Protein AF-A0A957H7K8-F1 (afdb_monomer)

Sequence (512 aa):
MRRLIMGTAGVIVALFIIFFAWYIYPSAATQLGNAIPTATASPGELLQTIPLPEASASPSNREHGFFPLVGGHADLKCSDCHQDGNYADQPATCQSCHLEDDAHDGLNGPDCATCHAITTWDDAIFDHSVIGDRDCVDCHTAPANHFPGSCVSCHINTSTFLDVTFDHGDLAGQDCVVCHAPPANHYPGDCASCHLDTTSFANVSFTHDSIGTTDCAACHAPPANHYAGTCSSCHISTDDFKIINFDHASVAGTDCAACHAPPPNHYGTPCATCHVDTTSFLNVNFDHSQVAGTDCVSCHAPPPNHYGSPCTTCHVDTTSFLNVNFDHSFTGGQDCVNCHAAPPNHYGSPCTACHTDTTNFRNVSFDHSFAGGQDCSVCHAPPANHFGAPCASCHSDTGNWRNASFDHSLIGTQDCSACHAPPPNHFSGTCRTCHTDTTNWRNATFSHSFPLNHGGANSNCSTCHTNNNYSSYTCFNCHNQGEMIEEHADEGITDISNCVGCHPNGEEPDDD

Structure (mmCIF, N/CA/C/O backbone):
data_AF-A0A957H7K8-F1
#
_entry.id   AF-A0A957H7K8-F1
#
loop_
_atom_site.group_PDB
_atom_site.id
_atom_site.type_symbol
_atom_site.label_atom_id
_atom_site.label_alt_id
_atom_site.label_comp_id
_atom_site.label_asym_id
_atom_site.label_entity_id
_atom_site.label_seq_id
_atom_site.pdbx_PDB_ins_code
_atom_site.Cartn_x
_atom_site.Cartn_y
_atom_site.Cartn_z
_atom_site.occupancy
_atom_site.B_iso_or_equiv
_atom_site.auth_seq_id
_atom_site.auth_comp_id
_atom_site.auth_asym_id
_atom_site.auth_atom_id
_atom_site.pdbx_PDB_model_num
ATOM 1 N N . MET A 1 1 ? 5.038 -43.532 0.776 1.00 39.78 1 MET A N 1
ATOM 2 C CA . MET A 1 1 ? 3.652 -43.684 0.272 1.00 39.78 1 MET A CA 1
ATOM 3 C C . MET A 1 1 ? 3.464 -42.611 -0.806 1.00 39.78 1 MET A C 1
ATOM 5 O O . MET A 1 1 ? 3.388 -41.454 -0.445 1.00 39.78 1 MET A O 1
ATOM 9 N N . ARG A 1 2 ? 3.857 -42.823 -2.070 1.00 32.94 2 ARG A N 1
ATOM 10 C CA . ARG A 1 2 ? 3.163 -43.473 -3.213 1.00 32.94 2 ARG A CA 1
ATOM 11 C C . ARG A 1 2 ? 1.805 -42.853 -3.610 1.00 32.94 2 ARG A C 1
ATOM 13 O O . ARG A 1 2 ? 0.810 -43.158 -2.965 1.00 32.94 2 ARG A O 1
ATOM 20 N N . ARG A 1 3 ? 1.826 -42.084 -4.716 1.00 34.03 3 ARG A N 1
ATOM 21 C CA . ARG A 1 3 ? 0.898 -41.936 -5.883 1.00 34.03 3 ARG A CA 1
ATOM 22 C C . ARG A 1 3 ? 1.489 -40.757 -6.714 1.00 34.03 3 ARG A C 1
ATOM 24 O O . ARG A 1 3 ? 1.589 -39.689 -6.136 1.00 34.03 3 ARG A O 1
ATOM 31 N N . LEU A 1 4 ? 2.109 -40.823 -7.913 1.00 33.53 4 LEU A N 1
ATOM 32 C CA . LEU A 1 4 ? 1.891 -41.545 -9.195 1.00 33.53 4 LEU A CA 1
ATOM 33 C C . LEU A 1 4 ? 0.471 -41.223 -9.733 1.00 33.53 4 LEU A C 1
ATOM 35 O O . LEU A 1 4 ? -0.476 -41.485 -8.999 1.00 33.53 4 LEU A O 1
ATOM 39 N N . ILE A 1 5 ? 0.235 -40.628 -10.926 1.00 36.00 5 ILE A N 1
ATOM 40 C CA . ILE A 1 5 ? 0.578 -41.085 -12.302 1.00 36.00 5 ILE A CA 1
ATOM 41 C C . ILE A 1 5 ? 0.254 -40.005 -13.409 1.00 36.00 5 ILE A C 1
ATOM 43 O O . ILE A 1 5 ? -0.780 -39.362 -13.281 1.00 36.00 5 ILE A O 1
ATOM 47 N N . MET A 1 6 ? 1.092 -39.935 -14.484 1.00 30.64 6 MET A N 1
ATOM 48 C CA . MET A 1 6 ? 0.925 -39.539 -15.939 1.00 30.64 6 MET A CA 1
ATOM 49 C C . MET A 1 6 ? 0.311 -38.169 -16.351 1.00 30.64 6 MET A C 1
ATOM 51 O O . MET A 1 6 ? -0.600 -37.691 -15.703 1.00 30.64 6 MET A O 1
ATOM 55 N N . GLY A 1 7 ? 0.672 -37.458 -17.439 1.00 31.47 7 GLY A N 1
ATOM 56 C CA . GLY A 1 7 ? 1.541 -37.685 -18.611 1.00 31.47 7 GLY A CA 1
ATOM 57 C C . GLY A 1 7 ? 0.795 -38.130 -19.891 1.00 31.47 7 GLY A C 1
ATOM 58 O O . GLY A 1 7 ? 0.434 -39.295 -19.920 1.00 31.47 7 GLY A O 1
ATOM 59 N N . THR A 1 8 ? 0.613 -37.249 -20.908 1.00 33.66 8 THR A N 1
ATOM 60 C CA . THR A 1 8 ? 0.854 -37.433 -22.386 1.00 33.66 8 THR A CA 1
ATOM 61 C C . THR A 1 8 ? 0.043 -36.485 -23.311 1.00 33.66 8 THR A C 1
ATOM 63 O O . THR A 1 8 ? -1.152 -36.344 -23.095 1.00 33.66 8 THR A O 1
ATOM 66 N N . ALA A 1 9 ? 0.726 -35.954 -24.356 1.00 31.56 9 ALA A N 1
ATOM 67 C CA . ALA A 1 9 ? 0.337 -35.616 -25.760 1.00 31.56 9 ALA A CA 1
ATOM 68 C C . ALA A 1 9 ? -1.006 -34.886 -26.050 1.00 31.56 9 ALA A C 1
ATOM 70 O O . ALA A 1 9 ? -2.043 -35.276 -25.546 1.00 31.56 9 ALA A O 1
ATOM 71 N N . GLY A 1 10 ? -1.134 -33.842 -26.881 1.00 30.50 10 GLY A N 1
ATOM 72 C CA . GLY A 1 10 ? -0.451 -33.470 -28.125 1.00 30.50 10 GLY A CA 1
ATOM 73 C C . GLY A 1 10 ? -1.431 -33.616 -29.302 1.00 30.50 10 GLY A C 1
ATOM 74 O O . GLY A 1 10 ? -1.619 -34.741 -29.736 1.00 30.50 10 GLY A O 1
ATOM 75 N N . VAL A 1 11 ? -2.038 -32.531 -29.817 1.00 32.38 11 VAL A N 1
ATOM 76 C CA . VAL A 1 11 ? -2.704 -32.492 -31.144 1.00 32.38 11 VAL A CA 1
ATOM 77 C C . VAL A 1 11 ? -2.653 -31.075 -31.735 1.00 32.38 11 VAL A C 1
ATOM 79 O O . VAL A 1 11 ? -3.098 -30.105 -31.130 1.00 32.38 11 VAL A O 1
ATOM 82 N N . ILE A 1 12 ? -2.102 -31.018 -32.946 1.00 35.00 12 ILE A N 1
ATOM 83 C CA . ILE A 1 12 ? -2.039 -29.919 -33.912 1.00 35.00 12 ILE A CA 1
ATOM 84 C C . ILE A 1 12 ? -3.401 -29.780 -34.608 1.00 35.00 12 ILE A C 1
ATOM 86 O O . ILE A 1 12 ? -3.937 -30.784 -35.071 1.00 35.00 12 ILE A O 1
ATOM 90 N N . VAL A 1 13 ? -3.916 -28.558 -34.778 1.00 34.06 13 VAL A N 1
ATOM 91 C CA . VAL A 1 13 ? -4.931 -28.260 -35.806 1.00 34.06 13 VAL A CA 1
ATOM 92 C C . VAL A 1 13 ? -4.534 -26.977 -36.530 1.00 34.06 13 VAL A C 1
ATOM 94 O O . VAL A 1 13 ? -4.700 -25.874 -36.017 1.00 34.06 13 VAL A O 1
ATOM 97 N N . ALA A 1 14 ? -3.984 -27.155 -37.730 1.00 34.09 14 ALA A N 1
ATOM 98 C CA . ALA A 1 14 ? -3.843 -26.119 -38.740 1.00 34.09 14 ALA A CA 1
ATOM 99 C C . ALA A 1 14 ? -5.180 -25.968 -39.480 1.00 34.09 14 ALA A C 1
ATOM 101 O O . ALA A 1 14 ? -5.737 -26.958 -39.955 1.00 34.09 14 ALA A O 1
ATOM 102 N N . LEU A 1 15 ? -5.685 -24.740 -39.590 1.00 34.19 15 LEU A N 1
ATOM 103 C CA . LEU A 1 15 ? -6.823 -24.397 -40.439 1.00 34.19 15 LEU A CA 1
ATOM 104 C C . LEU A 1 15 ? -6.327 -23.538 -41.602 1.00 34.19 15 LEU A C 1
ATOM 106 O O . LEU A 1 15 ? -5.994 -22.368 -41.443 1.00 34.19 15 LEU A O 1
ATOM 110 N N . PHE A 1 16 ? -6.274 -24.175 -42.770 1.00 31.81 16 PHE A N 1
ATOM 111 C CA . PHE A 1 16 ? -6.172 -23.545 -44.079 1.00 31.81 16 PHE A CA 1
ATOM 112 C C . PHE A 1 16 ? -7.487 -22.826 -44.400 1.00 31.81 16 PHE A C 1
ATOM 114 O O . PHE A 1 16 ? -8.543 -23.459 -44.399 1.00 31.81 16 PHE A O 1
ATOM 121 N N . ILE A 1 17 ? -7.421 -21.540 -44.748 1.00 35.69 17 ILE A N 1
ATOM 122 C CA . ILE A 1 17 ? -8.485 -20.868 -45.500 1.00 35.69 17 ILE A CA 1
ATOM 123 C C . ILE A 1 17 ? -7.866 -20.270 -46.761 1.00 35.69 17 ILE A C 1
ATOM 125 O O . ILE A 1 17 ? -7.047 -19.358 -46.723 1.00 35.69 17 ILE A O 1
ATOM 129 N N . ILE A 1 18 ? -8.284 -20.863 -47.872 1.00 35.88 18 ILE A N 1
ATOM 130 C CA . ILE A 1 18 ? -8.098 -20.444 -49.255 1.00 35.88 18 ILE A CA 1
ATOM 131 C C . ILE A 1 18 ? -9.179 -19.399 -49.537 1.00 35.88 18 ILE A C 1
ATOM 133 O O . ILE A 1 18 ? -10.345 -19.716 -49.327 1.00 35.88 18 ILE A O 1
ATOM 137 N N . PHE A 1 19 ? -8.845 -18.220 -50.066 1.00 31.41 19 PHE A N 1
ATOM 138 C CA . PHE A 1 19 ? -9.796 -17.454 -50.878 1.00 31.41 19 PHE A CA 1
ATOM 139 C C . PHE A 1 19 ? -9.100 -16.684 -52.003 1.00 31.41 19 PHE A C 1
ATOM 141 O O . PHE A 1 19 ? -8.029 -16.108 -51.845 1.00 31.41 19 PHE A O 1
ATOM 148 N N . PHE A 1 20 ? -9.755 -16.777 -53.155 1.00 31.16 20 PHE A N 1
ATOM 149 C CA . PHE A 1 20 ? -9.365 -16.359 -54.491 1.00 31.16 20 PHE A CA 1
ATOM 150 C C . PHE A 1 20 ? -9.207 -14.844 -54.654 1.00 31.16 20 PHE A C 1
ATOM 152 O O . PHE A 1 20 ? -10.002 -14.057 -54.145 1.00 31.16 20 PHE A O 1
ATOM 159 N N . ALA A 1 21 ? -8.233 -14.480 -55.488 1.00 31.75 21 ALA A N 1
ATOM 160 C CA . ALA A 1 21 ? -8.084 -13.171 -56.101 1.00 31.75 21 ALA A CA 1
ATOM 161 C C . ALA A 1 21 ? -9.216 -12.880 -57.101 1.00 31.75 21 ALA A C 1
ATOM 163 O O . ALA A 1 21 ? -9.568 -13.741 -57.909 1.00 31.75 21 ALA A O 1
ATOM 164 N N . TRP A 1 22 ? -9.715 -11.642 -57.096 1.00 28.98 22 TRP A N 1
ATOM 165 C CA . TRP A 1 22 ? -10.420 -11.024 -58.219 1.00 28.98 22 TRP A CA 1
ATOM 166 C C . TRP A 1 22 ? -9.812 -9.644 -58.498 1.00 28.98 22 TRP A C 1
ATOM 168 O O . TRP A 1 22 ? -9.684 -8.808 -57.608 1.00 28.98 22 TRP A O 1
ATOM 178 N N . TYR A 1 23 ? -9.430 -9.470 -59.763 1.00 31.62 23 TYR A N 1
ATOM 179 C CA . TYR A 1 23 ? -9.154 -8.230 -60.492 1.00 31.62 23 TYR A CA 1
ATOM 180 C C . TYR A 1 23 ? -10.101 -7.078 -60.131 1.00 31.62 23 TYR A C 1
ATOM 182 O O . TYR A 1 23 ? -11.291 -7.354 -60.064 1.00 31.62 23 TYR A O 1
ATOM 190 N N . ILE A 1 24 ? -9.598 -5.828 -60.080 1.00 32.03 24 ILE A N 1
ATOM 191 C CA . ILE A 1 24 ? -10.126 -4.612 -60.758 1.00 32.03 24 ILE A CA 1
ATOM 192 C C . ILE A 1 24 ? -9.021 -3.518 -60.757 1.00 32.03 24 ILE A C 1
ATOM 194 O O . ILE A 1 24 ? -8.560 -3.101 -59.699 1.00 32.03 24 ILE A O 1
ATOM 198 N N . TYR A 1 25 ? -8.627 -3.035 -61.947 1.00 34.31 25 TYR A N 1
ATOM 199 C CA . TYR A 1 25 ? -7.899 -1.766 -62.176 1.00 34.31 25 TYR A CA 1
ATOM 200 C C . TYR A 1 25 ? -8.827 -0.556 -61.967 1.00 34.31 25 TYR A C 1
ATOM 202 O O . TYR A 1 25 ? -10.027 -0.675 -62.221 1.00 34.31 25 TYR A O 1
ATOM 210 N N . PRO A 1 26 ? -8.293 0.644 -61.666 1.00 41.22 26 PRO A N 1
ATOM 211 C CA . PRO A 1 26 ? -8.393 1.683 -62.703 1.00 41.22 26 PRO A CA 1
ATOM 212 C C . PRO A 1 26 ? -7.211 2.683 -62.788 1.00 41.22 26 PRO A C 1
ATOM 214 O O . PRO A 1 26 ? -6.793 3.278 -61.804 1.00 41.22 26 PRO A O 1
ATOM 217 N N . SER A 1 27 ? -6.741 2.868 -64.031 1.00 31.69 27 SER A N 1
ATOM 218 C CA . SER A 1 27 ? -6.502 4.125 -64.782 1.00 31.69 27 SER A CA 1
ATOM 219 C C . SER A 1 27 ? -5.883 5.385 -64.143 1.00 31.69 27 SER A C 1
ATOM 221 O O . SER A 1 27 ? -6.493 5.992 -63.269 1.00 31.69 27 SER A O 1
ATOM 223 N N . ALA A 1 28 ? -4.811 5.894 -64.777 1.00 28.52 28 ALA A N 1
ATOM 224 C CA . ALA A 1 28 ? -4.687 7.208 -65.464 1.00 28.52 28 ALA A CA 1
ATOM 225 C C . ALA A 1 28 ? -3.181 7.507 -65.681 1.00 28.52 28 ALA A C 1
ATOM 227 O O . ALA A 1 28 ? -2.421 7.541 -64.727 1.00 28.52 28 ALA A O 1
ATOM 228 N N . ALA A 1 29 ? -2.641 7.493 -66.903 1.00 31.31 29 ALA A N 1
ATOM 229 C CA . ALA A 1 29 ? -2.645 8.575 -67.895 1.00 31.31 29 ALA A CA 1
ATOM 230 C C . ALA A 1 29 ? -2.032 9.901 -67.398 1.00 31.31 29 ALA A C 1
ATOM 232 O O . ALA A 1 29 ? -2.729 10.730 -66.822 1.00 31.31 29 ALA A O 1
ATOM 233 N N . THR A 1 30 ? -0.771 10.151 -67.765 1.00 30.33 30 THR A N 1
ATOM 234 C CA . THR A 1 30 ? -0.238 11.510 -67.954 1.00 30.33 30 THR A CA 1
ATOM 235 C C . THR A 1 30 ? 0.683 11.539 -69.166 1.00 30.33 30 THR A C 1
ATOM 237 O O . THR A 1 30 ? 1.727 10.896 -69.202 1.00 30.33 30 THR A O 1
ATOM 240 N N . GLN A 1 31 ? 0.251 12.303 -70.164 1.00 28.14 31 GLN A N 1
ATOM 241 C CA . GLN A 1 31 ? 1.037 12.802 -71.280 1.00 28.14 31 GLN A CA 1
ATOM 242 C C . GLN A 1 31 ? 1.527 14.210 -70.903 1.00 28.14 31 GLN A C 1
ATOM 244 O O . GLN A 1 31 ? 0.747 14.960 -70.317 1.00 28.14 31 GLN A O 1
ATOM 249 N N . LEU A 1 32 ? 2.768 14.558 -71.267 1.00 27.86 32 LEU A N 1
ATOM 250 C CA . LEU A 1 32 ? 3.207 15.817 -71.910 1.00 27.86 32 LEU A CA 1
ATOM 251 C C . LEU A 1 32 ? 4.649 16.177 -71.517 1.00 27.86 32 LEU A C 1
ATOM 253 O O . LEU A 1 32 ? 4.954 16.324 -70.338 1.00 27.86 32 LEU A O 1
ATOM 257 N N . GLY A 1 33 ? 5.493 16.427 -72.526 1.00 29.27 33 GLY A N 1
ATOM 258 C CA . GLY A 1 33 ? 6.732 17.187 -72.339 1.00 29.27 33 GLY A CA 1
ATOM 259 C C . GLY A 1 33 ? 7.886 16.872 -73.290 1.00 29.27 33 GLY A C 1
ATOM 260 O O . GLY A 1 33 ? 8.993 16.654 -72.820 1.00 29.27 33 GLY A O 1
ATOM 261 N N . ASN A 1 34 ? 7.660 16.861 -74.609 1.00 31.06 34 ASN A N 1
ATOM 262 C CA . ASN A 1 34 ? 8.750 16.814 -75.590 1.00 31.06 34 ASN A CA 1
ATOM 263 C C . ASN A 1 34 ? 9.558 18.123 -75.584 1.00 31.06 34 ASN A C 1
ATOM 265 O O . ASN A 1 34 ? 8.987 19.200 -75.762 1.00 31.06 34 ASN A O 1
ATOM 269 N N . ALA A 1 35 ? 10.885 18.005 -75.516 1.00 31.08 35 ALA A N 1
ATOM 270 C CA . ALA A 1 35 ? 11.836 18.997 -76.007 1.00 31.08 35 ALA A CA 1
ATOM 271 C C . ALA A 1 35 ? 12.852 18.293 -76.924 1.00 31.08 35 ALA A C 1
ATOM 273 O O . ALA A 1 35 ? 13.450 17.287 -76.555 1.00 31.08 35 ALA A O 1
ATOM 274 N N . ILE A 1 36 ? 12.990 18.821 -78.141 1.00 30.75 36 ILE A N 1
ATOM 275 C CA . ILE A 1 36 ? 13.898 18.381 -79.212 1.00 30.75 36 ILE A CA 1
ATOM 276 C C . ILE A 1 36 ? 15.232 19.143 -79.058 1.00 30.75 36 ILE A C 1
ATOM 278 O O . ILE A 1 36 ? 15.206 20.322 -78.700 1.00 30.75 36 ILE A O 1
ATOM 282 N N . PRO A 1 37 ? 16.386 18.511 -79.339 1.00 33.09 37 PRO A N 1
ATOM 283 C CA . PRO A 1 37 ? 17.169 18.894 -80.523 1.00 33.09 37 PRO A CA 1
ATOM 284 C C . PRO A 1 37 ? 17.645 17.649 -81.298 1.00 33.09 37 PRO A C 1
ATOM 286 O O . PRO A 1 37 ? 18.360 16.802 -80.781 1.00 33.09 37 PRO A O 1
ATOM 289 N N . THR A 1 38 ? 17.129 17.438 -82.509 1.00 28.89 38 THR A N 1
ATOM 290 C CA . THR A 1 38 ? 17.863 17.541 -83.785 1.00 28.89 38 THR A CA 1
ATOM 291 C C . THR A 1 38 ? 19.233 16.857 -83.815 1.00 28.89 38 THR A C 1
ATOM 293 O O . THR A 1 38 ? 20.240 17.464 -83.460 1.00 28.89 38 THR A O 1
ATOM 296 N N . ALA A 1 39 ? 19.280 15.670 -84.418 1.00 27.30 39 ALA A N 1
ATOM 297 C CA . ALA A 1 39 ? 20.421 15.238 -85.213 1.00 27.30 39 ALA A CA 1
ATOM 298 C C . ALA A 1 39 ? 19.909 14.513 -86.464 1.00 27.30 39 ALA A C 1
ATOM 300 O O . ALA A 1 39 ? 19.121 13.575 -86.415 1.00 27.30 39 ALA A O 1
ATOM 301 N N . THR A 1 40 ? 20.316 15.067 -87.591 1.00 28.70 40 THR A N 1
ATOM 302 C CA . THR A 1 40 ? 20.033 14.703 -88.972 1.00 28.70 40 THR A CA 1
ATOM 303 C C . THR A 1 40 ? 20.765 13.428 -89.391 1.00 28.70 40 THR A C 1
ATOM 305 O O . THR A 1 40 ? 21.986 13.378 -89.268 1.00 28.70 40 THR A O 1
ATOM 308 N N . ALA A 1 41 ? 20.066 12.480 -90.016 1.00 28.12 41 ALA A N 1
ATOM 309 C CA . ALA A 1 41 ? 20.653 11.590 -91.017 1.00 28.12 41 ALA A CA 1
ATOM 310 C C . ALA A 1 41 ? 19.598 11.267 -92.087 1.00 28.12 41 ALA A C 1
ATOM 312 O O . ALA A 1 41 ? 18.474 10.874 -91.782 1.00 28.12 41 ALA A O 1
ATOM 313 N N . SER A 1 42 ? 19.959 11.547 -93.337 1.00 29.05 42 SER A N 1
ATOM 314 C CA . SER A 1 42 ? 19.113 11.482 -94.528 1.00 29.05 42 SER A CA 1
ATOM 315 C C . SER A 1 42 ? 18.858 10.035 -94.971 1.00 29.05 42 SER A C 1
ATOM 317 O O . SER A 1 42 ? 19.759 9.206 -94.848 1.00 29.05 42 SER A O 1
ATOM 319 N N . PRO A 1 43 ? 17.681 9.732 -95.546 1.00 34.38 43 PRO A N 1
ATOM 320 C CA . PRO A 1 43 ? 17.400 8.457 -96.184 1.00 34.38 43 PRO A CA 1
ATOM 321 C C . PRO A 1 43 ? 17.912 8.449 -97.629 1.00 34.38 43 PRO A C 1
ATOM 323 O O . PRO A 1 43 ? 17.797 9.445 -98.342 1.00 34.38 43 PRO A O 1
ATOM 326 N N . GLY A 1 44 ? 18.388 7.286 -98.069 1.00 34.12 44 GLY A N 1
ATOM 327 C CA . GLY A 1 44 ? 18.486 6.937 -99.482 1.00 34.12 44 GLY A CA 1
ATOM 328 C C . GLY A 1 44 ? 19.733 7.435 -100.207 1.00 34.12 44 GLY A C 1
ATOM 329 O O . GLY A 1 44 ? 19.781 8.565 -100.674 1.00 34.12 44 GLY A O 1
ATOM 330 N N . GLU A 1 45 ? 20.655 6.512 -100.468 1.00 30.83 45 GLU A N 1
ATOM 331 C CA . GLU A 1 45 ? 21.405 6.521 -101.720 1.00 30.83 45 GLU A CA 1
ATOM 332 C C . GLU A 1 45 ? 21.417 5.117 -102.333 1.00 30.83 45 GLU A C 1
ATOM 334 O O . GLU A 1 45 ? 22.032 4.181 -101.835 1.00 30.83 45 GLU A O 1
ATOM 339 N N . LEU A 1 46 ? 20.672 5.020 -103.436 1.00 31.69 46 LEU A N 1
ATOM 340 C CA . LEU A 1 46 ? 21.147 4.484 -104.707 1.00 31.69 46 LEU A CA 1
ATOM 341 C C . LEU A 1 46 ? 21.688 3.046 -104.676 1.00 31.69 46 LEU A C 1
ATOM 343 O O . LEU A 1 46 ? 22.887 2.797 -104.784 1.00 31.69 46 LEU A O 1
ATOM 347 N N . LEU A 1 47 ? 20.745 2.098 -104.736 1.00 31.14 47 LEU A N 1
ATOM 348 C CA . LEU A 1 47 ? 20.910 0.895 -105.554 1.00 31.14 47 LEU A CA 1
ATOM 349 C C . LEU A 1 47 ? 21.290 1.338 -106.974 1.00 31.14 47 LEU A C 1
ATOM 351 O O . LEU A 1 47 ? 20.444 1.723 -107.783 1.00 31.14 47 LEU A O 1
ATOM 355 N N . GLN A 1 48 ? 22.592 1.334 -107.248 1.00 35.34 48 GLN A N 1
ATOM 356 C CA . GLN A 1 48 ? 23.126 1.474 -108.588 1.00 35.34 48 GLN A CA 1
ATOM 357 C C . GLN A 1 48 ? 22.559 0.351 -109.452 1.00 35.34 48 GLN A C 1
ATOM 359 O O . GLN A 1 48 ? 22.693 -0.837 -109.164 1.00 35.34 48 GLN A O 1
ATOM 364 N N . THR A 1 49 ? 21.913 0.772 -110.530 1.00 32.09 49 THR A N 1
ATOM 365 C CA . THR A 1 49 ? 21.490 -0.043 -111.657 1.00 32.09 49 THR A CA 1
ATOM 366 C C . THR A 1 49 ? 22.677 -0.837 -112.199 1.00 32.09 49 THR A C 1
ATOM 368 O O . THR A 1 49 ? 23.515 -0.294 -112.922 1.00 32.09 49 THR A O 1
ATOM 371 N N . ILE A 1 50 ? 22.743 -2.123 -111.862 1.00 34.00 50 ILE A N 1
ATOM 372 C CA . ILE A 1 50 ? 23.593 -3.089 -112.556 1.00 34.00 50 ILE A CA 1
ATOM 373 C C . ILE A 1 50 ? 22.885 -3.410 -113.882 1.00 34.00 50 ILE A C 1
ATOM 375 O O . ILE A 1 50 ? 21.729 -3.841 -113.854 1.00 34.00 50 ILE A O 1
ATOM 379 N N . PRO A 1 51 ? 23.505 -3.176 -115.051 1.00 35.28 51 PRO A N 1
ATOM 380 C CA . PRO A 1 51 ? 22.896 -3.554 -116.314 1.00 35.28 51 PRO A CA 1
ATOM 381 C C . PRO A 1 51 ? 22.864 -5.083 -116.426 1.00 35.28 51 PRO A C 1
ATOM 383 O O . PRO A 1 51 ? 23.868 -5.758 -116.202 1.00 35.28 51 PRO A O 1
ATOM 386 N N . LEU A 1 52 ? 21.693 -5.612 -116.788 1.00 31.44 52 LEU A N 1
ATOM 387 C CA . LEU A 1 52 ? 21.516 -6.994 -117.232 1.00 31.44 52 LEU A CA 1
ATOM 388 C C . LEU A 1 52 ? 22.518 -7.294 -118.363 1.00 31.44 52 LEU A C 1
ATOM 390 O O . LEU A 1 52 ? 22.539 -6.541 -119.341 1.00 31.44 52 LEU A O 1
ATOM 394 N N . PRO A 1 53 ? 23.318 -8.374 -118.295 1.00 36.41 53 PRO A N 1
ATOM 395 C CA . PRO A 1 53 ? 24.023 -8.844 -119.470 1.00 36.41 53 PRO A CA 1
ATOM 396 C C . PRO A 1 53 ? 23.010 -9.484 -120.421 1.00 36.41 53 PRO A C 1
ATOM 398 O O . PRO A 1 53 ? 22.169 -10.296 -120.022 1.00 36.41 53 PRO A O 1
ATOM 401 N N . GLU A 1 54 ? 23.092 -9.093 -121.690 1.00 35.50 54 GLU A N 1
ATOM 402 C CA . GLU A 1 54 ? 22.365 -9.754 -122.760 1.00 35.50 54 GLU A CA 1
ATOM 403 C C . GLU A 1 54 ? 22.699 -11.248 -122.821 1.00 35.50 54 GLU A C 1
ATOM 405 O O . GLU A 1 54 ? 23.810 -11.702 -122.539 1.00 35.50 54 GLU A O 1
ATOM 410 N N . ALA A 1 55 ? 21.676 -12.002 -123.206 1.00 48.25 55 ALA A N 1
ATOM 411 C CA . ALA A 1 55 ? 21.660 -13.441 -123.333 1.00 48.25 55 ALA A CA 1
ATOM 412 C C . ALA A 1 55 ? 22.860 -14.005 -124.114 1.00 48.25 55 ALA A C 1
ATOM 414 O O . ALA A 1 55 ? 23.020 -13.749 -125.305 1.00 48.25 55 ALA A O 1
ATOM 415 N N . SER A 1 56 ? 23.622 -14.896 -123.474 1.00 35.44 56 SER A N 1
ATOM 416 C CA . SER A 1 56 ? 24.245 -16.042 -124.148 1.00 35.44 56 SER A CA 1
ATOM 417 C C . SER A 1 56 ? 24.639 -17.155 -123.157 1.00 35.44 56 SER A C 1
ATOM 419 O O . SER A 1 56 ? 25.609 -17.054 -122.424 1.00 35.44 56 SER A O 1
ATOM 421 N N . ALA A 1 57 ? 23.850 -18.237 -123.194 1.00 33.97 57 ALA A N 1
ATOM 422 C CA . ALA A 1 57 ? 24.202 -19.639 -122.922 1.00 33.97 57 ALA A CA 1
ATOM 423 C C . ALA A 1 57 ? 24.764 -20.076 -121.542 1.00 33.97 57 ALA A C 1
ATOM 425 O O . ALA A 1 57 ? 25.963 -20.033 -121.298 1.00 33.97 57 ALA A O 1
ATOM 426 N N . SER A 1 58 ? 23.893 -20.685 -120.720 1.00 39.44 58 SER A N 1
ATOM 427 C CA . SER A 1 58 ? 23.958 -22.071 -120.179 1.00 39.44 58 SER A CA 1
ATOM 428 C C . SER A 1 58 ? 23.178 -22.138 -118.843 1.00 39.44 58 SER A C 1
ATOM 430 O O . SER A 1 58 ? 23.270 -21.189 -118.069 1.00 39.44 58 SER A O 1
ATOM 432 N N . PRO A 1 59 ? 22.415 -23.202 -118.505 1.00 46.50 59 PRO A N 1
ATOM 433 C CA . PRO A 1 59 ? 21.556 -23.235 -117.303 1.00 46.50 59 PRO A CA 1
ATOM 434 C C . PRO A 1 59 ? 22.316 -23.242 -115.965 1.00 46.50 59 PRO A C 1
ATOM 436 O O . PRO A 1 59 ? 21.703 -23.312 -114.906 1.00 46.50 59 PRO A O 1
ATOM 439 N N . SER A 1 60 ? 23.645 -23.228 -116.005 1.00 47.91 60 SER A N 1
ATOM 440 C CA . SER A 1 60 ? 24.517 -23.646 -114.913 1.00 47.91 60 SER A CA 1
ATOM 441 C C . SER A 1 60 ? 25.115 -22.509 -114.079 1.00 47.91 60 SER A C 1
ATOM 443 O O . SER A 1 60 ? 25.997 -22.789 -113.280 1.00 47.91 60 SER A O 1
ATOM 445 N N . ASN A 1 61 ? 24.688 -21.249 -114.243 1.00 54.50 61 ASN A N 1
ATOM 446 C CA . ASN A 1 61 ? 25.205 -20.160 -113.402 1.00 54.50 61 ASN A CA 1
ATOM 447 C C . ASN A 1 61 ? 24.191 -19.023 -113.162 1.00 54.50 61 ASN A C 1
ATOM 449 O O . ASN A 1 61 ? 24.410 -17.883 -113.571 1.00 54.50 61 ASN A O 1
ATOM 453 N N . ARG A 1 62 ? 23.048 -19.332 -112.528 1.00 66.31 62 ARG A N 1
ATOM 454 C CA . ARG A 1 62 ? 22.225 -18.288 -111.893 1.00 66.31 62 ARG A CA 1
ATOM 455 C C . ARG A 1 62 ? 22.821 -17.947 -110.526 1.00 66.31 62 ARG A C 1
ATOM 457 O O . ARG A 1 62 ? 23.005 -18.838 -109.702 1.00 66.31 62 ARG A O 1
ATOM 464 N N . GLU A 1 63 ? 23.071 -16.665 -110.290 1.00 66.19 63 GLU A N 1
ATOM 465 C CA . GLU A 1 63 ? 23.489 -16.139 -108.987 1.00 66.19 63 GLU A CA 1
ATOM 466 C C . GLU A 1 63 ? 22.352 -16.296 -107.966 1.00 66.19 63 GLU A C 1
ATOM 468 O O . GLU A 1 63 ? 21.275 -15.715 -108.128 1.00 66.19 63 GLU A O 1
ATOM 473 N N . HIS A 1 64 ? 22.582 -17.075 -106.909 1.00 75.75 64 HIS A N 1
ATOM 474 C CA . HIS A 1 64 ? 21.635 -17.244 -105.804 1.00 75.75 64 HIS A CA 1
ATOM 475 C C . HIS A 1 64 ? 21.938 -16.207 -104.717 1.00 75.75 64 HIS A C 1
ATOM 477 O O . HIS A 1 64 ? 22.394 -16.536 -103.629 1.00 75.75 64 HIS A O 1
ATOM 483 N N . GLY A 1 65 ? 21.719 -14.926 -105.032 1.00 69.00 65 GLY A N 1
ATOM 484 C CA . GLY A 1 65 ? 22.128 -13.811 -104.166 1.00 69.00 65 GLY A CA 1
ATOM 485 C C . GLY A 1 65 ? 21.504 -13.819 -102.764 1.00 69.00 65 GLY A C 1
ATOM 486 O O . GLY A 1 65 ? 22.116 -13.309 -101.834 1.00 69.00 65 GLY A O 1
ATOM 487 N N . PHE A 1 66 ? 20.317 -14.416 -102.604 1.00 68.81 66 PHE A N 1
ATOM 488 C CA . PHE A 1 66 ? 19.658 -14.560 -101.300 1.00 68.81 66 PHE A CA 1
ATOM 489 C C . PHE A 1 66 ? 20.033 -15.863 -100.570 1.00 68.81 66 PHE A C 1
ATOM 491 O O . PHE A 1 66 ? 20.193 -15.859 -99.355 1.00 68.81 66 PHE A O 1
ATOM 498 N N . PHE A 1 67 ? 20.243 -16.958 -101.309 1.00 78.19 67 PHE A N 1
ATOM 499 C CA . PHE A 1 67 ? 20.732 -18.233 -100.772 1.00 78.19 67 PHE A CA 1
ATOM 500 C C . PHE A 1 67 ? 22.036 -18.642 -101.452 1.00 78.19 67 PHE A C 1
ATOM 502 O O . PHE A 1 67 ? 22.027 -19.483 -102.355 1.00 78.19 67 PHE A O 1
ATOM 509 N N . PRO A 1 68 ? 23.171 -18.052 -101.048 1.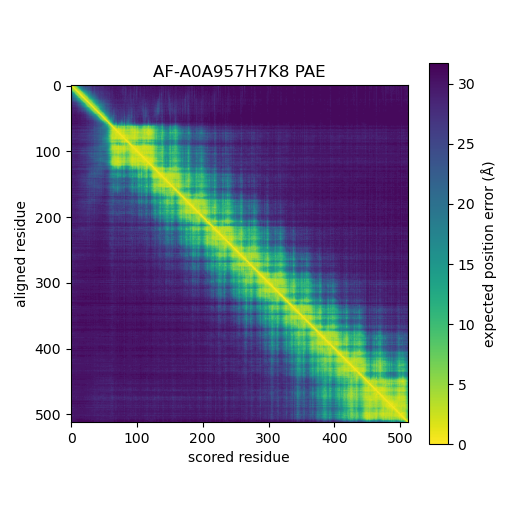00 79.62 68 PRO A N 1
ATOM 510 C CA . PRO A 1 68 ? 24.459 -18.450 -101.582 1.00 79.62 68 PRO A CA 1
ATOM 511 C C . PRO A 1 68 ? 24.678 -19.952 -101.365 1.00 79.62 68 PRO A C 1
ATOM 513 O O . PRO A 1 68 ? 24.634 -20.424 -100.229 1.00 79.62 68 PRO A O 1
ATOM 516 N N . LEU A 1 69 ? 24.930 -20.700 -102.444 1.00 84.62 69 LEU A N 1
ATOM 517 C CA . LEU A 1 69 ? 25.254 -22.135 -102.405 1.00 84.62 69 LEU A CA 1
ATOM 518 C C . LEU A 1 69 ? 26.712 -22.342 -101.960 1.00 84.62 69 LEU A C 1
ATOM 520 O O . LEU A 1 69 ? 27.554 -22.862 -102.690 1.00 84.62 69 LEU A O 1
ATOM 524 N N . VAL A 1 70 ? 27.024 -21.843 -100.769 1.00 84.19 70 VAL A N 1
ATOM 525 C CA . VAL A 1 70 ? 28.329 -21.900 -100.102 1.00 84.19 70 VAL A CA 1
ATOM 526 C C . VAL A 1 70 ? 28.116 -22.227 -98.624 1.00 84.19 70 VAL A C 1
ATOM 528 O O . VAL A 1 70 ? 26.992 -22.170 -98.123 1.00 84.19 70 VAL A O 1
ATOM 531 N N . GLY A 1 71 ? 29.192 -22.559 -97.906 1.00 85.19 71 GLY A N 1
ATOM 532 C CA . GLY A 1 71 ? 29.079 -22.963 -96.502 1.00 85.19 71 GLY A CA 1
ATOM 533 C C . GLY A 1 71 ? 28.177 -24.193 -96.359 1.00 85.19 71 GLY A C 1
ATOM 534 O O 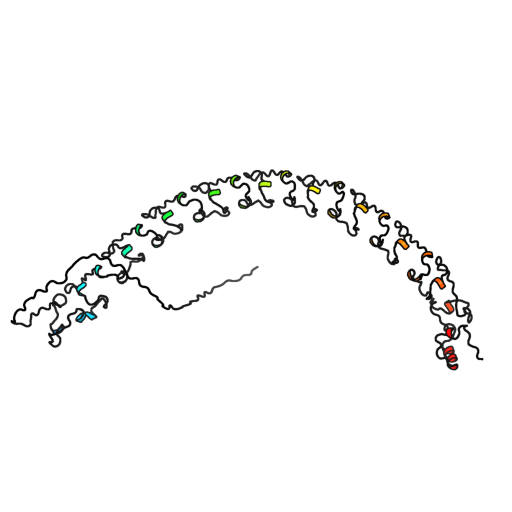. GLY A 1 71 ? 28.310 -25.137 -97.136 1.00 85.19 71 GLY A O 1
ATOM 535 N N . GLY A 1 72 ? 27.233 -24.160 -95.414 1.00 82.19 72 GLY A N 1
ATOM 536 C CA . GLY A 1 72 ? 26.279 -25.256 -95.190 1.00 82.19 72 GLY A CA 1
ATOM 537 C C . GLY A 1 72 ? 25.357 -25.570 -96.379 1.00 82.19 72 GLY A C 1
ATOM 538 O O . GLY A 1 72 ? 24.863 -26.687 -96.489 1.00 82.19 72 GLY A O 1
ATOM 539 N N . HIS A 1 73 ? 25.168 -24.630 -97.311 1.00 87.44 73 HIS A N 1
ATOM 540 C CA . HIS A 1 73 ? 24.323 -24.814 -98.498 1.00 87.44 73 HIS A CA 1
ATOM 541 C C . HIS A 1 73 ? 25.084 -25.324 -99.733 1.00 87.44 73 HIS A C 1
ATOM 543 O O . HIS A 1 73 ? 24.493 -25.449 -100.806 1.00 87.44 73 HIS A O 1
ATOM 549 N N . ALA A 1 74 ? 26.389 -25.594 -99.620 1.00 86.88 74 ALA A N 1
ATOM 550 C CA . ALA A 1 74 ? 27.240 -25.919 -100.768 1.00 86.88 74 ALA A CA 1
ATOM 551 C C . ALA A 1 74 ? 26.840 -27.212 -101.502 1.00 86.88 74 ALA A C 1
ATOM 553 O O . ALA A 1 74 ? 27.031 -27.308 -102.714 1.00 86.88 74 ALA A O 1
ATOM 554 N N . ASP A 1 75 ? 26.267 -28.183 -100.786 1.00 86.75 75 ASP A N 1
ATOM 555 C CA . ASP A 1 75 ? 25.930 -29.507 -101.328 1.00 86.75 75 ASP A CA 1
ATOM 556 C C . ASP A 1 75 ? 24.462 -29.642 -101.781 1.00 86.75 75 ASP A C 1
ATOM 558 O O . ASP A 1 75 ? 24.036 -30.727 -102.194 1.00 86.75 75 ASP A O 1
ATOM 562 N N . LEU A 1 76 ? 23.679 -28.557 -101.731 1.00 86.38 76 LEU A N 1
ATOM 563 C CA . LEU A 1 76 ? 22.281 -28.568 -102.164 1.00 86.38 76 LEU A CA 1
ATOM 564 C C . LEU A 1 76 ? 22.162 -28.771 -103.677 1.00 86.38 76 LEU A C 1
ATOM 566 O O . LEU A 1 76 ? 22.859 -28.160 -104.493 1.00 86.38 76 LEU A O 1
ATOM 570 N N . LYS A 1 77 ? 21.218 -29.619 -104.072 1.00 86.38 77 LYS A N 1
ATOM 571 C CA . LYS A 1 77 ? 20.850 -29.855 -105.466 1.00 86.38 77 LYS A CA 1
ATOM 572 C C . LYS A 1 77 ? 19.744 -28.899 -105.874 1.00 86.38 77 LYS A C 1
ATOM 574 O O . LYS A 1 77 ? 18.917 -28.481 -105.073 1.00 86.38 77 LYS A O 1
ATOM 579 N N . CYS A 1 78 ? 19.639 -28.646 -107.178 1.00 83.81 78 CYS A N 1
ATOM 580 C CA . CYS A 1 78 ? 18.585 -27.790 -107.723 1.00 83.81 78 CYS A CA 1
ATOM 581 C C . CYS A 1 78 ? 17.179 -28.266 -107.320 1.00 83.81 78 CYS A C 1
ATOM 583 O O . CYS A 1 78 ? 16.310 -27.438 -107.089 1.00 83.81 78 CYS A O 1
ATOM 585 N N . SER A 1 79 ? 16.966 -29.584 -107.234 1.00 84.00 79 SER A N 1
ATOM 586 C CA . SER A 1 79 ? 15.694 -30.202 -106.840 1.00 84.00 79 SER A CA 1
ATOM 587 C C . SER A 1 79 ? 15.303 -29.958 -105.386 1.00 84.00 79 SER A C 1
ATOM 589 O O . SER A 1 79 ? 14.127 -30.094 -105.063 1.00 84.00 79 SER A O 1
ATOM 591 N N . ASP A 1 80 ? 16.265 -29.622 -104.527 1.00 83.69 80 ASP A N 1
ATOM 592 C CA . ASP A 1 80 ? 16.025 -29.460 -103.093 1.00 83.69 80 ASP A CA 1
ATOM 593 C C . ASP A 1 80 ? 15.251 -28.158 -102.825 1.00 83.69 80 ASP A C 1
ATOM 595 O O . ASP A 1 80 ? 14.437 -28.100 -101.909 1.00 83.69 80 ASP A O 1
ATOM 599 N N . CYS A 1 81 ? 15.415 -27.155 -103.698 1.00 80.94 81 CYS A N 1
ATOM 600 C CA . CYS A 1 81 ? 14.637 -25.911 -103.682 1.00 80.94 81 CYS A CA 1
ATOM 601 C C . CYS A 1 81 ? 13.622 -25.826 -104.836 1.00 80.94 81 CYS A C 1
ATOM 603 O O . CYS A 1 81 ? 12.517 -25.330 -104.657 1.00 80.94 81 CYS A O 1
ATOM 605 N N . HIS A 1 82 ? 13.965 -26.304 -106.036 1.00 83.56 82 HIS A N 1
ATOM 606 C CA . HIS A 1 82 ? 13.112 -26.228 -107.228 1.00 83.56 82 HIS A CA 1
ATOM 607 C C . HIS A 1 82 ? 12.386 -27.544 -107.484 1.00 83.56 82 HIS A C 1
ATOM 609 O O . HIS A 1 82 ? 12.759 -28.342 -108.351 1.00 83.56 82 HIS A O 1
ATOM 615 N N . GLN A 1 83 ? 11.317 -27.749 -106.723 1.00 81.00 83 GLN A N 1
ATOM 616 C CA . GLN A 1 83 ? 10.457 -28.920 -106.854 1.00 81.00 83 GLN A CA 1
ATOM 617 C C . GLN A 1 83 ? 9.682 -28.888 -108.181 1.00 81.00 83 GLN A C 1
ATOM 619 O O . GLN A 1 83 ? 9.330 -27.822 -108.692 1.00 81.00 83 GLN A O 1
ATOM 624 N N . ASP A 1 84 ? 9.470 -30.065 -108.776 1.00 78.94 84 ASP A N 1
ATOM 625 C CA . ASP A 1 84 ? 8.734 -30.272 -110.037 1.00 78.94 84 ASP A CA 1
ATOM 626 C C . ASP A 1 84 ? 9.225 -29.439 -111.236 1.00 78.94 84 ASP A C 1
ATOM 628 O O . ASP A 1 84 ? 8.495 -29.193 -112.198 1.00 78.94 84 ASP A O 1
ATOM 632 N N . GLY A 1 85 ? 10.490 -29.004 -111.198 1.00 76.31 85 GLY A N 1
ATOM 633 C CA . GLY A 1 85 ? 11.071 -28.148 -112.230 1.00 76.31 85 GLY A CA 1
ATOM 634 C C . GLY A 1 85 ? 10.502 -26.727 -112.233 1.00 76.31 85 GLY A C 1
ATOM 635 O O . GLY A 1 85 ? 10.658 -26.017 -113.230 1.00 76.31 85 GLY A O 1
ATOM 636 N N . ASN A 1 86 ? 9.851 -26.298 -111.145 1.00 79.62 86 ASN A N 1
ATOM 637 C CA . ASN A 1 86 ? 9.396 -24.926 -110.988 1.00 79.62 86 ASN A CA 1
ATOM 638 C C . ASN A 1 86 ? 10.531 -24.021 -110.478 1.00 79.62 86 ASN A C 1
ATOM 640 O O . ASN A 1 86 ? 10.881 -23.995 -109.294 1.00 79.62 86 ASN A O 1
ATOM 644 N N . TYR A 1 87 ? 11.081 -23.243 -111.408 1.00 77.19 87 TYR A N 1
ATOM 645 C CA . TYR A 1 87 ? 12.140 -22.264 -111.157 1.00 77.19 87 TYR A CA 1
ATOM 646 C C . TYR A 1 87 ? 11.620 -20.837 -110.920 1.00 77.19 87 TYR A C 1
ATOM 648 O O . TYR A 1 87 ? 12.426 -19.911 -110.840 1.00 77.19 87 TYR A O 1
ATOM 656 N N . ALA A 1 88 ? 10.300 -20.649 -110.834 1.00 71.50 88 ALA A N 1
ATOM 657 C CA . ALA A 1 88 ? 9.669 -19.388 -110.466 1.00 71.50 88 AL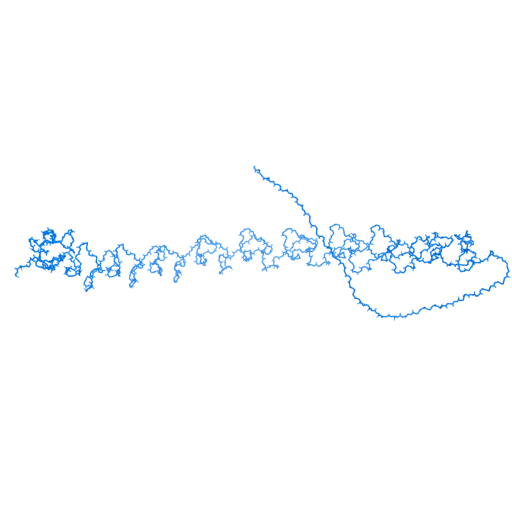A A CA 1
ATOM 658 C C . ALA A 1 88 ? 9.135 -19.469 -109.023 1.00 71.50 88 ALA A C 1
ATOM 660 O O . ALA A 1 88 ? 8.504 -20.457 -108.654 1.00 71.50 88 ALA A O 1
ATOM 661 N N . ASP A 1 89 ? 9.396 -18.424 -108.234 1.00 66.19 89 ASP A N 1
ATOM 662 C CA . ASP A 1 89 ? 8.749 -18.139 -106.943 1.00 66.19 89 ASP A CA 1
ATOM 663 C C . ASP A 1 89 ? 8.929 -19.192 -105.829 1.00 66.19 89 ASP A C 1
ATOM 665 O O . ASP A 1 89 ? 7.957 -19.696 -105.268 1.00 66.19 89 ASP A O 1
ATOM 669 N N . GLN A 1 90 ? 10.182 -19.494 -105.464 1.00 72.31 90 GLN A N 1
ATOM 670 C CA . GLN A 1 90 ? 10.483 -20.283 -104.259 1.00 72.31 90 GLN A CA 1
ATOM 671 C C . GLN A 1 90 ? 10.584 -19.389 -103.008 1.00 72.31 90 GLN A C 1
ATOM 673 O O . GLN A 1 90 ? 11.110 -18.275 -103.115 1.00 72.31 90 GLN A O 1
ATOM 678 N N . PRO A 1 91 ? 10.114 -19.845 -101.826 1.00 72.38 91 PRO A N 1
ATOM 679 C CA . PRO A 1 91 ? 10.272 -19.111 -100.574 1.00 72.38 91 PRO A CA 1
ATOM 680 C C . PRO A 1 91 ? 11.738 -18.760 -100.310 1.00 72.38 91 PRO A C 1
ATOM 682 O O . PRO A 1 91 ? 12.618 -19.612 -100.366 1.00 72.38 91 PRO A O 1
ATOM 685 N N . ALA A 1 92 ? 11.986 -17.485 -100.021 1.00 74.62 92 ALA A N 1
ATOM 686 C CA . ALA A 1 92 ? 13.315 -16.934 -99.794 1.00 74.62 92 ALA A CA 1
ATOM 687 C C . ALA A 1 92 ? 13.507 -16.574 -98.313 1.00 74.62 92 ALA A C 1
ATOM 689 O O . ALA A 1 92 ? 13.794 -15.431 -97.995 1.00 74.62 92 ALA A O 1
ATOM 690 N N . THR A 1 93 ? 13.259 -17.493 -97.377 1.00 83.44 93 THR A N 1
ATOM 691 C CA . THR A 1 93 ? 13.492 -17.245 -95.937 1.00 83.44 93 THR A CA 1
ATOM 692 C C . THR A 1 93 ? 14.150 -18.448 -95.276 1.00 83.44 93 THR A C 1
ATOM 694 O O . THR A 1 93 ? 13.855 -19.584 -95.638 1.00 83.44 93 THR A O 1
ATOM 697 N N . CYS A 1 94 ? 15.019 -18.226 -94.287 1.00 85.56 94 CYS A N 1
ATOM 698 C CA . CYS A 1 94 ? 15.746 -19.302 -93.596 1.00 85.56 94 CYS A CA 1
ATOM 699 C C . CYS A 1 94 ? 14.789 -20.360 -93.019 1.00 85.56 94 CYS A C 1
ATOM 701 O O . CYS A 1 94 ? 14.974 -21.559 -93.214 1.00 85.56 94 CYS A O 1
ATOM 703 N N . GLN A 1 95 ? 13.701 -19.896 -92.396 1.00 87.31 95 GLN A N 1
ATOM 704 C CA . GLN A 1 95 ? 12.676 -20.747 -91.792 1.00 87.31 95 GLN A CA 1
ATOM 705 C C . GLN A 1 95 ? 11.932 -21.628 -92.800 1.00 87.31 95 GLN A C 1
ATOM 707 O O . GLN A 1 95 ? 11.361 -22.634 -92.405 1.00 87.31 95 GLN A O 1
ATOM 712 N N . SER A 1 96 ? 11.923 -21.294 -94.095 1.00 85.19 96 SER A N 1
ATOM 713 C CA . SER A 1 96 ? 11.229 -22.131 -95.084 1.00 85.19 96 SER A CA 1
ATOM 714 C C . SER A 1 96 ? 11.807 -23.549 -95.192 1.00 85.19 96 SER A C 1
ATOM 716 O O . SER A 1 96 ? 11.065 -24.467 -95.534 1.00 85.19 96 SER A O 1
ATOM 718 N N . CYS A 1 97 ? 13.083 -23.731 -94.830 1.00 85.56 97 CYS A N 1
ATOM 719 C CA . CYS A 1 97 ? 13.723 -25.041 -94.691 1.00 85.56 97 CYS A CA 1
ATOM 720 C C . CYS A 1 97 ? 14.044 -25.383 -93.229 1.00 85.56 97 CYS A C 1
ATOM 722 O O . CYS A 1 97 ? 13.871 -26.527 -92.829 1.00 85.56 97 CYS A O 1
ATOM 724 N N . HIS A 1 98 ? 14.461 -24.401 -92.426 1.00 88.00 98 HIS A N 1
ATOM 725 C CA . HIS A 1 98 ? 14.980 -24.624 -91.072 1.00 88.00 98 HIS A CA 1
ATOM 726 C C . HIS A 1 98 ? 13.952 -24.404 -89.952 1.00 88.00 98 HIS A C 1
ATOM 728 O O . HIS A 1 98 ? 14.334 -24.143 -88.816 1.00 88.00 98 HIS A O 1
ATOM 734 N N . LEU A 1 99 ? 12.645 -24.481 -90.236 1.00 86.12 99 LEU A N 1
ATOM 735 C CA . LEU A 1 99 ? 11.616 -24.305 -89.199 1.00 86.12 99 LEU A CA 1
ATOM 736 C C . LEU A 1 99 ? 11.733 -25.351 -88.081 1.00 86.12 99 LEU A C 1
ATOM 738 O O . LEU A 1 99 ? 11.527 -25.029 -86.918 1.00 86.12 99 LEU A O 1
ATOM 742 N N . GLU A 1 100 ? 12.049 -26.595 -88.442 1.00 86.31 100 GLU A N 1
ATOM 743 C CA . GLU A 1 100 ? 12.211 -27.702 -87.489 1.00 86.31 100 GLU A CA 1
ATOM 744 C C . GLU A 1 100 ? 13.619 -27.753 -86.873 1.00 86.31 100 GLU A C 1
ATOM 746 O O . GLU A 1 100 ? 13.820 -28.429 -85.867 1.00 86.31 100 GLU A O 1
ATOM 751 N N . ASP A 1 101 ? 14.572 -27.016 -87.450 1.00 84.81 101 ASP A N 1
ATOM 752 C CA . ASP A 1 101 ? 15.964 -26.949 -86.995 1.00 84.81 101 ASP A CA 1
ATOM 753 C C . ASP A 1 101 ? 16.212 -25.786 -86.014 1.00 84.81 101 ASP A C 1
ATOM 755 O O . ASP A 1 101 ? 17.338 -25.598 -85.546 1.00 84.81 101 ASP A O 1
ATOM 759 N N . ASP A 1 102 ? 15.191 -24.975 -85.708 1.00 87.56 102 ASP A N 1
ATOM 760 C CA . ASP A 1 102 ? 15.338 -23.829 -84.812 1.00 87.56 102 ASP A CA 1
ATOM 761 C C . ASP A 1 102 ? 15.517 -24.273 -83.354 1.00 87.56 102 ASP A C 1
ATOM 763 O O . ASP A 1 102 ? 14.558 -24.492 -82.617 1.00 87.56 102 ASP A O 1
ATOM 767 N N . ALA A 1 103 ? 16.775 -24.329 -82.918 1.00 84.44 103 ALA A N 1
ATOM 768 C CA . ALA A 1 103 ? 17.153 -24.626 -81.538 1.00 84.44 103 ALA A CA 1
ATOM 769 C C . ALA A 1 103 ? 16.635 -23.599 -80.510 1.00 84.44 103 ALA A C 1
ATOM 771 O O . ALA A 1 103 ? 16.749 -23.837 -79.307 1.00 84.44 103 ALA A O 1
ATOM 772 N N . HIS A 1 104 ? 16.100 -22.459 -80.956 1.00 82.31 104 HIS A N 1
ATOM 773 C CA . HIS A 1 104 ? 15.526 -21.433 -80.088 1.00 82.31 104 HIS A CA 1
ATOM 774 C C . HIS A 1 104 ? 14.015 -21.586 -79.887 1.00 82.31 104 HIS A C 1
ATOM 776 O O . HIS A 1 104 ? 13.417 -20.721 -79.245 1.00 82.31 104 HIS A O 1
ATOM 782 N N . ASP A 1 105 ? 13.380 -22.620 -80.450 1.00 82.12 105 ASP A N 1
ATOM 783 C CA . ASP A 1 105 ? 11.936 -22.872 -80.339 1.00 82.12 105 ASP A CA 1
ATOM 784 C C . ASP A 1 105 ? 11.068 -21.652 -80.739 1.00 82.12 105 ASP A C 1
ATOM 786 O O . ASP A 1 105 ? 10.011 -21.383 -80.160 1.00 82.12 105 ASP A O 1
ATOM 790 N N . GLY A 1 106 ? 11.518 -20.864 -81.723 1.00 80.44 106 GLY A N 1
ATOM 791 C CA . GLY A 1 106 ? 10.830 -19.675 -82.227 1.00 80.44 106 GLY A CA 1
ATOM 792 C C . GLY A 1 106 ? 11.019 -18.398 -81.401 1.00 80.44 106 GLY A C 1
ATOM 793 O O . GLY A 1 106 ? 10.453 -17.361 -81.759 1.00 80.44 106 GLY A O 1
ATOM 794 N N . LEU A 1 107 ? 11.809 -18.420 -80.321 1.00 77.50 107 LEU A N 1
ATOM 795 C CA . LEU A 1 107 ? 11.960 -17.284 -79.396 1.00 77.50 107 LEU A CA 1
ATOM 796 C C . LEU A 1 107 ? 12.715 -16.081 -79.985 1.00 77.50 107 LEU A C 1
ATOM 798 O O . LEU A 1 107 ? 12.532 -14.959 -79.506 1.00 77.50 107 LEU A O 1
ATOM 802 N N . ASN A 1 108 ? 13.532 -16.304 -81.019 1.00 77.00 108 ASN A N 1
ATOM 803 C CA . ASN A 1 108 ? 14.446 -15.301 -81.579 1.00 77.00 108 ASN A CA 1
ATOM 804 C C . ASN A 1 108 ? 14.006 -14.738 -82.945 1.00 77.00 108 ASN A C 1
ATOM 806 O O . ASN A 1 108 ? 14.709 -13.915 -83.529 1.00 77.00 108 ASN A O 1
ATOM 810 N N . GLY A 1 109 ? 12.824 -15.125 -83.441 1.00 80.56 109 GLY A N 1
ATOM 811 C CA . GLY A 1 109 ? 12.274 -14.617 -84.703 1.00 80.56 109 GLY A CA 1
ATOM 812 C C . GLY A 1 109 ? 12.967 -15.154 -85.974 1.00 80.56 109 GLY A C 1
ATOM 813 O O . GLY A 1 109 ? 13.780 -16.073 -85.907 1.00 80.56 109 GLY A O 1
ATOM 814 N N . PRO A 1 110 ? 12.608 -14.635 -87.166 1.00 81.81 110 PRO A N 1
ATOM 815 C CA . PRO A 1 110 ? 13.063 -15.164 -88.461 1.00 81.81 110 PRO A CA 1
ATOM 816 C C . PRO A 1 110 ? 14.422 -14.666 -88.948 1.00 81.81 110 PRO A C 1
ATOM 818 O O . PRO A 1 110 ? 14.950 -15.208 -89.922 1.00 81.81 110 PRO A O 1
ATOM 821 N N . ASP A 1 111 ? 15.002 -13.667 -88.289 1.00 82.94 111 ASP A N 1
ATOM 822 C CA . ASP A 1 111 ? 16.222 -12.997 -88.738 1.00 82.94 111 ASP A CA 1
ATOM 823 C C . ASP A 1 111 ? 17.483 -13.727 -88.251 1.00 82.94 111 ASP A C 1
ATOM 825 O O . ASP A 1 111 ? 18.351 -13.150 -87.595 1.00 82.94 111 ASP A O 1
ATOM 829 N N . CYS A 1 112 ? 17.602 -15.018 -88.584 1.00 85.31 112 CYS A N 1
ATOM 830 C CA . CYS A 1 112 ? 18.695 -15.886 -88.127 1.00 85.31 112 CYS A CA 1
ATOM 831 C C . CYS A 1 112 ? 20.082 -15.333 -88.500 1.00 85.31 112 CYS A C 1
ATOM 833 O O . CYS A 1 112 ? 21.039 -15.498 -87.747 1.00 85.31 112 CYS A O 1
ATOM 835 N N . ALA A 1 113 ? 20.173 -14.634 -89.639 1.00 81.31 113 ALA A N 1
ATOM 836 C CA . ALA A 1 113 ? 21.403 -14.023 -90.148 1.00 81.31 113 ALA A CA 1
ATOM 837 C C . ALA A 1 113 ? 21.956 -12.897 -89.253 1.00 81.31 113 ALA A C 1
ATOM 839 O O . ALA A 1 113 ? 23.097 -12.480 -89.434 1.00 81.31 113 ALA A O 1
ATOM 840 N N . THR A 1 114 ? 21.167 -12.412 -88.287 1.00 79.25 114 THR A N 1
ATOM 841 C CA . THR A 1 114 ? 21.623 -11.448 -87.277 1.00 79.25 114 THR A CA 1
ATOM 842 C C . THR A 1 114 ? 22.678 -12.056 -86.356 1.00 79.25 114 THR A C 1
ATOM 844 O O . THR A 1 114 ? 23.596 -11.354 -85.947 1.00 79.25 114 THR A O 1
ATOM 847 N N . CYS A 1 115 ? 22.557 -13.352 -86.048 1.00 81.12 115 CYS A N 1
ATOM 848 C CA . CYS A 1 115 ? 23.466 -14.045 -85.133 1.00 81.12 115 CYS A CA 1
ATOM 849 C C . CYS A 1 115 ? 24.307 -15.113 -85.840 1.00 81.12 115 CYS A C 1
ATOM 851 O O . CYS A 1 115 ? 25.474 -15.290 -85.499 1.00 81.12 115 CYS A O 1
ATOM 853 N N . HIS A 1 116 ? 23.747 -15.808 -86.833 1.00 86.88 116 HIS A N 1
ATOM 854 C CA . HIS A 1 116 ? 24.392 -16.937 -87.498 1.00 86.88 116 HIS A CA 1
ATOM 855 C C . HIS A 1 116 ? 24.860 -16.584 -88.910 1.00 86.88 116 HIS A C 1
ATOM 857 O O . HIS A 1 116 ? 24.086 -16.114 -89.744 1.00 86.88 116 HIS A O 1
ATOM 863 N N . ALA A 1 117 ? 26.116 -16.898 -89.224 1.00 85.62 117 ALA A N 1
ATOM 864 C CA . ALA A 1 117 ? 26.618 -16.845 -90.592 1.00 85.62 117 ALA A CA 1
ATOM 865 C C . ALA A 1 117 ? 26.511 -18.226 -91.258 1.00 85.62 117 ALA A C 1
ATOM 867 O O . ALA A 1 117 ? 26.904 -19.232 -90.677 1.00 85.62 117 ALA A O 1
ATOM 868 N N . ILE A 1 118 ? 26.072 -18.287 -92.520 1.00 83.31 118 ILE A N 1
ATOM 869 C CA . ILE A 1 118 ? 25.911 -19.552 -93.276 1.00 83.31 118 ILE A CA 1
ATOM 870 C C . ILE A 1 118 ? 27.213 -20.359 -93.452 1.00 83.31 118 ILE A C 1
ATOM 872 O O . ILE A 1 118 ? 27.185 -21.542 -93.790 1.00 83.31 118 ILE A O 1
ATOM 876 N N . THR A 1 119 ? 28.368 -19.719 -93.258 1.00 83.81 119 THR A N 1
ATOM 877 C CA . THR A 1 119 ? 29.694 -20.348 -93.320 1.00 83.81 119 THR A CA 1
ATOM 878 C C . THR A 1 119 ? 30.204 -20.831 -91.965 1.00 83.81 119 THR A C 1
ATOM 880 O O . THR A 1 119 ? 31.106 -21.661 -91.936 1.00 83.81 119 THR A O 1
ATOM 883 N N . THR A 1 120 ? 29.662 -20.308 -90.864 1.00 83.12 120 THR A N 1
ATOM 884 C CA . THR A 1 120 ? 30.100 -20.571 -89.483 1.00 83.12 120 THR A CA 1
ATOM 885 C C . THR A 1 120 ? 28.877 -20.572 -88.564 1.00 83.12 120 THR A C 1
ATOM 887 O O . THR A 1 120 ? 28.768 -19.752 -87.657 1.00 83.12 120 THR A O 1
ATOM 890 N N . TRP A 1 121 ? 27.906 -21.443 -88.858 1.00 84.94 121 TRP A N 1
ATOM 891 C CA . TRP A 1 121 ? 26.591 -21.415 -88.206 1.00 84.94 121 TRP A CA 1
ATOM 892 C C . TRP A 1 121 ? 26.680 -21.599 -86.687 1.00 84.94 121 TRP A C 1
ATOM 894 O O . TRP A 1 121 ? 25.979 -20.916 -85.946 1.00 84.94 121 TRP A O 1
ATOM 904 N N . ASP A 1 122 ? 27.587 -22.462 -86.230 1.00 81.69 122 ASP A N 1
ATOM 905 C CA . ASP A 1 122 ? 27.789 -22.747 -84.806 1.00 81.69 122 ASP A CA 1
ATOM 906 C C . ASP A 1 122 ? 28.462 -21.587 -84.043 1.00 81.69 122 ASP A C 1
ATOM 908 O O . ASP A 1 122 ? 28.328 -21.489 -82.823 1.00 81.69 122 ASP A O 1
ATOM 912 N N . ASP A 1 123 ? 29.134 -20.671 -84.750 1.00 80.50 123 ASP A N 1
ATOM 913 C CA . ASP A 1 123 ? 29.797 -19.498 -84.170 1.00 80.50 123 ASP A CA 1
ATOM 914 C C . ASP A 1 123 ? 28.842 -18.294 -84.174 1.00 80.50 123 ASP A C 1
ATOM 916 O O . ASP A 1 123 ? 29.041 -17.308 -84.892 1.00 80.50 123 ASP A O 1
ATOM 920 N N . ALA A 1 124 ? 27.767 -18.390 -83.390 1.00 78.88 124 ALA A N 1
ATOM 921 C CA . ALA A 1 124 ? 26.796 -17.311 -83.270 1.00 78.88 124 ALA A CA 1
ATOM 922 C C . ALA A 1 124 ? 27.417 -16.073 -82.596 1.00 78.88 124 ALA A C 1
ATOM 924 O O . ALA A 1 124 ? 28.013 -16.163 -81.519 1.00 78.88 124 ALA A O 1
ATOM 925 N N . ILE A 1 125 ? 27.241 -14.898 -83.202 1.00 72.19 125 ILE A N 1
ATOM 926 C CA . ILE A 1 125 ? 27.632 -13.612 -82.615 1.00 72.19 125 ILE A CA 1
ATOM 927 C C . ILE A 1 125 ? 26.378 -12.969 -82.021 1.00 72.19 125 ILE A C 1
ATOM 929 O O . ILE A 1 125 ? 25.453 -12.636 -82.754 1.00 72.19 125 ILE A O 1
ATOM 933 N N . PHE A 1 126 ? 26.347 -12.779 -80.701 1.00 73.56 126 PHE A N 1
ATOM 934 C CA . PHE A 1 126 ? 25.233 -12.125 -80.009 1.00 73.56 126 PHE A CA 1
ATOM 935 C C . PHE A 1 126 ? 25.659 -10.766 -79.442 1.00 73.56 126 PHE A C 1
ATOM 937 O O . PHE A 1 126 ? 26.517 -10.689 -78.558 1.00 73.56 126 PHE A O 1
ATOM 944 N N . ASP A 1 127 ? 25.053 -9.691 -79.947 1.00 72.31 127 ASP A N 1
ATOM 945 C CA . ASP A 1 127 ? 25.249 -8.332 -79.440 1.00 72.31 127 ASP A CA 1
ATOM 946 C C . ASP A 1 127 ? 24.172 -7.988 -78.400 1.00 72.31 127 ASP A C 1
ATOM 948 O O . ASP A 1 127 ? 22.993 -7.864 -78.721 1.00 72.31 127 ASP A O 1
ATOM 952 N N . HIS A 1 128 ? 24.580 -7.777 -77.146 1.00 75.75 128 HIS A N 1
ATOM 953 C CA . HIS A 1 128 ? 23.670 -7.400 -76.061 1.00 75.75 128 HIS A CA 1
ATOM 954 C C . HIS A 1 128 ? 23.040 -6.009 -76.257 1.00 75.75 128 HIS A C 1
ATOM 956 O O . HIS A 1 128 ? 22.077 -5.684 -75.570 1.00 75.75 128 HIS A O 1
ATOM 962 N N . SER A 1 129 ? 23.526 -5.183 -77.192 1.00 71.69 129 SER A N 1
ATOM 963 C CA . SER A 1 129 ? 22.918 -3.884 -77.506 1.00 71.69 129 SER A CA 1
ATOM 964 C C . SER A 1 129 ? 21.523 -4.000 -78.138 1.00 71.69 129 SER A C 1
ATOM 966 O O . SER A 1 129 ? 20.750 -3.041 -78.105 1.00 71.69 129 SER A O 1
ATOM 968 N N . VAL A 1 130 ? 21.167 -5.177 -78.668 1.00 69.56 130 VAL A N 1
ATOM 969 C CA . VAL A 1 130 ? 19.914 -5.397 -79.410 1.00 69.56 130 VAL A CA 1
ATOM 970 C C . VAL A 1 130 ? 18.753 -5.915 -78.549 1.00 69.56 130 VAL A C 1
ATOM 972 O O . VAL A 1 130 ? 17.652 -6.096 -79.061 1.00 69.56 130 VAL A O 1
ATOM 975 N N . ILE A 1 131 ? 18.965 -6.142 -77.245 1.00 70.88 131 ILE A N 1
ATOM 976 C CA . ILE A 1 131 ? 17.972 -6.777 -76.352 1.00 70.88 131 ILE A CA 1
ATOM 977 C C . ILE A 1 131 ? 16.898 -5.818 -75.806 1.00 70.88 131 ILE A C 1
ATOM 979 O O . ILE A 1 131 ? 15.896 -6.278 -75.258 1.00 70.88 131 ILE A O 1
ATOM 983 N N . GLY A 1 132 ? 17.073 -4.502 -75.970 1.00 72.31 132 GLY A N 1
ATOM 984 C CA . GLY A 1 132 ? 16.123 -3.490 -75.493 1.00 72.31 132 GLY A CA 1
ATOM 985 C C . GLY A 1 132 ? 15.890 -3.546 -73.976 1.00 72.31 132 GLY A C 1
ATOM 986 O O . GLY A 1 132 ? 16.842 -3.664 -73.211 1.00 72.31 132 GLY A O 1
ATOM 987 N N . ASP A 1 133 ? 14.621 -3.481 -73.556 1.00 73.12 133 ASP A N 1
ATOM 988 C CA . ASP A 1 133 ? 14.192 -3.468 -72.142 1.00 73.12 133 ASP A CA 1
ATOM 989 C C . ASP A 1 133 ? 13.974 -4.876 -71.540 1.00 73.12 133 ASP A C 1
ATOM 991 O O . ASP A 1 133 ? 13.284 -5.026 -70.529 1.00 73.12 133 ASP A O 1
ATOM 995 N N . ARG A 1 134 ? 14.484 -5.936 -72.181 1.00 75.00 134 ARG A N 1
ATOM 996 C CA . ARG A 1 134 ? 14.280 -7.319 -71.719 1.00 75.00 134 ARG A CA 1
ATOM 997 C C . ARG A 1 134 ? 15.038 -7.576 -70.413 1.00 75.00 134 ARG A C 1
ATOM 999 O O . ARG A 1 134 ? 16.188 -7.160 -70.277 1.00 75.00 134 ARG A O 1
ATOM 1006 N N . ASP A 1 135 ? 14.403 -8.264 -69.463 1.00 78.44 135 ASP A N 1
ATOM 1007 C CA . ASP A 1 135 ? 15.016 -8.532 -68.159 1.00 78.44 135 ASP A CA 1
ATOM 1008 C C . ASP A 1 135 ? 16.171 -9.533 -68.311 1.00 78.44 135 ASP A C 1
ATOM 1010 O O . ASP A 1 135 ? 16.083 -10.519 -69.044 1.00 78.44 135 ASP A O 1
ATOM 1014 N N . CYS A 1 136 ? 17.273 -9.290 -67.602 1.00 80.19 136 CYS A N 1
ATOM 1015 C CA . CYS A 1 136 ? 18.460 -10.135 -67.633 1.00 80.19 136 CYS A CA 1
ATOM 1016 C C . CYS A 1 136 ? 18.139 -11.580 -67.225 1.00 80.19 136 CYS A C 1
ATOM 1018 O O . CYS A 1 136 ? 18.737 -12.515 -67.763 1.00 80.19 136 CYS A O 1
ATOM 1020 N N . VAL A 1 137 ? 17.195 -11.773 -66.294 1.00 80.62 137 VAL A N 1
ATOM 1021 C CA . VAL A 1 137 ? 16.829 -13.107 -65.785 1.00 80.62 137 VAL A CA 1
ATOM 1022 C C . VAL A 1 137 ? 16.054 -13.956 -66.791 1.00 80.62 137 VAL A C 1
ATOM 1024 O O . VAL A 1 137 ? 15.961 -15.168 -66.608 1.00 80.62 137 VAL A O 1
ATOM 1027 N N . ASP A 1 138 ? 15.543 -13.352 -67.868 1.00 78.56 138 ASP A N 1
ATOM 1028 C CA . ASP A 1 138 ? 14.884 -14.090 -68.949 1.00 78.56 138 ASP A CA 1
ATOM 1029 C C . ASP A 1 138 ? 15.883 -14.957 -69.732 1.00 78.56 138 ASP A C 1
ATOM 1031 O O . ASP A 1 138 ? 15.496 -15.956 -70.338 1.00 78.56 138 ASP A O 1
ATOM 1035 N N . CYS A 1 139 ? 17.168 -14.588 -69.702 1.00 76.25 139 CYS A N 1
ATOM 1036 C CA . CYS A 1 139 ? 18.238 -15.269 -70.432 1.00 76.25 139 CYS A CA 1
ATOM 1037 C C . CYS A 1 139 ? 19.342 -15.820 -69.515 1.00 76.25 139 CYS A C 1
ATOM 1039 O O . CYS A 1 139 ? 19.979 -16.818 -69.853 1.00 76.25 139 CYS A O 1
ATOM 1041 N N . HIS A 1 140 ? 19.588 -15.198 -68.357 1.00 78.38 140 HIS A N 1
ATOM 1042 C CA . HIS A 1 140 ? 20.695 -15.545 -67.466 1.00 78.38 140 HIS A CA 1
ATOM 1043 C C . HIS A 1 140 ? 20.225 -16.043 -66.100 1.00 78.38 140 HIS A C 1
ATOM 1045 O O . HIS A 1 140 ? 19.359 -15.463 -65.452 1.00 78.38 140 HIS A O 1
ATOM 1051 N N . THR A 1 141 ? 20.890 -17.082 -65.599 1.00 81.31 141 THR A N 1
ATOM 1052 C CA . THR A 1 141 ? 20.693 -17.587 -64.237 1.00 81.31 141 THR A CA 1
ATOM 1053 C C . THR A 1 141 ? 21.809 -17.102 -63.318 1.00 81.31 141 THR A C 1
ATOM 1055 O O . THR A 1 141 ? 22.985 -17.360 -63.584 1.00 81.31 141 THR A O 1
ATOM 1058 N N . ALA A 1 142 ? 21.451 -16.445 -62.215 1.00 82.38 142 ALA A N 1
ATOM 1059 C CA . ALA A 1 142 ? 22.424 -15.994 -61.225 1.00 82.38 142 ALA A CA 1
ATOM 1060 C C . ALA A 1 142 ? 23.092 -17.180 -60.484 1.00 82.38 142 ALA A C 1
ATOM 1062 O O . ALA A 1 142 ? 22.434 -18.194 -60.227 1.00 82.38 142 ALA A O 1
ATOM 1063 N N . PRO A 1 143 ? 24.380 -17.069 -60.099 1.00 80.06 143 PRO A N 1
ATOM 1064 C CA . PRO A 1 143 ? 25.058 -18.068 -59.272 1.00 80.06 143 PRO A CA 1
ATOM 1065 C C . PRO A 1 143 ? 24.424 -18.243 -57.882 1.00 80.06 143 PRO A C 1
ATOM 1067 O O . PRO A 1 143 ? 23.670 -17.402 -57.392 1.00 80.06 143 PRO A O 1
ATOM 1070 N N . ALA A 1 144 ? 24.779 -19.328 -57.189 1.00 74.69 144 ALA A N 1
ATOM 1071 C CA . ALA A 1 144 ? 24.354 -19.530 -55.805 1.00 74.69 144 ALA A CA 1
ATOM 1072 C C . ALA A 1 144 ? 24.915 -18.433 -54.875 1.00 74.69 144 ALA A C 1
ATOM 1074 O O . ALA A 1 144 ? 26.096 -18.098 -54.952 1.00 74.69 144 ALA A O 1
ATOM 1075 N N . ASN A 1 145 ? 24.077 -17.937 -53.956 1.00 67.19 145 ASN A N 1
ATOM 1076 C CA . ASN A 1 145 ? 24.363 -16.835 -53.018 1.00 67.19 145 ASN A CA 1
ATOM 1077 C C . ASN A 1 145 ? 24.542 -15.447 -53.663 1.00 67.19 145 ASN A C 1
ATOM 1079 O O . ASN A 1 145 ? 25.073 -14.543 -53.019 1.00 67.19 145 ASN A O 1
ATOM 1083 N N . HIS A 1 146 ? 24.097 -15.260 -54.910 1.00 80.44 146 HIS A N 1
ATOM 1084 C CA . HIS A 1 146 ? 24.078 -13.940 -55.543 1.00 80.44 146 HIS A CA 1
ATOM 1085 C C . HIS A 1 146 ? 22.972 -13.055 -54.947 1.00 80.44 146 HIS A C 1
ATOM 1087 O O . HIS A 1 146 ? 21.895 -13.550 -54.609 1.00 80.44 146 HIS A O 1
ATOM 1093 N N . PHE A 1 147 ? 23.229 -11.751 -54.818 1.00 74.38 147 PHE A N 1
ATOM 1094 C CA . PHE A 1 147 ? 22.256 -10.805 -54.263 1.00 74.38 147 PHE A CA 1
ATOM 1095 C C . PHE A 1 147 ? 21.014 -10.688 -55.171 1.00 74.38 147 PHE A C 1
ATOM 1097 O O . PHE A 1 147 ? 21.173 -10.446 -56.371 1.00 74.38 147 PHE A O 1
ATOM 1104 N N . PRO A 1 148 ? 19.787 -10.834 -54.633 1.00 70.38 148 PRO A N 1
ATOM 1105 C CA . PRO A 1 148 ? 18.563 -10.628 -55.398 1.00 70.38 148 PRO A CA 1
ATOM 1106 C C . PRO A 1 148 ? 18.308 -9.125 -55.586 1.00 70.38 148 PRO A C 1
ATOM 1108 O O . PRO A 1 148 ? 17.881 -8.435 -54.664 1.00 70.38 148 PRO A O 1
ATOM 1111 N N . GLY A 1 149 ? 18.568 -8.611 -56.787 1.00 71.31 149 GLY A N 1
ATOM 1112 C CA . GLY A 1 149 ? 18.373 -7.201 -57.124 1.00 71.31 149 GLY A CA 1
ATOM 1113 C C . GLY A 1 149 ? 18.633 -6.902 -58.599 1.00 71.31 149 GLY A C 1
ATOM 1114 O O . GLY A 1 149 ? 18.922 -7.806 -59.382 1.00 71.31 149 GLY A O 1
ATOM 1115 N N . SER A 1 150 ? 18.532 -5.623 -58.972 1.00 75.38 150 SER A N 1
ATOM 1116 C CA . SER A 1 150 ? 18.824 -5.168 -60.337 1.00 75.38 150 SER A CA 1
ATOM 1117 C C . SER A 1 150 ? 20.262 -5.521 -60.724 1.00 75.38 150 SER A C 1
ATOM 1119 O O . SER A 1 150 ? 21.214 -5.084 -60.076 1.00 75.38 150 SER A O 1
ATOM 1121 N N . CYS A 1 151 ? 20.432 -6.310 -61.787 1.00 78.31 151 CYS A N 1
ATOM 1122 C CA . CYS A 1 151 ? 21.745 -6.800 -62.206 1.00 78.31 151 CYS A CA 1
ATOM 1123 C C . CYS A 1 151 ? 22.688 -5.647 -62.585 1.00 78.31 151 CYS A C 1
ATOM 1125 O O . CYS A 1 151 ? 23.861 -5.656 -62.210 1.00 78.31 151 CYS A O 1
ATOM 1127 N N . VAL A 1 152 ? 22.151 -4.625 -63.258 1.00 76.19 152 VAL A N 1
ATOM 1128 C CA . VAL A 1 152 ? 22.901 -3.453 -63.741 1.00 76.19 152 VAL A CA 1
ATOM 1129 C C . VAL A 1 152 ? 23.335 -2.498 -62.626 1.00 76.19 152 VAL A C 1
ATOM 1131 O O . VAL A 1 152 ? 24.153 -1.618 -62.868 1.00 76.19 152 VAL A O 1
ATOM 1134 N N . SER A 1 153 ? 22.831 -2.670 -61.398 1.00 71.31 153 SER A N 1
ATOM 1135 C CA . SER A 1 153 ? 23.280 -1.887 -60.238 1.00 71.31 153 SER A CA 1
ATOM 1136 C C . SER A 1 153 ? 24.653 -2.316 -59.719 1.00 71.31 153 SER A C 1
ATOM 1138 O O . SER A 1 153 ? 25.298 -1.551 -59.011 1.00 71.31 153 SER A O 1
ATOM 1140 N N . CYS A 1 154 ? 25.099 -3.526 -60.061 1.00 74.06 154 CYS A N 1
ATOM 1141 C CA . CYS A 1 154 ? 26.395 -4.055 -59.632 1.00 74.06 154 CYS A CA 1
ATOM 1142 C C . CYS A 1 154 ? 27.285 -4.427 -60.824 1.00 74.06 154 CYS A C 1
ATOM 1144 O O . CYS A 1 154 ? 28.502 -4.271 -60.756 1.00 74.06 154 CYS A O 1
ATOM 1146 N N . HIS A 1 155 ? 26.689 -4.906 -61.918 1.00 78.62 155 HIS A N 1
ATOM 1147 C CA . HIS A 1 155 ? 27.399 -5.292 -63.135 1.00 78.62 155 HIS A CA 1
ATOM 1148 C C . HIS A 1 155 ? 27.446 -4.127 -64.118 1.00 78.62 155 HIS A C 1
ATOM 1150 O O . HIS A 1 155 ? 26.559 -3.959 -64.953 1.00 78.62 155 HIS A O 1
ATOM 1156 N N . ILE A 1 156 ? 28.509 -3.328 -64.023 1.00 73.19 156 ILE A N 1
ATOM 1157 C CA . ILE A 1 156 ? 28.716 -2.148 -64.880 1.00 73.19 156 ILE A CA 1
ATOM 1158 C C . ILE A 1 156 ? 29.097 -2.513 -66.322 1.00 73.19 156 ILE A C 1
ATOM 1160 O O . ILE A 1 156 ? 29.038 -1.670 -67.215 1.00 73.19 156 ILE A O 1
ATOM 1164 N N . ASN A 1 157 ? 29.491 -3.768 -66.554 1.00 73.25 157 ASN A N 1
ATOM 1165 C CA . ASN A 1 157 ? 29.811 -4.300 -67.868 1.00 73.25 157 ASN A CA 1
ATOM 1166 C C . ASN A 1 157 ? 28.875 -5.464 -68.211 1.00 73.25 157 ASN A C 1
ATOM 1168 O O . ASN A 1 157 ? 29.090 -6.604 -67.797 1.00 73.25 157 ASN A O 1
ATOM 1172 N N . THR A 1 158 ? 27.858 -5.176 -69.020 1.00 67.12 158 THR A N 1
ATOM 1173 C CA . THR A 1 158 ? 26.856 -6.154 -69.465 1.00 67.12 158 THR A CA 1
ATOM 1174 C C . THR A 1 158 ? 27.372 -7.129 -70.522 1.00 67.12 158 THR A C 1
ATOM 1176 O O . THR A 1 158 ? 26.694 -8.104 -70.818 1.00 67.12 158 THR A O 1
ATOM 1179 N N . SER A 1 159 ? 28.569 -6.903 -71.078 1.00 65.25 159 SER A N 1
ATOM 1180 C CA . SER A 1 159 ? 29.157 -7.778 -72.102 1.00 65.25 159 SER A CA 1
ATOM 1181 C C . SER A 1 159 ? 30.003 -8.913 -71.523 1.00 65.25 159 SER A C 1
ATOM 1183 O O . SER A 1 159 ? 30.098 -9.977 -72.129 1.00 65.25 159 SER A O 1
ATOM 1185 N N . THR A 1 160 ? 30.604 -8.711 -70.348 1.00 69.50 160 THR A N 1
ATOM 1186 C CA . THR A 1 160 ? 31.417 -9.735 -69.675 1.00 69.50 160 THR A CA 1
ATOM 1187 C C . THR A 1 160 ? 30.778 -10.234 -68.387 1.00 69.50 160 THR A C 1
ATOM 1189 O O . THR A 1 160 ? 31.034 -11.373 -68.011 1.00 69.50 160 THR A O 1
ATOM 1192 N N . PHE A 1 161 ? 29.964 -9.417 -67.702 1.00 71.25 161 PHE A N 1
ATOM 1193 C CA . PHE A 1 161 ? 29.384 -9.722 -66.383 1.00 71.25 161 PHE A CA 1
ATOM 1194 C C . PHE A 1 161 ? 30.426 -10.116 -65.307 1.00 71.25 161 PHE A C 1
ATOM 1196 O O . PHE A 1 161 ? 30.086 -10.687 -64.271 1.00 71.25 161 PHE A O 1
ATOM 1203 N N . LEU A 1 162 ? 31.709 -9.815 -65.552 1.00 69.38 162 LEU A N 1
ATOM 1204 C CA . LEU A 1 162 ? 32.828 -10.116 -64.653 1.00 69.38 162 LEU A CA 1
ATOM 1205 C C . LEU A 1 162 ? 33.216 -8.915 -63.781 1.00 69.38 162 LEU A C 1
ATOM 1207 O O . LEU A 1 162 ? 33.775 -9.101 -62.701 1.00 69.38 162 LEU A O 1
ATOM 1211 N N . ASP A 1 163 ? 32.914 -7.698 -64.237 1.00 67.94 163 ASP A N 1
ATOM 1212 C CA . ASP A 1 163 ? 33.287 -6.465 -63.551 1.00 67.94 163 ASP A CA 1
ATOM 1213 C C . ASP A 1 163 ? 32.165 -6.014 -62.611 1.00 67.94 163 ASP A C 1
ATOM 1215 O O . ASP A 1 163 ? 31.135 -5.490 -63.044 1.00 67.94 163 ASP A O 1
ATOM 1219 N N . VAL A 1 164 ? 32.396 -6.191 -61.310 1.00 68.19 164 VAL A N 1
ATOM 1220 C CA . VAL A 1 164 ? 31.517 -5.688 -60.253 1.00 68.19 164 VAL A CA 1
ATOM 1221 C C . VAL A 1 164 ? 32.157 -4.454 -59.630 1.00 68.19 164 VAL A C 1
ATOM 1223 O O . VAL A 1 164 ? 33.208 -4.547 -58.999 1.00 68.19 164 VAL A O 1
ATOM 1226 N N . THR A 1 165 ? 31.528 -3.294 -59.800 1.00 68.12 165 THR A N 1
ATOM 1227 C CA . THR A 1 165 ? 31.877 -2.067 -59.067 1.00 68.12 165 THR A CA 1
ATOM 1228 C C . THR A 1 165 ? 30.633 -1.583 -58.349 1.00 68.12 165 THR A C 1
ATOM 1230 O O . THR A 1 165 ? 29.584 -1.449 -58.969 1.00 68.12 165 THR A O 1
ATOM 1233 N N . PHE A 1 166 ? 30.748 -1.344 -57.046 1.00 70.69 166 PHE A N 1
ATOM 1234 C CA . PHE A 1 166 ? 29.631 -0.931 -56.204 1.00 70.69 166 PHE A CA 1
ATOM 1235 C C . PHE A 1 166 ? 30.047 0.259 -55.341 1.00 70.69 166 PHE A C 1
ATOM 1237 O O . PHE A 1 166 ? 30.971 0.141 -54.532 1.00 70.69 166 PHE A O 1
ATOM 1244 N N . ASP A 1 167 ? 29.382 1.399 -55.532 1.00 67.81 167 ASP A N 1
ATOM 1245 C CA . ASP A 1 167 ? 29.563 2.600 -54.717 1.00 67.81 167 ASP A CA 1
ATOM 1246 C C . ASP A 1 167 ? 28.440 2.692 -53.674 1.00 67.81 167 ASP A C 1
ATOM 1248 O O . ASP A 1 167 ? 27.255 2.603 -53.990 1.00 67.81 167 ASP A O 1
ATOM 1252 N N . HIS A 1 168 ? 28.814 2.889 -52.411 1.00 72.12 168 HIS A N 1
ATOM 1253 C CA . HIS A 1 168 ? 27.856 3.071 -51.321 1.00 72.12 168 HIS A CA 1
ATOM 1254 C C . HIS A 1 168 ? 27.219 4.473 -51.333 1.00 72.12 168 HIS A C 1
ATOM 1256 O O . HIS A 1 168 ? 26.196 4.678 -50.682 1.00 72.12 168 HIS A O 1
ATOM 1262 N N . GLY A 1 169 ? 27.791 5.435 -52.069 1.00 66.88 169 GLY A N 1
ATOM 1263 C CA . GLY A 1 169 ? 27.239 6.781 -52.243 1.00 66.88 169 GLY A CA 1
ATOM 1264 C C . GLY A 1 169 ? 25.871 6.795 -52.930 1.00 66.88 169 GLY A C 1
ATOM 1265 O O . GLY A 1 169 ? 25.032 7.633 -52.600 1.00 66.88 169 GLY A O 1
ATOM 1266 N N . ASP A 1 170 ? 25.607 5.818 -53.799 1.00 63.69 170 ASP A N 1
ATOM 1267 C CA . ASP A 1 170 ? 24.340 5.686 -54.529 1.00 63.69 170 ASP A CA 1
ATOM 1268 C C . ASP A 1 170 ? 23.204 5.093 -53.670 1.00 63.69 170 ASP A C 1
ATOM 1270 O O . ASP A 1 170 ? 22.044 5.078 -54.081 1.00 63.69 170 ASP A O 1
ATOM 1274 N N . LEU A 1 171 ? 23.510 4.634 -52.449 1.00 64.81 171 LEU A N 1
ATOM 1275 C CA . LEU A 1 171 ? 22.557 4.026 -51.511 1.00 64.81 171 LEU A CA 1
ATOM 1276 C C . LEU A 1 171 ? 22.011 5.000 -50.462 1.00 64.81 171 LEU A C 1
ATOM 1278 O O . LEU A 1 171 ? 21.405 4.555 -49.485 1.00 64.81 171 LEU A O 1
ATOM 1282 N N . ALA A 1 172 ? 22.238 6.307 -50.609 1.00 59.75 172 ALA A N 1
ATOM 1283 C CA . ALA A 1 172 ? 21.814 7.297 -49.623 1.00 59.75 172 ALA A CA 1
ATOM 1284 C C . ALA A 1 172 ? 20.317 7.138 -49.265 1.00 59.75 172 ALA A C 1
ATOM 1286 O O . ALA A 1 172 ? 19.435 7.441 -50.067 1.00 59.75 172 ALA A O 1
ATOM 1287 N N . GLY A 1 173 ? 20.038 6.659 -48.045 1.00 63.22 173 GLY A N 1
ATOM 1288 C CA . GLY A 1 173 ? 18.683 6.440 -47.523 1.00 63.22 173 GLY A CA 1
ATOM 1289 C C . GLY A 1 173 ? 18.162 4.996 -47.552 1.00 63.22 173 GLY A C 1
ATOM 1290 O O . GLY A 1 173 ? 17.037 4.774 -47.109 1.00 63.22 173 GLY A O 1
ATOM 1291 N N . GLN A 1 174 ? 18.938 4.018 -48.030 1.00 71.81 174 GLN A N 1
ATOM 1292 C CA . GLN A 1 174 ? 18.588 2.596 -47.930 1.00 71.81 174 GLN A CA 1
ATOM 1293 C C . GLN A 1 174 ? 19.166 1.959 -46.661 1.00 71.81 174 GLN A C 1
ATOM 1295 O O . GLN A 1 174 ? 20.281 2.273 -46.248 1.00 71.81 174 GLN A O 1
ATOM 1300 N N . ASP A 1 175 ? 18.403 1.051 -46.050 1.00 75.19 175 ASP A N 1
ATOM 1301 C CA . ASP A 1 175 ? 18.835 0.332 -44.851 1.00 75.19 175 ASP A CA 1
ATOM 1302 C C . ASP A 1 175 ? 19.989 -0.629 -45.186 1.00 75.19 175 ASP A C 1
ATOM 1304 O O . ASP A 1 175 ? 19.902 -1.434 -46.118 1.00 75.19 175 ASP A O 1
ATOM 1308 N N . CYS A 1 176 ? 21.082 -0.557 -44.423 1.00 77.56 176 CYS A N 1
ATOM 1309 C CA . CYS A 1 176 ? 22.284 -1.360 -44.639 1.00 77.56 176 CYS A CA 1
ATOM 1310 C C . CYS A 1 176 ? 21.989 -2.866 -44.588 1.00 77.56 176 CYS A C 1
ATOM 1312 O O . CYS A 1 176 ? 22.650 -3.646 -45.283 1.00 77.56 176 CYS A O 1
ATOM 1314 N N . VAL A 1 177 ? 20.978 -3.280 -43.810 1.00 77.44 177 VAL A N 1
ATOM 1315 C CA . VAL A 1 177 ? 20.614 -4.698 -43.651 1.00 77.44 177 VAL A CA 1
ATOM 1316 C C . VAL A 1 177 ? 19.987 -5.314 -44.898 1.00 77.44 177 VAL A C 1
ATOM 1318 O O . VAL A 1 177 ? 19.874 -6.536 -44.987 1.00 77.44 177 VAL A O 1
ATOM 1321 N N . VAL A 1 178 ? 19.611 -4.488 -45.880 1.00 75.69 178 VAL A N 1
ATOM 1322 C CA . VAL A 1 178 ? 19.158 -4.961 -47.194 1.00 75.69 178 VAL A CA 1
ATOM 1323 C C . VAL A 1 178 ? 20.262 -5.768 -47.875 1.00 75.69 178 VAL A C 1
ATOM 1325 O O . VAL A 1 178 ? 19.969 -6.783 -48.500 1.00 75.69 178 VAL A O 1
ATOM 1328 N N . CYS A 1 179 ? 21.523 -5.360 -47.706 1.00 74.00 179 CYS A N 1
ATOM 1329 C CA . CYS A 1 179 ? 22.675 -6.003 -48.338 1.00 74.00 179 CYS A CA 1
ATOM 1330 C C . CYS A 1 179 ? 23.586 -6.734 -47.338 1.00 74.00 179 CYS A C 1
ATOM 1332 O O . CYS A 1 179 ? 24.184 -7.753 -47.686 1.00 74.00 179 CYS A O 1
ATOM 1334 N N . HIS A 1 180 ? 23.703 -6.244 -46.099 1.00 76.38 180 HIS A N 1
ATOM 1335 C CA . HIS A 1 180 ? 24.618 -6.789 -45.095 1.00 76.38 180 HIS A CA 1
ATOM 1336 C C . HIS A 1 180 ? 23.881 -7.487 -43.952 1.00 76.38 180 HIS A C 1
ATOM 1338 O O . HIS A 1 180 ? 23.088 -6.883 -43.239 1.00 76.38 180 HIS A O 1
ATOM 1344 N N . ALA A 1 181 ? 24.208 -8.755 -43.706 1.00 79.12 181 ALA A N 1
ATOM 1345 C CA . ALA A 1 181 ? 23.719 -9.464 -42.529 1.00 79.12 181 ALA A CA 1
ATOM 1346 C C . ALA A 1 181 ? 24.639 -9.193 -41.320 1.00 79.12 181 ALA A C 1
ATOM 1348 O O . ALA A 1 181 ? 25.829 -9.527 -41.385 1.00 79.12 181 ALA A O 1
ATOM 1349 N N . PRO A 1 182 ? 24.131 -8.630 -40.207 1.00 80.94 182 PRO A N 1
ATOM 1350 C CA . PRO A 1 182 ? 24.933 -8.440 -39.006 1.00 80.94 182 PRO A CA 1
ATOM 1351 C C . PRO A 1 182 ? 25.261 -9.788 -38.329 1.00 80.94 182 PRO A C 1
ATOM 1353 O O . PRO A 1 182 ? 24.482 -10.743 -38.421 1.00 80.94 182 PRO A O 1
ATOM 1356 N N . PRO A 1 183 ? 26.402 -9.897 -37.623 1.00 79.94 183 PRO A N 1
ATOM 1357 C CA . PRO A 1 183 ? 26.770 -11.108 -36.893 1.00 79.94 183 PRO A CA 1
ATOM 1358 C C . PRO A 1 183 ? 25.834 -11.388 -35.702 1.00 79.94 183 PRO A C 1
ATOM 1360 O O . PRO A 1 183 ? 25.084 -10.530 -35.238 1.00 79.94 183 PRO A O 1
ATOM 1363 N N . ALA A 1 184 ? 25.897 -12.607 -35.158 1.00 75.69 184 ALA A N 1
ATOM 1364 C CA . ALA A 1 184 ? 25.109 -12.976 -33.982 1.00 75.69 184 ALA A CA 1
ATOM 1365 C C . ALA A 1 184 ? 25.465 -12.101 -32.760 1.00 75.69 184 ALA A C 1
ATOM 1367 O O . ALA A 1 184 ? 26.643 -11.895 -32.466 1.00 75.69 184 ALA A O 1
ATOM 1368 N N . ASN A 1 185 ? 24.444 -11.647 -32.021 1.00 69.06 185 ASN A N 1
ATOM 1369 C CA . ASN A 1 185 ? 24.539 -10.728 -30.871 1.00 69.06 185 ASN A CA 1
ATOM 1370 C C . ASN A 1 185 ? 25.014 -9.299 -31.207 1.00 69.06 185 ASN A C 1
ATOM 1372 O O . ASN A 1 185 ? 25.511 -8.597 -30.327 1.00 69.06 185 ASN A O 1
ATOM 1376 N N . HIS A 1 186 ? 24.871 -8.865 -32.461 1.00 80.12 186 HIS A N 1
ATOM 1377 C CA . HIS A 1 186 ? 25.121 -7.479 -32.849 1.00 80.12 186 HIS A CA 1
ATOM 1378 C C . HIS A 1 186 ? 24.011 -6.541 -32.342 1.00 80.12 186 HIS A C 1
ATOM 1380 O O . HIS A 1 186 ? 22.851 -6.949 -32.252 1.00 80.12 186 HIS A O 1
ATOM 1386 N N . TYR A 1 187 ? 24.366 -5.296 -32.006 1.00 74.19 187 TYR A N 1
ATOM 1387 C CA . TYR A 1 187 ? 23.404 -4.303 -31.525 1.00 74.19 187 TYR A CA 1
ATOM 1388 C C . TYR A 1 187 ? 22.421 -3.920 -32.647 1.00 74.19 187 TYR A C 1
ATOM 1390 O O . TYR A 1 187 ? 22.871 -3.530 -33.726 1.00 74.19 187 TYR A O 1
ATOM 1398 N N . PRO A 1 188 ? 21.099 -4.028 -32.426 1.00 71.38 188 PRO A N 1
ATOM 1399 C CA . PRO A 1 188 ? 20.110 -3.562 -33.387 1.00 71.38 188 PRO A CA 1
ATOM 1400 C C . PRO A 1 188 ? 19.985 -2.035 -33.300 1.00 71.38 188 PRO A C 1
ATOM 1402 O O . PRO A 1 188 ? 19.554 -1.501 -32.282 1.00 71.38 188 PRO A O 1
ATOM 1405 N N . GLY A 1 189 ? 20.352 -1.326 -34.365 1.00 72.56 189 GLY A N 1
ATOM 1406 C CA . GLY A 1 189 ? 20.282 0.133 -34.415 1.00 72.56 189 GLY A CA 1
ATOM 1407 C C . GLY A 1 189 ? 20.782 0.701 -35.740 1.00 72.56 189 GLY A C 1
ATOM 1408 O O . GLY A 1 189 ? 21.077 -0.048 -36.671 1.00 72.56 189 GLY A O 1
ATOM 1409 N N . ASP A 1 190 ? 20.875 2.029 -35.817 1.00 76.06 190 ASP A N 1
ATOM 1410 C CA . ASP A 1 190 ? 21.424 2.700 -36.993 1.00 76.06 190 ASP A CA 1
ATOM 1411 C C . ASP A 1 190 ? 22.909 2.346 -37.174 1.00 76.06 190 ASP A C 1
ATOM 1413 O O . ASP A 1 190 ? 23.760 2.667 -36.341 1.00 76.06 190 ASP A O 1
ATOM 1417 N N . CYS A 1 191 ? 23.218 1.671 -38.280 1.00 77.75 191 CYS A N 1
ATOM 1418 C CA . CYS A 1 191 ? 24.544 1.135 -38.570 1.00 77.75 191 CYS A CA 1
ATOM 1419 C C . CYS A 1 191 ? 25.589 2.255 -38.694 1.00 77.75 191 CYS A C 1
ATOM 1421 O O . CYS A 1 191 ? 26.722 2.102 -38.225 1.00 77.75 191 CYS A O 1
ATOM 1423 N N . ALA A 1 192 ? 25.193 3.398 -39.267 1.00 75.69 192 ALA A N 1
ATOM 1424 C CA . ALA A 1 192 ? 26.068 4.543 -39.509 1.00 75.69 192 ALA A CA 1
ATOM 1425 C C . ALA A 1 192 ? 26.545 5.221 -38.213 1.00 75.69 192 ALA A C 1
ATOM 1427 O O . ALA A 1 192 ? 27.562 5.910 -38.220 1.00 75.69 192 ALA A O 1
ATOM 1428 N N . SER A 1 193 ? 25.860 4.984 -37.090 1.00 72.25 193 SER A N 1
ATOM 1429 C CA . SER A 1 193 ? 26.243 5.522 -35.779 1.00 72.25 193 SER A CA 1
ATOM 1430 C C . SER A 1 193 ? 27.471 4.827 -35.165 1.00 72.25 193 SER A C 1
ATOM 1432 O O . SER A 1 193 ? 28.118 5.387 -34.282 1.00 72.25 193 SER A O 1
ATOM 1434 N N . CYS A 1 194 ? 27.808 3.618 -35.629 1.00 74.38 194 CYS A N 1
ATOM 1435 C CA . CYS A 1 194 ? 28.907 2.804 -35.090 1.00 74.38 194 CYS A CA 1
ATOM 1436 C C . CYS A 1 194 ? 29.957 2.441 -36.153 1.00 74.38 194 CYS A C 1
ATOM 1438 O O . CYS A 1 194 ? 31.145 2.304 -35.843 1.00 74.38 194 CYS A O 1
ATOM 1440 N N . HIS A 1 195 ? 29.527 2.289 -37.406 1.00 77.94 195 HIS A N 1
ATOM 1441 C CA . HIS A 1 195 ? 30.376 1.962 -38.546 1.00 77.94 195 HIS A CA 1
ATOM 1442 C C . HIS A 1 195 ? 30.661 3.216 -39.372 1.00 77.94 195 HIS A C 1
ATOM 1444 O O . HIS A 1 195 ? 30.089 3.430 -40.437 1.00 77.94 195 HIS A O 1
ATOM 1450 N N . LEU A 1 196 ? 31.574 4.049 -38.862 1.00 73.69 196 LEU A N 1
ATOM 1451 C CA . LEU A 1 196 ? 31.974 5.311 -39.502 1.00 73.69 196 LEU A CA 1
ATOM 1452 C C . LEU A 1 196 ? 32.789 5.114 -40.794 1.00 73.69 196 LEU A C 1
ATOM 1454 O O . LEU A 1 196 ? 33.009 6.069 -41.535 1.00 73.69 196 LEU A O 1
ATOM 1458 N N . ASP A 1 197 ? 33.255 3.890 -41.048 1.00 72.31 197 ASP A N 1
ATOM 1459 C CA . ASP A 1 197 ? 33.990 3.504 -42.248 1.00 72.31 197 ASP A CA 1
ATOM 1460 C C . ASP A 1 197 ? 33.171 2.495 -43.067 1.00 72.31 197 ASP A C 1
ATOM 1462 O O . ASP A 1 197 ? 33.022 1.332 -42.688 1.00 72.31 197 ASP A O 1
ATOM 1466 N N . THR A 1 198 ? 32.657 2.937 -44.216 1.00 65.38 198 THR A N 1
ATOM 1467 C CA . THR A 1 198 ? 31.897 2.096 -45.155 1.00 65.38 198 THR A CA 1
ATOM 1468 C C . THR A 1 198 ? 32.792 1.219 -46.031 1.00 65.38 198 THR A C 1
ATOM 1470 O O . THR A 1 198 ? 32.295 0.318 -46.703 1.00 65.38 198 THR A O 1
ATOM 1473 N N . THR A 1 199 ? 34.112 1.437 -46.021 1.00 64.44 199 THR A N 1
ATOM 1474 C CA . THR A 1 199 ? 35.079 0.608 -46.759 1.00 64.44 199 THR A CA 1
ATOM 1475 C C . THR A 1 199 ? 35.492 -0.636 -45.975 1.00 64.44 199 THR A C 1
ATOM 1477 O O . THR A 1 199 ? 35.876 -1.645 -46.566 1.00 64.44 199 THR A O 1
ATOM 1480 N N . SER A 1 200 ? 35.368 -0.597 -44.644 1.00 67.06 200 SER A N 1
ATOM 1481 C CA . SER A 1 200 ? 35.636 -1.723 -43.754 1.00 67.06 200 SER A CA 1
ATOM 1482 C C . SER A 1 200 ? 34.700 -1.707 -42.545 1.00 67.06 200 SER A C 1
ATOM 1484 O O . SER A 1 200 ? 34.984 -1.097 -41.513 1.00 67.06 200 SER A O 1
ATOM 1486 N N . PHE A 1 201 ? 33.630 -2.503 -42.620 1.00 70.62 201 PHE A N 1
ATOM 1487 C CA . PHE A 1 201 ? 32.708 -2.749 -41.500 1.00 70.62 201 PHE A CA 1
ATOM 1488 C C . PHE A 1 201 ? 33.371 -3.421 -40.279 1.00 70.62 201 PHE A C 1
ATOM 1490 O O . PHE A 1 201 ? 32.738 -3.578 -39.237 1.00 70.62 201 PHE A O 1
ATOM 1497 N N . ALA A 1 202 ? 34.643 -3.824 -40.374 1.00 67.25 202 ALA A N 1
ATOM 1498 C CA . ALA A 1 202 ? 35.383 -4.408 -39.257 1.00 67.25 202 ALA A CA 1
ATOM 1499 C C . ALA A 1 202 ? 35.765 -3.375 -38.183 1.00 67.25 202 ALA A C 1
ATOM 1501 O O . ALA A 1 202 ? 35.958 -3.742 -37.023 1.00 67.25 202 ALA A O 1
ATOM 1502 N N . ASN A 1 203 ? 35.877 -2.096 -38.551 1.00 67.12 203 ASN A N 1
ATOM 1503 C CA . ASN A 1 203 ? 36.257 -1.040 -37.623 1.00 67.12 203 ASN A CA 1
ATOM 1504 C C . ASN A 1 203 ? 35.004 -0.389 -37.036 1.00 67.12 203 ASN A C 1
ATOM 1506 O O . ASN A 1 203 ? 34.281 0.332 -37.720 1.00 67.12 203 ASN A O 1
ATOM 1510 N N . VAL A 1 204 ? 34.768 -0.632 -35.749 1.00 70.00 204 VAL A N 1
ATOM 1511 C CA . VAL A 1 204 ? 33.763 0.096 -34.970 1.00 70.00 204 VAL A CA 1
ATOM 1512 C C . VAL A 1 204 ? 34.473 1.236 -34.254 1.00 70.00 204 VAL A C 1
ATOM 1514 O O . VAL A 1 204 ? 35.396 1.004 -33.472 1.00 70.00 204 VAL A O 1
ATOM 1517 N N . SER A 1 205 ? 34.054 2.469 -34.521 1.00 68.25 205 SER A N 1
ATOM 1518 C CA . SER A 1 205 ? 34.510 3.648 -33.790 1.00 68.25 205 SER A CA 1
ATOM 1519 C C . SER A 1 205 ? 33.280 4.371 -33.275 1.00 68.25 205 SER A C 1
ATOM 1521 O O . SER A 1 205 ? 32.458 4.844 -34.051 1.00 68.25 205 SER A O 1
ATOM 1523 N N . PHE A 1 206 ? 33.134 4.389 -31.955 1.00 71.00 206 PHE A N 1
ATOM 1524 C CA . PHE A 1 206 ? 31.959 4.914 -31.285 1.00 71.00 206 PHE A CA 1
ATOM 1525 C C . PHE A 1 206 ? 32.389 5.741 -30.069 1.00 71.00 206 PHE A C 1
ATOM 1527 O O . PHE A 1 206 ? 33.222 5.295 -29.277 1.00 71.00 206 PHE A O 1
ATOM 1534 N N . THR A 1 207 ? 31.823 6.941 -29.922 1.00 69.88 207 THR A N 1
ATOM 1535 C CA . THR A 1 207 ? 31.993 7.799 -28.743 1.00 69.88 207 THR A CA 1
ATOM 1536 C C . THR A 1 207 ? 30.627 8.127 -28.148 1.00 69.88 207 THR A C 1
ATOM 1538 O O . THR A 1 207 ? 29.687 8.464 -28.872 1.00 69.88 207 THR A O 1
ATOM 1541 N N . HIS A 1 208 ? 30.517 8.079 -26.818 1.00 72.12 208 HIS A N 1
ATOM 1542 C CA . HIS A 1 208 ? 29.266 8.384 -26.113 1.00 72.12 208 HIS A CA 1
ATOM 1543 C C . HIS A 1 208 ? 28.792 9.837 -26.310 1.00 72.12 208 HIS A C 1
ATOM 1545 O O . HIS A 1 208 ? 27.600 10.103 -26.174 1.00 72.12 208 HIS A O 1
ATOM 1551 N N . ASP A 1 209 ? 29.683 10.752 -26.710 1.00 67.44 209 ASP A N 1
ATOM 1552 C CA . ASP A 1 209 ? 29.346 12.141 -27.062 1.00 67.44 209 ASP A CA 1
ATOM 1553 C C . ASP A 1 209 ? 28.344 12.234 -28.228 1.00 67.44 209 ASP A C 1
ATOM 1555 O O . ASP A 1 209 ? 27.594 13.204 -28.334 1.00 67.44 209 ASP A O 1
ATOM 1559 N N . SER A 1 210 ? 28.311 11.213 -29.090 1.00 63.69 210 SER A N 1
ATOM 1560 C CA . SER A 1 210 ? 27.541 11.206 -30.339 1.00 63.69 210 SER A CA 1
ATOM 1561 C C . SER A 1 210 ? 26.049 10.897 -30.149 1.00 63.69 210 SER A C 1
ATOM 1563 O O . SER A 1 210 ? 25.251 11.268 -31.005 1.00 63.69 210 SER A O 1
ATOM 1565 N N . ILE A 1 211 ? 25.656 10.234 -29.048 1.00 63.94 211 ILE A N 1
ATOM 1566 C CA . ILE A 1 211 ? 24.258 9.806 -28.798 1.00 63.94 211 ILE A CA 1
ATOM 1567 C C . ILE A 1 211 ? 23.501 10.754 -27.841 1.00 63.94 211 ILE A C 1
ATOM 1569 O O . ILE A 1 211 ? 22.295 10.624 -27.634 1.00 63.94 211 ILE A O 1
ATOM 1573 N N . GLY A 1 212 ? 24.168 11.746 -27.244 1.00 63.28 212 GLY A N 1
ATOM 1574 C CA . GLY A 1 212 ? 23.543 12.604 -26.230 1.00 63.28 212 GLY A CA 1
ATOM 1575 C C . GLY A 1 212 ? 23.221 11.859 -24.921 1.00 63.28 212 GLY A C 1
ATOM 1576 O O . GLY A 1 212 ? 23.841 10.850 -24.600 1.00 63.28 212 GLY A O 1
ATOM 1577 N N . THR A 1 213 ? 22.293 12.382 -24.105 1.00 59.12 213 THR A N 1
ATOM 1578 C CA . THR A 1 213 ? 22.190 12.029 -22.667 1.00 59.12 213 THR A CA 1
ATOM 1579 C C . THR A 1 213 ? 20.892 11.344 -22.219 1.00 59.12 213 THR A C 1
ATOM 1581 O O . THR A 1 213 ? 20.689 11.196 -21.014 1.00 59.12 213 THR A O 1
ATOM 1584 N N . THR A 1 214 ? 19.988 10.946 -23.124 1.00 62.25 214 THR A N 1
ATOM 1585 C CA . THR A 1 214 ? 18.604 10.589 -22.726 1.00 62.25 214 THR A CA 1
ATOM 1586 C C . THR A 1 214 ? 18.130 9.178 -23.089 1.00 62.25 214 THR A C 1
ATOM 1588 O O . THR A 1 214 ? 17.048 8.805 -22.647 1.00 62.25 214 THR A O 1
ATOM 1591 N N . ASP A 1 215 ? 18.925 8.365 -23.795 1.00 72.06 215 ASP A N 1
ATOM 1592 C CA . ASP A 1 215 ? 18.531 6.995 -24.183 1.00 72.06 215 ASP A CA 1
ATOM 1593 C C . ASP A 1 215 ? 19.569 5.922 -23.809 1.00 72.06 215 ASP A C 1
ATOM 1595 O O . ASP A 1 215 ? 19.959 5.060 -24.593 1.00 72.06 215 ASP A O 1
ATOM 1599 N N . CYS A 1 216 ? 20.068 5.976 -22.573 1.00 76.75 216 CYS A N 1
ATOM 1600 C CA . CYS A 1 216 ? 21.054 5.004 -22.094 1.00 76.75 216 CYS A CA 1
ATOM 1601 C C . CYS A 1 216 ? 20.486 3.573 -22.067 1.00 76.75 216 CYS A C 1
ATOM 1603 O O . CYS A 1 216 ? 21.229 2.614 -22.262 1.00 76.75 216 CYS A O 1
ATOM 1605 N N . ALA A 1 217 ? 19.178 3.435 -21.820 1.00 76.62 217 ALA A N 1
ATOM 1606 C CA . ALA A 1 217 ? 18.498 2.151 -21.667 1.00 76.62 217 ALA A CA 1
ATOM 1607 C C . ALA A 1 217 ? 18.300 1.394 -22.993 1.00 76.62 217 ALA A C 1
ATOM 1609 O O . ALA A 1 217 ? 18.155 0.173 -22.956 1.00 76.62 217 ALA A O 1
ATOM 1610 N N . ALA A 1 218 ? 18.329 2.074 -24.147 1.00 73.94 218 ALA A N 1
ATOM 1611 C CA . ALA A 1 218 ? 18.330 1.402 -25.446 1.00 73.94 218 ALA A CA 1
ATOM 1612 C C . ALA A 1 218 ? 19.593 0.556 -25.661 1.00 73.94 218 ALA A C 1
ATOM 1614 O O . ALA A 1 218 ? 19.514 -0.532 -26.229 1.00 73.94 218 ALA A O 1
ATOM 1615 N N . CYS A 1 219 ? 20.740 1.015 -25.149 1.00 74.56 219 CYS A N 1
ATOM 1616 C CA . CYS A 1 219 ? 22.032 0.345 -25.324 1.00 74.56 219 CYS A CA 1
ATOM 1617 C C . CYS A 1 219 ? 22.472 -0.471 -24.099 1.00 74.56 219 CYS A C 1
ATOM 1619 O O . CYS A 1 219 ? 23.103 -1.520 -24.242 1.00 74.56 219 CYS A O 1
ATOM 1621 N N . HIS A 1 220 ? 22.168 -0.004 -22.885 1.00 77.88 220 HIS A N 1
ATOM 1622 C CA . HIS A 1 220 ? 22.656 -0.593 -21.640 1.00 77.88 220 HIS A CA 1
ATOM 1623 C C . HIS A 1 220 ? 21.528 -1.205 -20.813 1.00 77.88 220 HIS A C 1
ATOM 1625 O O . HIS A 1 220 ? 20.588 -0.529 -20.400 1.00 77.88 220 HIS A O 1
ATOM 1631 N N . ALA A 1 221 ? 21.679 -2.490 -20.487 1.00 79.94 221 ALA A N 1
ATOM 1632 C CA . ALA A 1 221 ? 20.797 -3.170 -19.551 1.00 79.94 221 ALA A CA 1
ATOM 1633 C C . ALA A 1 221 ? 21.267 -2.930 -18.102 1.00 79.94 221 ALA A C 1
ATOM 1635 O O . ALA A 1 221 ? 22.401 -3.292 -17.762 1.00 79.94 221 ALA A O 1
ATOM 1636 N N . PRO A 1 222 ? 20.425 -2.358 -17.224 1.00 80.56 222 PRO A N 1
ATOM 1637 C CA . PRO A 1 222 ? 20.777 -2.188 -15.824 1.00 80.56 222 PRO A CA 1
ATOM 1638 C C . PRO A 1 222 ? 20.791 -3.540 -15.081 1.00 80.56 222 PRO A C 1
ATOM 1640 O O . PRO A 1 222 ? 20.050 -4.461 -15.436 1.00 80.56 222 PRO A O 1
ATOM 1643 N N . PRO A 1 223 ? 21.612 -3.685 -14.024 1.00 80.12 223 PRO A N 1
ATOM 1644 C CA . PRO A 1 223 ? 21.616 -4.881 -13.186 1.00 80.12 223 PRO A CA 1
ATOM 1645 C C . PRO A 1 223 ? 20.295 -5.058 -12.416 1.00 80.12 223 PRO A C 1
ATOM 1647 O O . PRO A 1 223 ? 19.486 -4.139 -12.286 1.00 80.12 223 PRO A O 1
ATOM 1650 N N . ALA A 1 224 ? 20.074 -6.254 -11.864 1.00 76.44 224 ALA A N 1
ATOM 1651 C CA . ALA A 1 224 ? 18.884 -6.535 -11.062 1.00 76.44 224 ALA A CA 1
ATOM 1652 C C . ALA A 1 224 ? 18.783 -5.592 -9.843 1.00 76.44 224 ALA A C 1
ATOM 1654 O O . ALA A 1 224 ? 19.774 -5.371 -9.146 1.00 76.44 224 ALA A O 1
ATOM 1655 N N . ASN A 1 225 ? 17.574 -5.086 -9.569 1.00 69.69 225 ASN A N 1
ATOM 1656 C CA . ASN A 1 225 ? 17.254 -4.127 -8.495 1.00 69.69 225 ASN A CA 1
ATOM 1657 C C . ASN A 1 225 ? 17.887 -2.729 -8.644 1.00 69.69 225 ASN A C 1
ATOM 1659 O O . ASN A 1 225 ? 18.018 -2.005 -7.658 1.00 69.69 225 ASN A O 1
ATOM 1663 N N . HIS A 1 226 ? 18.286 -2.339 -9.856 1.00 80.00 226 HIS A N 1
ATOM 1664 C CA . HIS A 1 226 ? 18.748 -0.980 -10.130 1.00 80.00 226 HIS A CA 1
ATOM 1665 C C . HIS A 1 226 ? 17.575 0.016 -10.173 1.00 80.00 226 HIS A C 1
ATOM 1667 O O . HIS A 1 226 ? 16.486 -0.324 -10.637 1.00 80.00 226 HIS A O 1
ATOM 1673 N N . TYR A 1 227 ? 17.795 1.245 -9.696 1.00 75.69 227 TYR A N 1
ATOM 1674 C CA . TYR A 1 227 ? 16.774 2.296 -9.682 1.00 75.69 227 TYR A CA 1
ATOM 1675 C C . TYR A 1 227 ? 16.392 2.720 -11.109 1.00 75.69 227 TYR A C 1
ATOM 1677 O O . TYR A 1 227 ? 17.259 2.985 -11.942 1.00 75.69 227 TYR A O 1
ATOM 1685 N N . ALA A 1 228 ? 15.088 2.794 -11.384 1.00 72.50 228 ALA A N 1
ATOM 1686 C CA . ALA A 1 228 ? 14.559 3.243 -12.665 1.00 72.50 228 ALA A CA 1
ATOM 1687 C C . ALA A 1 228 ? 14.425 4.773 -12.660 1.00 72.50 228 ALA A C 1
ATOM 1689 O O . ALA A 1 228 ? 13.429 5.321 -12.191 1.00 72.50 228 ALA A O 1
ATOM 1690 N N . GLY A 1 229 ? 15.438 5.464 -13.178 1.00 73.38 229 GLY A N 1
ATOM 1691 C CA . GLY A 1 229 ? 15.450 6.920 -13.291 1.00 73.38 229 GLY A CA 1
ATOM 1692 C C . GLY A 1 229 ? 16.446 7.416 -14.333 1.00 73.38 229 GLY A C 1
ATOM 1693 O O . GLY A 1 229 ? 17.053 6.626 -15.057 1.00 73.38 229 GLY A O 1
ATOM 1694 N N . THR A 1 230 ? 16.615 8.735 -14.415 1.00 77.19 230 THR A N 1
ATOM 1695 C CA . THR A 1 230 ? 17.567 9.356 -15.342 1.00 77.19 230 THR A CA 1
ATOM 1696 C C . THR A 1 230 ? 18.990 8.913 -15.005 1.00 77.19 230 THR A C 1
ATOM 1698 O O . THR A 1 230 ? 19.513 9.230 -13.938 1.00 77.19 230 THR A O 1
ATOM 1701 N N . CYS A 1 231 ? 19.639 8.189 -15.917 1.00 78.62 231 CYS A N 1
ATOM 1702 C CA . CYS A 1 231 ? 20.929 7.555 -15.643 1.00 78.62 231 CYS A CA 1
ATOM 1703 C C . CYS A 1 231 ? 22.030 8.574 -15.307 1.00 78.62 231 CYS A C 1
ATOM 1705 O O . CYS A 1 231 ? 22.821 8.357 -14.389 1.00 78.62 231 CYS A O 1
ATOM 1707 N N . SER A 1 232 ? 22.030 9.720 -15.993 1.00 76.31 232 SER A N 1
ATOM 1708 C CA . SER A 1 232 ? 22.988 10.814 -15.786 1.00 76.31 232 SER A CA 1
ATOM 1709 C C . SER A 1 232 ? 22.851 11.524 -14.434 1.00 76.31 232 SER A C 1
ATOM 1711 O O . SER A 1 232 ? 23.741 12.278 -14.054 1.00 76.31 232 SER A O 1
ATOM 1713 N N . SER A 1 233 ? 21.780 11.269 -13.673 1.00 73.44 233 SER A N 1
ATOM 1714 C CA . SER A 1 233 ? 21.646 11.771 -12.300 1.00 73.44 233 SER A CA 1
ATOM 1715 C C . SER A 1 233 ? 22.556 11.045 -11.309 1.00 73.44 233 SER A C 1
ATOM 1717 O O . SER A 1 233 ? 22.865 11.602 -10.261 1.00 73.44 233 SER A O 1
ATOM 1719 N N . CYS A 1 234 ? 22.990 9.823 -11.629 1.00 76.25 234 CYS A N 1
ATOM 1720 C CA . CYS A 1 234 ? 23.820 9.001 -10.746 1.00 76.25 234 CYS A CA 1
ATOM 1721 C C . CYS A 1 234 ? 25.178 8.675 -11.374 1.00 76.25 234 CYS A C 1
ATOM 1723 O O . CYS A 1 234 ? 26.199 8.691 -10.684 1.00 76.25 234 CYS A O 1
ATOM 1725 N N . HIS A 1 235 ? 25.194 8.389 -12.677 1.00 80.00 235 HIS A N 1
ATOM 1726 C CA . HIS A 1 235 ? 26.389 8.018 -13.425 1.00 80.00 235 HIS A CA 1
ATOM 1727 C C . HIS A 1 235 ? 27.039 9.264 -14.024 1.00 80.00 235 HIS A C 1
ATOM 1729 O O . HIS A 1 235 ? 26.563 9.813 -15.016 1.00 80.00 235 HIS A O 1
ATOM 1735 N N . ILE A 1 236 ? 28.134 9.712 -13.406 1.00 76.06 236 ILE A N 1
ATOM 1736 C CA . ILE A 1 236 ? 28.842 10.944 -13.796 1.00 76.06 236 ILE A CA 1
ATOM 1737 C C . ILE A 1 236 ? 29.905 10.726 -14.881 1.00 76.06 236 ILE A C 1
ATOM 1739 O O . ILE A 1 236 ? 30.519 11.686 -15.341 1.00 76.06 236 ILE A O 1
ATOM 1743 N N . SER A 1 237 ? 30.145 9.474 -15.272 1.00 74.44 237 SER A N 1
ATOM 1744 C CA . SER A 1 237 ? 31.075 9.099 -16.333 1.00 74.44 237 SER A CA 1
ATOM 1745 C C . SER A 1 237 ? 30.413 8.108 -17.284 1.00 74.44 237 SER A C 1
ATOM 1747 O O . SER A 1 237 ? 29.801 7.130 -16.856 1.00 74.44 237 SER A O 1
ATOM 1749 N N . THR A 1 238 ? 30.557 8.367 -18.581 1.00 72.00 238 THR A N 1
ATOM 1750 C CA . THR A 1 238 ? 30.165 7.466 -19.671 1.00 72.00 238 THR A CA 1
ATOM 1751 C C . THR A 1 238 ? 31.268 6.463 -20.026 1.00 72.00 238 THR A C 1
ATOM 1753 O O . THR A 1 238 ? 30.975 5.431 -20.621 1.00 72.00 238 THR A O 1
ATOM 1756 N N . ASP A 1 239 ? 32.514 6.721 -19.614 1.00 73.62 239 ASP A N 1
ATOM 1757 C CA . ASP A 1 239 ? 33.658 5.822 -19.824 1.00 73.62 239 ASP A CA 1
ATOM 1758 C C . ASP A 1 239 ? 33.755 4.742 -18.739 1.00 73.62 239 ASP A C 1
ATOM 1760 O O . ASP A 1 239 ? 34.116 3.597 -19.014 1.00 73.62 239 ASP A O 1
ATOM 1764 N N . ASP A 1 240 ? 33.401 5.092 -17.500 1.00 75.44 240 ASP A N 1
ATOM 1765 C CA . ASP A 1 240 ? 33.252 4.140 -16.405 1.00 75.44 240 ASP A CA 1
ATOM 1766 C C . ASP A 1 240 ? 31.917 4.354 -15.697 1.00 75.44 240 ASP A C 1
ATOM 1768 O O . ASP A 1 240 ? 31.805 5.036 -14.675 1.00 75.44 240 ASP A O 1
ATOM 1772 N N . PHE A 1 241 ? 30.891 3.702 -16.240 1.00 75.31 241 PHE A N 1
ATOM 1773 C CA . PHE A 1 241 ? 29.530 3.744 -15.714 1.00 75.31 241 PHE A CA 1
ATOM 1774 C C . PHE A 1 241 ? 29.413 3.176 -14.286 1.00 75.31 241 PHE A C 1
ATOM 1776 O O . PHE A 1 241 ? 28.358 3.269 -13.668 1.00 75.31 241 PHE A O 1
ATOM 1783 N N . LYS A 1 242 ? 30.471 2.583 -13.715 1.00 74.31 242 LYS A N 1
ATOM 1784 C CA . LYS A 1 242 ? 30.482 2.156 -12.306 1.00 74.31 242 LYS A CA 1
ATOM 1785 C C . LYS A 1 242 ? 30.765 3.312 -11.351 1.00 74.31 242 LYS A C 1
ATOM 1787 O O . LYS A 1 242 ? 30.482 3.182 -10.160 1.00 74.31 242 LYS A O 1
ATOM 1792 N N . ILE A 1 243 ? 31.310 4.424 -11.845 1.00 75.12 243 ILE A N 1
ATOM 1793 C CA . ILE A 1 243 ? 31.550 5.620 -11.042 1.00 75.12 243 ILE A CA 1
ATOM 1794 C C . ILE A 1 243 ? 30.220 6.340 -10.842 1.00 75.12 243 ILE A C 1
ATOM 1796 O O . ILE A 1 243 ? 29.701 7.016 -11.733 1.00 75.12 243 ILE A O 1
ATOM 1800 N N . ILE A 1 244 ? 29.688 6.196 -9.633 1.00 74.50 244 ILE A N 1
ATOM 1801 C CA . ILE A 1 244 ? 28.520 6.934 -9.171 1.00 74.50 244 ILE A CA 1
ATOM 1802 C C . ILE A 1 244 ? 28.965 8.086 -8.270 1.00 74.50 244 ILE A C 1
ATOM 1804 O O . ILE A 1 244 ? 29.796 7.905 -7.380 1.00 74.50 244 ILE A O 1
ATOM 1808 N N . ASN A 1 245 ? 28.410 9.274 -8.488 1.00 74.44 245 ASN A N 1
ATOM 1809 C CA . ASN A 1 245 ? 28.544 10.398 -7.566 1.00 74.44 245 ASN A CA 1
ATOM 1810 C C . ASN A 1 245 ? 27.192 11.096 -7.481 1.00 74.44 245 ASN A C 1
ATOM 1812 O O . ASN A 1 245 ? 26.787 11.787 -8.412 1.00 74.44 245 ASN A O 1
ATOM 1816 N N . PHE A 1 246 ? 26.495 10.874 -6.372 1.00 73.81 246 PHE A N 1
ATOM 1817 C CA . PHE A 1 246 ? 25.138 11.353 -6.164 1.00 73.81 246 PHE A CA 1
ATOM 1818 C C . PHE A 1 246 ? 25.096 12.289 -4.958 1.00 73.81 246 PHE A C 1
ATOM 1820 O O . PHE A 1 246 ? 25.444 11.895 -3.842 1.00 73.81 246 PHE A O 1
ATOM 1827 N N . ASP A 1 247 ? 24.669 13.529 -5.190 1.00 73.06 247 ASP A N 1
ATOM 1828 C CA . ASP A 1 247 ? 24.487 14.524 -4.138 1.00 73.06 247 ASP A CA 1
ATOM 1829 C C . ASP A 1 247 ? 23.036 14.519 -3.643 1.00 73.06 247 ASP A C 1
ATOM 1831 O O . ASP A 1 247 ? 22.114 14.906 -4.365 1.00 73.06 247 ASP A O 1
ATOM 1835 N N . HIS A 1 248 ? 22.836 14.137 -2.382 1.00 74.62 248 HIS A N 1
ATOM 1836 C CA . HIS A 1 248 ? 21.521 14.117 -1.742 1.00 74.62 248 HIS A CA 1
ATOM 1837 C C . HIS A 1 248 ? 20.906 15.520 -1.592 1.00 74.62 248 HIS A C 1
ATOM 1839 O O . HIS A 1 248 ? 19.686 15.636 -1.478 1.00 74.62 248 HIS A O 1
ATOM 1845 N N . ALA A 1 249 ? 21.704 16.596 -1.647 1.00 71.12 249 ALA A N 1
ATOM 1846 C CA . ALA A 1 249 ? 21.185 17.964 -1.642 1.00 71.12 249 ALA A CA 1
ATOM 1847 C C . ALA A 1 249 ? 20.345 18.268 -2.894 1.00 71.12 249 ALA A C 1
ATOM 1849 O O . ALA A 1 249 ? 19.398 19.051 -2.824 1.00 71.12 249 ALA A O 1
ATOM 1850 N N . SER A 1 250 ? 20.641 17.609 -4.021 1.00 69.56 250 SER A N 1
ATOM 1851 C CA . SER A 1 250 ? 19.908 17.786 -5.283 1.00 69.56 250 SER A CA 1
ATOM 1852 C C . SER A 1 250 ? 18.485 17.214 -5.262 1.00 69.56 250 SER A C 1
ATOM 1854 O O . SER A 1 250 ? 17.665 17.572 -6.104 1.00 69.56 250 SER A O 1
ATOM 1856 N N . VAL A 1 251 ? 18.175 16.367 -4.275 1.00 69.56 251 VAL A N 1
ATOM 1857 C CA . VAL A 1 251 ? 16.873 15.704 -4.100 1.00 69.56 251 VAL A CA 1
ATOM 1858 C C . VAL A 1 251 ? 16.199 16.066 -2.772 1.00 69.56 251 VAL A C 1
ATOM 1860 O O . VAL A 1 251 ? 15.258 15.396 -2.337 1.00 69.56 251 VAL A O 1
ATOM 1863 N N . ALA A 1 252 ? 16.650 17.141 -2.120 1.00 64.38 252 ALA A N 1
ATOM 1864 C CA . ALA A 1 252 ? 16.055 17.636 -0.885 1.00 64.38 252 ALA A CA 1
ATOM 1865 C C . ALA A 1 252 ? 14.553 17.937 -1.078 1.00 64.38 252 ALA A C 1
ATOM 1867 O O . ALA A 1 252 ? 14.169 18.720 -1.944 1.00 64.38 252 ALA A O 1
ATOM 1868 N N . GLY A 1 253 ? 13.697 17.301 -0.270 1.00 64.81 253 GLY A N 1
ATOM 1869 C CA . GLY A 1 253 ? 12.236 17.449 -0.344 1.00 64.81 253 GLY A CA 1
ATOM 1870 C C . GLY A 1 253 ? 11.516 16.462 -1.273 1.00 64.81 253 GLY A C 1
ATOM 1871 O O . GLY A 1 253 ? 10.294 16.531 -1.385 1.00 64.81 253 GLY A O 1
ATOM 1872 N N . THR A 1 254 ? 12.236 15.537 -1.913 1.00 70.56 254 THR A N 1
ATOM 1873 C CA . THR A 1 254 ? 11.630 14.406 -2.636 1.00 70.56 254 THR A CA 1
ATOM 1874 C C . THR A 1 254 ? 11.335 13.233 -1.698 1.00 70.56 254 THR A C 1
ATOM 1876 O O . THR A 1 254 ? 11.909 13.129 -0.610 1.00 70.56 254 THR A O 1
ATOM 1879 N N . ASP A 1 255 ? 10.420 12.347 -2.103 1.00 75.12 255 ASP A N 1
ATOM 1880 C CA . ASP A 1 255 ? 10.139 11.126 -1.350 1.00 75.12 255 ASP A CA 1
ATOM 1881 C C . ASP A 1 255 ? 11.346 10.180 -1.397 1.00 75.12 255 ASP A C 1
ATOM 1883 O O . ASP A 1 255 ? 11.652 9.577 -2.426 1.00 75.12 255 ASP A O 1
ATOM 1887 N N . CYS A 1 256 ? 12.028 10.032 -0.261 1.00 76.94 256 CYS A N 1
ATOM 1888 C CA . CYS A 1 256 ? 13.198 9.168 -0.133 1.00 76.94 256 CYS A CA 1
ATOM 1889 C C . CYS A 1 256 ? 12.866 7.700 -0.450 1.00 76.94 256 CYS A C 1
ATOM 1891 O O . CYS A 1 256 ? 13.746 6.968 -0.908 1.00 76.94 256 CYS A O 1
ATOM 1893 N N . ALA A 1 257 ? 11.612 7.277 -0.231 1.00 75.12 257 ALA A N 1
ATOM 1894 C CA . ALA A 1 257 ? 11.152 5.918 -0.504 1.00 75.12 257 ALA A CA 1
ATOM 1895 C C . ALA A 1 257 ? 11.113 5.586 -2.004 1.00 75.12 257 ALA A C 1
ATOM 1897 O O . ALA A 1 257 ? 11.098 4.410 -2.368 1.00 75.12 257 ALA A O 1
ATOM 1898 N N . ALA A 1 258 ? 11.159 6.598 -2.879 1.00 73.56 258 ALA A N 1
ATOM 1899 C CA . ALA A 1 258 ? 11.294 6.390 -4.317 1.00 73.56 258 ALA A CA 1
ATOM 1900 C C . ALA A 1 258 ? 12.632 5.721 -4.677 1.00 73.56 258 ALA A C 1
ATOM 1902 O O . ALA A 1 258 ? 12.686 4.927 -5.614 1.00 73.56 258 ALA A O 1
ATOM 1903 N N . CYS A 1 259 ? 13.694 6.008 -3.916 1.00 74.00 259 CYS A N 1
ATOM 1904 C CA . CYS A 1 259 ? 15.045 5.506 -4.178 1.00 74.00 259 CYS A CA 1
ATOM 1905 C C . CYS A 1 259 ? 15.518 4.472 -3.144 1.00 74.00 259 CYS A C 1
ATOM 1907 O O . CYS A 1 259 ? 16.274 3.563 -3.486 1.00 74.00 259 CYS A O 1
ATOM 1909 N N . HIS A 1 260 ? 15.093 4.593 -1.884 1.00 76.75 260 HIS A N 1
ATOM 1910 C CA . HIS A 1 260 ? 15.554 3.751 -0.781 1.00 76.75 260 HIS A CA 1
ATOM 1911 C C . HIS A 1 260 ? 14.418 2.935 -0.173 1.00 76.75 260 HIS A C 1
ATOM 1913 O O . HIS A 1 260 ? 13.398 3.476 0.245 1.00 76.75 260 HIS A O 1
ATOM 1919 N N . ALA A 1 261 ? 14.636 1.628 -0.029 1.00 76.00 261 ALA A N 1
ATOM 1920 C CA . ALA A 1 261 ? 13.743 0.783 0.749 1.00 76.00 261 ALA A CA 1
ATOM 1921 C C . ALA A 1 261 ? 14.085 0.899 2.247 1.00 76.00 261 ALA A C 1
ATOM 1923 O O . ALA A 1 261 ? 15.231 0.633 2.627 1.00 76.00 261 ALA A O 1
ATOM 1924 N N . PRO A 1 262 ? 13.127 1.268 3.114 1.00 76.25 262 PRO A N 1
ATOM 1925 C CA . PRO A 1 262 ? 13.359 1.278 4.549 1.00 76.25 262 PRO A CA 1
ATOM 1926 C C . PRO A 1 262 ? 13.522 -0.153 5.101 1.00 76.25 262 PRO A C 1
ATOM 1928 O O . PRO A 1 262 ? 12.959 -1.102 4.547 1.00 76.25 262 PRO A O 1
ATOM 1931 N N . PRO A 1 263 ? 14.270 -0.339 6.205 1.00 75.56 263 PRO A N 1
ATOM 1932 C CA . PRO A 1 263 ? 14.396 -1.640 6.854 1.00 75.56 263 PRO A CA 1
ATOM 1933 C C . PRO A 1 263 ? 13.049 -2.145 7.418 1.00 75.56 263 PRO A C 1
ATOM 1935 O O . PRO A 1 263 ? 12.097 -1.378 7.577 1.00 75.56 263 PRO A O 1
ATOM 1938 N N . PRO A 1 264 ? 12.932 -3.443 7.754 1.00 72.44 264 PRO A N 1
ATOM 1939 C CA . PRO A 1 264 ? 11.719 -3.981 8.368 1.00 72.44 264 PRO A CA 1
ATOM 1940 C C . PRO A 1 264 ? 11.355 -3.239 9.665 1.00 72.44 264 PRO A C 1
ATOM 1942 O O . PRO A 1 264 ? 12.218 -3.020 10.511 1.00 72.44 264 PRO A O 1
ATOM 1945 N N . ASN A 1 265 ? 10.068 -2.914 9.841 1.00 66.62 265 ASN A N 1
ATOM 1946 C CA . ASN A 1 265 ? 9.513 -2.154 10.976 1.00 66.62 265 ASN A CA 1
ATOM 1947 C C . ASN A 1 265 ? 9.928 -0.671 11.062 1.00 66.62 265 ASN A C 1
ATOM 1949 O O . ASN A 1 265 ? 9.786 -0.064 12.124 1.00 66.62 265 ASN A O 1
ATOM 1953 N N . HIS A 1 266 ? 10.416 -0.070 9.973 1.00 75.62 266 HIS A N 1
ATOM 1954 C CA . HIS A 1 266 ? 10.660 1.375 9.927 1.00 75.62 266 HIS A CA 1
ATOM 1955 C C . HIS A 1 266 ? 9.343 2.153 9.875 1.00 75.62 266 HIS A C 1
ATOM 1957 O O . HIS A 1 266 ? 8.430 1.789 9.132 1.00 75.62 266 HIS A O 1
ATOM 1963 N N . TYR A 1 267 ? 9.251 3.230 10.650 1.00 69.25 267 TYR A N 1
ATOM 1964 C CA . TYR A 1 267 ? 8.021 3.997 10.792 1.00 69.25 267 TYR A CA 1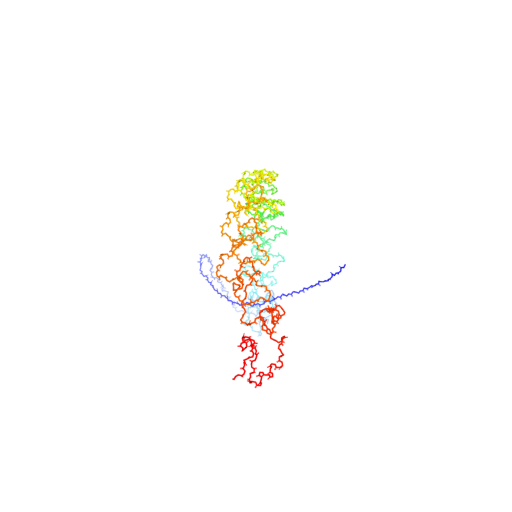
ATOM 1965 C C . TYR A 1 267 ? 8.013 5.252 9.900 1.00 69.25 267 TYR A C 1
ATOM 1967 O O . TYR A 1 267 ? 8.863 6.124 10.068 1.00 69.25 267 TYR A O 1
ATOM 1975 N N . GLY A 1 268 ? 6.984 5.370 9.050 1.00 67.88 268 GLY A N 1
ATOM 1976 C CA . GLY A 1 268 ? 6.474 6.636 8.503 1.00 67.88 268 GLY A CA 1
ATOM 1977 C C . GLY A 1 268 ? 7.326 7.379 7.463 1.00 67.88 268 GLY A C 1
ATOM 1978 O O . GLY A 1 268 ? 8.495 7.094 7.223 1.00 67.88 268 GLY A O 1
ATOM 1979 N N . THR A 1 269 ? 6.688 8.378 6.852 1.00 63.38 269 THR A N 1
ATOM 1980 C CA . THR A 1 269 ? 7.256 9.408 5.965 1.00 63.38 269 THR A CA 1
ATOM 1981 C C . THR A 1 269 ? 6.745 10.776 6.436 1.00 63.38 269 THR A C 1
ATOM 1983 O O . THR A 1 269 ? 5.604 10.828 6.903 1.00 63.38 269 THR A O 1
ATOM 1986 N N . PRO A 1 270 ? 7.502 11.881 6.284 1.00 71.19 270 PRO A N 1
ATOM 1987 C CA . PRO A 1 270 ? 8.760 12.004 5.542 1.00 71.19 270 PRO A CA 1
ATOM 1988 C C . PRO A 1 270 ? 10.012 11.672 6.373 1.00 71.19 270 PRO A C 1
ATOM 1990 O O . PRO A 1 270 ? 10.176 12.123 7.502 1.00 71.19 270 PRO A O 1
ATOM 1993 N N . CYS A 1 271 ? 10.947 10.917 5.782 1.00 75.31 271 CYS A N 1
ATOM 1994 C CA . CYS A 1 271 ? 12.154 10.410 6.454 1.00 75.31 271 CYS A CA 1
ATOM 1995 C C . CYS A 1 271 ? 13.040 11.517 7.051 1.00 75.31 271 CYS A C 1
ATOM 1997 O O . CYS A 1 271 ? 13.667 11.308 8.090 1.00 75.31 271 CYS A O 1
ATOM 1999 N N . ALA A 1 272 ? 13.058 12.694 6.414 1.00 73.38 272 ALA A N 1
ATOM 2000 C CA . ALA A 1 272 ? 13.830 13.865 6.834 1.00 73.38 272 ALA A CA 1
ATOM 2001 C C . ALA A 1 272 ? 13.398 14.432 8.200 1.00 73.38 272 ALA A C 1
ATOM 2003 O O . ALA A 1 272 ? 14.152 15.176 8.818 1.00 73.38 272 ALA A O 1
ATOM 2004 N N . THR A 1 273 ? 12.212 14.063 8.694 1.00 72.38 273 THR A N 1
ATOM 2005 C CA . THR A 1 273 ? 11.761 14.418 10.044 1.00 72.38 273 THR A CA 1
ATOM 2006 C C . THR A 1 273 ? 12.593 13.718 11.122 1.00 72.38 273 THR A C 1
ATOM 2008 O O . THR A 1 273 ? 12.827 14.298 12.175 1.00 72.38 273 THR A O 1
ATOM 2011 N N . CYS A 1 274 ? 13.074 12.501 10.857 1.00 72.62 274 CYS A N 1
ATOM 2012 C CA . CYS A 1 274 ? 13.805 11.684 11.832 1.00 72.62 274 CYS A CA 1
ATOM 2013 C C . CYS A 1 274 ? 15.303 11.586 11.506 1.00 72.62 274 CYS A C 1
ATOM 2015 O O . CYS A 1 274 ? 16.149 11.566 12.403 1.00 72.62 274 CYS A O 1
ATOM 2017 N N . HIS A 1 275 ? 15.641 11.530 10.218 1.00 76.25 275 HIS A N 1
ATOM 2018 C CA . HIS A 1 275 ? 17.014 11.424 9.728 1.00 76.25 275 HIS A CA 1
ATOM 2019 C C . HIS A 1 275 ? 17.578 12.811 9.441 1.00 76.25 275 HIS A C 1
ATOM 2021 O O . HIS A 1 275 ? 17.506 13.301 8.318 1.00 76.25 275 HIS A O 1
ATOM 2027 N N . VAL A 1 276 ? 18.153 13.438 10.470 1.00 71.25 276 VAL A N 1
ATOM 2028 C CA . VAL A 1 276 ? 18.802 14.757 10.337 1.00 71.25 276 VAL A CA 1
ATOM 2029 C C . VAL A 1 276 ? 20.111 14.707 9.545 1.00 71.25 276 VAL A C 1
ATOM 2031 O O . VAL A 1 276 ? 20.593 15.740 9.089 1.00 71.25 276 VAL A O 1
ATOM 2034 N N . ASP A 1 277 ? 20.689 13.513 9.392 1.00 73.00 277 ASP A N 1
ATOM 2035 C CA . ASP A 1 277 ? 21.849 13.256 8.548 1.00 73.00 277 ASP A CA 1
ATOM 2036 C C . ASP A 1 277 ? 21.466 12.305 7.408 1.00 73.00 277 ASP A C 1
ATOM 2038 O O . ASP A 1 277 ? 21.370 11.087 7.580 1.00 73.00 277 ASP A O 1
ATOM 2042 N N . THR A 1 278 ? 21.286 12.881 6.222 1.00 66.62 278 THR A N 1
ATOM 2043 C CA . THR A 1 278 ? 20.955 12.157 4.992 1.00 66.62 278 THR A CA 1
ATOM 2044 C C . THR A 1 278 ? 22.172 11.517 4.323 1.00 66.62 278 THR A C 1
ATOM 2046 O O . THR A 1 278 ? 22.016 10.869 3.294 1.00 66.62 278 THR A O 1
ATOM 2049 N N . THR A 1 279 ? 23.387 11.699 4.857 1.00 66.50 279 THR A N 1
ATOM 2050 C CA . THR A 1 279 ? 24.603 11.088 4.293 1.00 66.50 279 THR A CA 1
ATOM 2051 C C . THR A 1 279 ? 24.858 9.695 4.849 1.00 66.50 279 THR A C 1
ATOM 2053 O O . THR A 1 279 ? 25.248 8.802 4.099 1.00 66.50 279 THR A O 1
ATOM 2056 N N . SER A 1 280 ? 24.615 9.486 6.145 1.00 68.50 280 SER A N 1
ATOM 2057 C CA . SER A 1 280 ? 24.827 8.188 6.783 1.00 68.50 280 SER A CA 1
ATOM 2058 C C . SER A 1 280 ? 23.538 7.418 7.054 1.00 68.50 280 SER A C 1
ATOM 2060 O O . SER A 1 280 ? 23.600 6.193 7.117 1.00 68.50 280 SER A O 1
ATOM 2062 N N . PHE A 1 281 ? 22.388 8.088 7.244 1.00 70.38 281 PHE A N 1
ATOM 2063 C CA . PHE A 1 281 ? 21.122 7.478 7.706 1.00 70.38 281 PHE A CA 1
ATOM 2064 C C . PHE A 1 281 ? 21.248 6.618 8.989 1.00 70.38 281 PHE A C 1
ATOM 2066 O O . PHE A 1 281 ? 20.309 5.929 9.389 1.00 70.38 281 PHE A O 1
ATOM 2073 N N . LEU A 1 282 ? 22.409 6.651 9.655 1.00 66.75 282 LEU A N 1
ATOM 2074 C CA . LEU A 1 282 ? 22.722 5.859 10.846 1.00 66.75 282 LEU A CA 1
ATOM 2075 C C . LEU A 1 282 ? 22.376 6.615 12.131 1.00 66.75 282 LEU A C 1
ATOM 2077 O O . LEU A 1 282 ? 22.104 5.992 13.155 1.00 66.75 282 LEU A O 1
ATOM 2081 N N . ASN A 1 283 ? 22.365 7.948 12.077 1.00 64.25 283 ASN A N 1
ATOM 2082 C CA . ASN A 1 283 ? 22.090 8.802 13.225 1.00 64.25 283 ASN A CA 1
ATOM 2083 C C . ASN A 1 283 ? 20.684 9.401 13.134 1.00 64.25 283 ASN A C 1
ATOM 2085 O O . ASN A 1 283 ? 20.436 10.345 12.384 1.00 64.25 283 ASN A O 1
ATOM 2089 N N . VAL A 1 284 ? 19.781 8.884 13.964 1.00 66.94 284 VAL A N 1
ATOM 2090 C CA . VAL A 1 284 ? 18.473 9.494 14.221 1.00 66.94 284 VAL A CA 1
ATOM 2091 C C . VAL A 1 284 ? 18.636 10.439 15.409 1.00 66.94 284 VAL A C 1
ATOM 2093 O O . VAL A 1 284 ? 18.788 9.990 16.543 1.00 66.94 284 VAL A O 1
ATOM 2096 N N . ASN A 1 285 ? 18.635 11.747 15.158 1.00 70.50 285 ASN A N 1
ATOM 2097 C CA . ASN A 1 285 ? 18.559 12.761 16.211 1.00 70.50 285 ASN A CA 1
ATOM 2098 C C . ASN A 1 285 ? 17.216 13.476 16.077 1.00 70.50 285 ASN A C 1
ATOM 2100 O O . ASN A 1 285 ? 17.094 14.456 15.347 1.00 70.50 285 ASN A O 1
ATOM 2104 N N . PHE A 1 286 ? 16.201 12.926 16.737 1.00 71.56 286 PHE A N 1
ATOM 2105 C CA . PHE A 1 286 ? 14.831 13.404 16.636 1.00 71.56 286 PHE A CA 1
ATOM 2106 C C . PHE A 1 286 ? 14.442 14.222 17.869 1.00 71.56 286 PHE A C 1
ATOM 2108 O O . PHE A 1 286 ? 14.418 13.708 18.989 1.00 71.56 286 PHE A O 1
ATOM 2115 N N . ASP A 1 287 ? 14.114 15.495 17.651 1.00 73.00 287 ASP A N 1
ATOM 2116 C CA . ASP A 1 287 ? 13.587 16.382 18.685 1.00 73.00 287 ASP A CA 1
ATOM 2117 C C . ASP A 1 287 ? 12.053 16.421 18.617 1.00 73.00 287 ASP A C 1
ATOM 2119 O O . ASP A 1 287 ? 11.469 16.956 17.673 1.00 73.00 287 ASP A O 1
ATOM 2123 N N . HIS A 1 288 ? 11.403 15.896 19.659 1.00 75.50 288 HIS A N 1
ATOM 2124 C CA . HIS A 1 288 ? 9.944 15.863 19.783 1.00 75.50 288 HIS A CA 1
ATOM 2125 C C . HIS A 1 288 ? 9.315 17.269 19.839 1.00 75.50 288 HIS A C 1
ATOM 2127 O O . HIS A 1 288 ? 8.121 17.410 19.573 1.00 75.50 288 HIS A O 1
ATOM 2133 N N . SER A 1 289 ? 10.091 18.320 20.141 1.00 73.19 289 SER A N 1
ATOM 2134 C CA . SER A 1 289 ? 9.613 19.708 20.100 1.00 73.19 289 SER A CA 1
ATOM 2135 C C . SER A 1 289 ? 9.227 20.156 18.685 1.00 73.19 289 SER A C 1
ATOM 2137 O O . SER A 1 289 ? 8.324 20.978 18.522 1.00 73.19 289 SER A O 1
ATOM 2139 N N . GLN A 1 290 ? 9.844 19.566 17.655 1.00 71.81 290 GLN A N 1
ATOM 2140 C CA . GLN A 1 290 ? 9.606 19.918 16.252 1.00 71.81 290 GLN A CA 1
ATOM 2141 C C . GLN A 1 290 ? 8.293 19.356 15.693 1.00 71.81 290 GLN A C 1
ATOM 2143 O O . GLN A 1 290 ? 7.840 19.794 14.640 1.00 71.81 290 GLN A O 1
ATOM 2148 N N . VAL A 1 291 ? 7.661 18.417 16.402 1.00 70.69 291 VAL A N 1
ATOM 2149 C CA . VAL A 1 291 ? 6.375 17.804 16.025 1.00 70.69 291 VAL A CA 1
ATOM 2150 C C . VAL A 1 291 ? 5.257 18.150 17.013 1.00 70.69 291 VAL A C 1
ATOM 2152 O O . VAL A 1 291 ? 4.238 17.457 17.084 1.00 70.69 291 VAL A O 1
ATOM 2155 N N . ALA A 1 292 ? 5.420 19.224 17.789 1.00 66.94 292 ALA A N 1
ATOM 2156 C CA . ALA A 1 292 ? 4.400 19.693 18.717 1.00 66.94 292 ALA A CA 1
ATOM 2157 C C . ALA A 1 292 ? 3.069 19.966 17.982 1.00 66.94 292 ALA A C 1
ATOM 2159 O O . ALA A 1 292 ? 3.004 20.798 17.081 1.00 66.94 292 ALA A O 1
ATOM 2160 N N . GLY A 1 293 ? 2.002 19.260 18.374 1.00 67.00 293 GLY A N 1
ATOM 2161 C CA . GLY A 1 293 ? 0.671 19.370 17.757 1.00 67.00 293 GLY A CA 1
ATOM 2162 C C . GLY A 1 293 ? 0.379 18.363 16.637 1.00 67.00 293 GLY A C 1
ATOM 2163 O O . GLY A 1 293 ? -0.720 18.383 16.088 1.00 67.00 293 GLY A O 1
ATOM 2164 N N . THR A 1 294 ? 1.319 17.471 16.321 1.00 72.38 294 THR A N 1
ATOM 2165 C CA . THR A 1 294 ? 1.101 16.359 15.379 1.00 72.38 294 THR A CA 1
ATOM 2166 C C . THR A 1 294 ? 0.439 15.179 16.092 1.00 72.38 294 THR A C 1
ATOM 2168 O O . THR A 1 294 ? 0.672 14.957 17.283 1.00 72.38 294 THR A O 1
ATOM 2171 N N . ASP A 1 295 ? -0.385 14.413 15.375 1.00 76.38 295 ASP A N 1
ATOM 2172 C CA . ASP A 1 295 ? -1.058 13.246 15.944 1.00 76.38 295 ASP A CA 1
ATOM 2173 C C . ASP A 1 295 ? -0.038 12.172 16.350 1.00 76.38 295 ASP A C 1
ATOM 2175 O O . ASP A 1 295 ? 0.666 11.615 15.510 1.00 76.38 295 ASP A O 1
ATOM 2179 N N . CYS A 1 296 ? 0.058 11.860 17.641 1.00 78.06 296 CYS A N 1
ATOM 2180 C CA . CYS A 1 296 ? 1.072 10.944 18.150 1.00 78.06 296 CYS A CA 1
ATOM 2181 C C . CYS A 1 296 ? 0.873 9.509 17.642 1.00 78.06 296 CYS A C 1
ATOM 2183 O O . CYS A 1 296 ? 1.860 8.780 17.524 1.00 78.06 296 CYS A O 1
ATOM 2185 N N . VAL A 1 297 ? -0.361 9.100 17.298 1.00 77.81 297 VAL A N 1
ATOM 2186 C CA . VAL A 1 297 ? -0.607 7.752 16.741 1.00 77.81 297 VAL A CA 1
ATOM 2187 C C . VAL A 1 297 ? -0.075 7.596 15.318 1.00 77.81 297 VAL A C 1
ATOM 2189 O O . VAL A 1 297 ? 0.146 6.479 14.850 1.00 77.81 297 VAL A O 1
ATOM 2192 N N . SER A 1 298 ? 0.219 8.724 14.665 1.00 73.94 298 SER A N 1
ATOM 2193 C CA . SER A 1 298 ? 0.969 8.771 13.414 1.00 73.94 298 SER A CA 1
ATOM 2194 C C . SER A 1 298 ? 2.471 8.559 13.596 1.00 73.94 298 SER A C 1
ATOM 2196 O O . SER A 1 298 ? 3.180 8.719 12.619 1.00 73.94 298 SER A O 1
ATOM 2198 N N . CYS A 1 299 ? 2.954 8.193 14.791 1.00 73.44 299 CYS A N 1
ATOM 2199 C CA . CYS A 1 299 ? 4.336 7.756 15.052 1.00 73.44 299 CYS A CA 1
ATOM 2200 C C . CYS A 1 299 ? 4.399 6.559 16.015 1.00 73.44 299 CYS A C 1
ATOM 2202 O O . CYS A 1 299 ? 5.213 5.651 15.855 1.00 73.44 299 CYS A O 1
ATOM 2204 N N . HIS A 1 300 ? 3.531 6.541 17.026 1.00 77.06 300 HIS A N 1
ATOM 2205 C CA . HIS A 1 300 ? 3.549 5.569 18.112 1.00 77.06 300 HIS A CA 1
ATOM 2206 C C . HIS A 1 300 ? 2.264 4.748 18.136 1.00 77.06 300 HIS A C 1
ATOM 2208 O O . HIS A 1 300 ? 1.166 5.285 18.258 1.00 77.06 300 HIS A O 1
ATOM 2214 N N . ALA A 1 301 ? 2.400 3.424 18.085 1.00 78.00 301 ALA A N 1
ATOM 2215 C CA . ALA A 1 301 ? 1.264 2.537 18.279 1.00 78.00 301 ALA A CA 1
ATOM 2216 C C . ALA A 1 301 ? 0.908 2.467 19.777 1.00 78.00 301 ALA A C 1
ATOM 2218 O O . ALA A 1 301 ? 1.763 2.082 20.583 1.00 78.00 301 ALA A O 1
ATOM 2219 N N . PRO A 1 302 ? -0.329 2.806 20.172 1.00 79.88 302 PRO A N 1
ATOM 2220 C CA . PRO A 1 302 ? -0.750 2.661 21.554 1.00 79.88 302 PRO A CA 1
ATOM 2221 C C . PRO A 1 302 ? -0.837 1.174 21.952 1.00 79.88 302 PRO A C 1
ATOM 2223 O O . PRO A 1 302 ? -1.171 0.325 21.119 1.00 79.88 302 PRO A O 1
ATOM 2226 N N . PRO A 1 303 ? -0.571 0.827 23.224 1.00 78.25 303 PRO A N 1
ATOM 2227 C CA . PRO A 1 303 ? -0.732 -0.539 23.710 1.00 78.25 303 PRO A CA 1
ATOM 2228 C C . PRO A 1 303 ? -2.206 -0.997 23.665 1.00 78.25 303 PRO A C 1
ATOM 2230 O O . PRO A 1 303 ? -3.123 -0.177 23.579 1.00 78.25 303 PRO A O 1
ATOM 2233 N N . PRO A 1 304 ? -2.479 -2.310 23.768 1.00 75.62 304 PRO A N 1
ATOM 2234 C CA . PRO A 1 304 ? -3.847 -2.811 23.878 1.00 75.62 304 PRO A CA 1
ATOM 2235 C C . PRO A 1 304 ? -4.599 -2.156 25.048 1.00 75.62 304 PRO A C 1
ATOM 2237 O O . PRO A 1 304 ? -4.051 -2.029 26.143 1.00 75.62 304 PRO A O 1
ATOM 2240 N N . ASN A 1 305 ? -5.865 -1.787 24.828 1.00 69.25 305 ASN A N 1
ATOM 2241 C CA . ASN A 1 305 ? -6.741 -1.094 25.791 1.00 69.25 305 ASN A CA 1
ATOM 2242 C C . ASN A 1 305 ? -6.330 0.349 26.153 1.00 69.25 305 ASN A C 1
ATOM 2244 O O . ASN A 1 305 ? -6.763 0.865 27.183 1.00 69.25 305 ASN A O 1
ATOM 2248 N N . HIS A 1 306 ? -5.514 1.013 25.331 1.00 78.19 306 HIS A N 1
ATOM 2249 C CA . HIS A 1 306 ? -5.219 2.435 25.512 1.00 78.19 306 HIS A CA 1
ATOM 2250 C C . HIS A 1 306 ? -6.412 3.315 25.105 1.00 78.19 306 HIS A C 1
ATOM 2252 O O . HIS A 1 306 ? -7.092 3.037 24.117 1.00 78.19 306 HIS A O 1
ATOM 2258 N N . TYR A 1 307 ? -6.667 4.376 25.868 1.00 73.25 307 TYR A N 1
ATOM 2259 C CA . TYR A 1 307 ? -7.818 5.255 25.667 1.00 73.25 307 TYR A CA 1
ATOM 2260 C C . TYR A 1 307 ? -7.575 6.293 24.550 1.00 73.25 307 TYR A C 1
ATOM 2262 O O . TYR A 1 307 ? -6.483 6.846 24.438 1.00 73.25 307 TYR A O 1
ATOM 2270 N N . GLY A 1 308 ? -8.597 6.572 23.730 1.00 70.25 308 GLY A N 1
ATOM 2271 C CA . GLY A 1 308 ? -8.520 7.431 22.538 1.00 70.25 308 GLY A CA 1
ATOM 2272 C C . GLY A 1 308 ? -8.665 8.931 22.820 1.00 70.25 308 GLY A C 1
ATOM 2273 O O . GLY A 1 308 ? -9.643 9.540 22.398 1.00 70.25 308 GLY A O 1
ATOM 2274 N N . SER A 1 309 ? -7.694 9.521 23.519 1.00 70.94 309 SER A N 1
ATOM 2275 C CA . SER A 1 309 ? -7.559 10.972 23.758 1.00 70.94 309 SER A CA 1
ATOM 2276 C C . SER A 1 309 ? -6.250 11.484 23.145 1.00 70.94 309 SER A C 1
ATOM 2278 O O . SER A 1 309 ? -5.335 10.674 22.967 1.00 70.94 309 SER A O 1
ATOM 2280 N N . PRO A 1 310 ? -6.086 12.799 22.873 1.00 75.88 310 PRO A N 1
ATOM 2281 C CA . PRO A 1 310 ? -4.765 13.351 22.581 1.00 75.88 310 PRO A CA 1
ATOM 2282 C C . PRO A 1 310 ? -3.743 12.906 23.635 1.00 75.88 310 PRO A C 1
ATOM 2284 O O . PRO A 1 310 ? -3.978 13.050 24.835 1.00 75.88 310 PRO A O 1
ATOM 2287 N N . CYS A 1 311 ? -2.612 12.340 23.209 1.00 77.12 311 CYS A N 1
ATOM 2288 C CA . CYS A 1 311 ? -1.676 11.682 24.127 1.00 77.12 311 CYS A CA 1
ATOM 2289 C C . CYS A 1 311 ? -1.102 12.641 25.182 1.00 77.12 311 CYS A C 1
ATOM 2291 O O . CYS A 1 311 ? -0.885 12.241 26.325 1.00 77.12 311 CYS A O 1
ATOM 2293 N N . THR A 1 312 ? -0.930 13.919 24.832 1.00 75.19 312 THR A N 1
ATOM 2294 C CA . THR A 1 312 ? -0.442 14.981 25.729 1.00 75.19 312 THR A CA 1
ATOM 2295 C C . THR A 1 312 ? -1.400 15.310 26.874 1.00 75.19 312 THR A C 1
ATOM 2297 O O . THR A 1 312 ? -0.994 15.954 27.837 1.00 75.19 312 THR A O 1
ATOM 2300 N N . THR A 1 313 ? -2.654 14.849 26.819 1.00 72.94 313 THR A N 1
ATOM 2301 C CA . THR A 1 313 ? -3.598 14.950 27.941 1.00 72.94 313 THR A CA 1
ATOM 2302 C C . THR A 1 313 ? -3.146 14.117 29.141 1.00 72.94 313 THR A C 1
ATOM 2304 O O . THR A 1 313 ? -3.390 14.502 30.281 1.00 72.94 313 THR A O 1
ATOM 2307 N N . CYS A 1 314 ? -2.482 12.985 28.898 1.00 73.94 314 CYS A N 1
ATOM 2308 C CA . CYS A 1 314 ? -2.105 12.024 29.939 1.00 73.94 314 CYS A CA 1
ATOM 2309 C C . CYS A 1 314 ? -0.583 11.908 30.099 1.00 73.94 314 CYS A C 1
ATOM 2311 O O . CYS A 1 314 ? -0.073 11.718 31.206 1.00 73.94 314 CYS A O 1
ATOM 2313 N N . HIS A 1 315 ? 0.150 12.028 28.994 1.00 76.94 315 HIS A N 1
ATOM 2314 C CA . HIS A 1 315 ? 1.601 11.927 28.961 1.00 76.94 315 HIS A CA 1
ATOM 2315 C C . HIS A 1 315 ? 2.227 13.316 29.074 1.00 76.94 315 HIS A C 1
ATOM 2317 O O . HIS A 1 315 ? 2.375 14.032 28.086 1.00 76.94 315 HIS A O 1
ATOM 2323 N N . VAL A 1 316 ? 2.614 13.675 30.301 1.00 72.38 316 VAL A N 1
ATOM 2324 C CA . VAL A 1 316 ? 3.357 14.916 30.592 1.00 72.38 316 VAL A CA 1
ATOM 2325 C C . VAL A 1 316 ? 4.795 14.877 30.071 1.00 72.38 316 VAL A C 1
ATOM 2327 O O . VAL A 1 316 ? 5.407 15.921 29.873 1.00 72.38 316 VAL A O 1
ATOM 2330 N N . ASP A 1 317 ? 5.321 13.673 29.846 1.00 73.44 317 ASP A N 1
ATOM 2331 C CA . ASP A 1 317 ? 6.600 13.424 29.196 1.00 73.44 317 ASP A CA 1
ATOM 2332 C C . ASP A 1 317 ? 6.370 12.603 27.921 1.00 73.44 317 ASP A C 1
ATOM 2334 O O . ASP A 1 317 ? 6.104 11.398 27.965 1.00 73.44 317 ASP A O 1
ATOM 2338 N N . THR A 1 318 ? 6.481 13.279 26.781 1.00 68.44 318 THR A N 1
ATOM 2339 C CA . THR A 1 318 ? 6.341 12.695 25.444 1.00 68.44 318 THR A CA 1
ATOM 2340 C C . THR A 1 318 ? 7.619 12.021 24.947 1.00 68.44 318 THR A C 1
ATOM 2342 O O . THR A 1 318 ? 7.606 11.448 23.864 1.00 68.44 318 THR A O 1
ATOM 2345 N N . THR A 1 319 ? 8.720 12.062 25.708 1.00 68.00 319 THR A N 1
ATOM 2346 C CA . THR A 1 319 ? 9.981 11.412 25.316 1.00 68.00 319 THR A CA 1
ATOM 2347 C C . THR A 1 319 ? 10.044 9.955 25.751 1.00 68.00 319 THR A C 1
ATOM 2349 O O . THR A 1 319 ? 10.566 9.117 25.019 1.00 68.00 319 THR A O 1
ATOM 2352 N N . SER A 1 320 ? 9.496 9.629 26.925 1.00 69.19 320 SER A N 1
ATOM 2353 C CA . SER A 1 320 ? 9.509 8.261 27.446 1.00 69.19 320 SER A CA 1
ATOM 2354 C C . SER A 1 320 ? 8.155 7.561 27.364 1.00 69.19 320 SER A C 1
ATOM 2356 O O . SER A 1 320 ? 8.127 6.334 27.363 1.00 69.19 320 SER A O 1
ATOM 2358 N N . PHE A 1 321 ? 7.036 8.300 27.338 1.00 70.50 321 PHE A N 1
ATOM 2359 C CA . PHE A 1 321 ? 5.664 7.776 27.489 1.00 70.50 321 PHE A CA 1
ATOM 2360 C C . PHE A 1 321 ? 5.439 6.881 28.732 1.00 70.50 321 PHE A C 1
ATOM 2362 O O . PHE A 1 321 ? 4.332 6.388 28.946 1.00 70.50 321 PHE A O 1
ATOM 2369 N N . LEU A 1 322 ? 6.452 6.698 29.589 1.00 68.06 322 LEU A N 1
ATOM 2370 C CA . LEU A 1 322 ? 6.425 5.814 30.757 1.00 68.06 322 LEU A CA 1
ATOM 2371 C C . LEU A 1 322 ? 5.723 6.465 31.950 1.00 68.06 322 LEU A C 1
ATOM 2373 O O . LEU A 1 322 ? 5.136 5.768 32.775 1.00 68.06 322 LEU A O 1
ATOM 2377 N N . ASN A 1 323 ? 5.763 7.796 32.032 1.00 64.75 323 ASN A N 1
ATOM 2378 C CA . ASN A 1 323 ? 5.161 8.550 33.122 1.00 64.75 323 ASN A CA 1
ATOM 2379 C C . ASN A 1 323 ? 3.829 9.162 32.682 1.00 64.75 323 ASN A C 1
ATOM 2381 O O . ASN A 1 323 ? 3.785 10.124 31.915 1.00 64.75 323 ASN A O 1
ATOM 2385 N N . VAL A 1 324 ? 2.740 8.612 33.215 1.00 66.12 324 VAL A N 1
ATOM 2386 C CA . VAL A 1 324 ? 1.408 9.216 33.150 1.00 66.12 324 VAL A CA 1
ATOM 2387 C C . VAL A 1 324 ? 1.204 9.994 34.446 1.00 66.12 324 VAL A C 1
ATOM 2389 O O . VAL A 1 324 ? 1.149 9.397 35.520 1.00 66.12 324 VAL A O 1
ATOM 2392 N N . ASN A 1 325 ? 1.119 11.321 34.359 1.00 68.44 325 ASN A N 1
ATOM 2393 C CA . ASN A 1 325 ? 0.753 12.169 35.493 1.00 68.44 325 ASN A CA 1
ATOM 2394 C C . ASN A 1 325 ? -0.528 12.913 35.128 1.00 68.44 325 ASN A C 1
ATOM 2396 O O . ASN A 1 325 ? -0.485 13.920 34.426 1.00 68.44 325 ASN A O 1
ATOM 2400 N N . PHE A 1 326 ? -1.663 12.375 35.566 1.00 68.69 326 PHE A N 1
ATOM 2401 C CA . PHE A 1 326 ? -2.979 12.923 35.266 1.00 68.69 326 PHE A CA 1
ATOM 2402 C C . PHE A 1 326 ? -3.613 13.485 36.539 1.00 68.69 326 PHE A C 1
ATOM 2404 O O . PHE A 1 326 ? -3.952 12.740 37.461 1.00 68.69 326 PHE A O 1
ATOM 2411 N N . ASP A 1 327 ? -3.766 14.807 36.586 1.00 67.25 327 ASP A N 1
ATOM 2412 C CA . ASP A 1 327 ? -4.450 15.506 37.670 1.00 67.25 327 ASP A CA 1
ATOM 2413 C C . ASP A 1 327 ? -5.919 15.758 37.292 1.00 67.25 327 ASP A C 1
ATOM 2415 O O . ASP A 1 327 ? -6.236 16.424 36.305 1.00 67.25 327 ASP A O 1
ATOM 2419 N N . HIS A 1 328 ? -6.829 15.234 38.115 1.00 71.38 328 HIS A N 1
ATOM 2420 C CA . HIS A 1 328 ? -8.271 15.369 37.923 1.00 71.38 328 HIS A CA 1
ATOM 2421 C C . HIS A 1 328 ? -8.754 16.817 38.132 1.00 71.38 328 HIS A C 1
ATOM 2423 O O . HIS A 1 328 ? -9.859 17.148 37.702 1.00 71.38 328 HIS A O 1
ATOM 2429 N N . SER A 1 329 ? -7.947 17.706 38.723 1.00 66.38 329 SER A N 1
ATOM 2430 C CA . SER A 1 329 ? -8.277 19.128 38.897 1.00 66.38 329 SER A CA 1
ATOM 2431 C C . SER A 1 329 ? -8.471 19.877 37.568 1.00 66.38 329 SER A C 1
ATOM 2433 O O . SER A 1 329 ? -9.252 20.828 37.506 1.00 66.38 329 SER A O 1
ATOM 2435 N N . PHE A 1 330 ? -7.855 19.400 36.478 1.00 59.50 330 PHE A N 1
ATOM 2436 C CA . PHE A 1 330 ? -7.999 19.968 35.131 1.00 59.50 330 PHE A CA 1
ATOM 2437 C C . PHE A 1 330 ? -9.317 19.588 34.437 1.00 59.50 330 PHE A C 1
ATOM 2439 O O . PHE A 1 330 ? -9.673 20.187 33.425 1.00 59.50 330 PHE A O 1
ATOM 2446 N N . THR A 1 331 ? -10.065 18.615 34.969 1.00 61.09 331 THR A N 1
ATOM 2447 C CA . THR A 1 331 ? -11.291 18.090 34.339 1.00 61.09 331 THR A CA 1
ATOM 2448 C C . THR A 1 331 ? -12.551 18.906 34.624 1.00 61.09 331 THR A C 1
ATOM 2450 O O . THR A 1 331 ? -13.629 18.490 34.208 1.00 61.09 331 THR A O 1
ATOM 2453 N N . GLY A 1 332 ? -12.444 20.056 35.304 1.00 52.19 3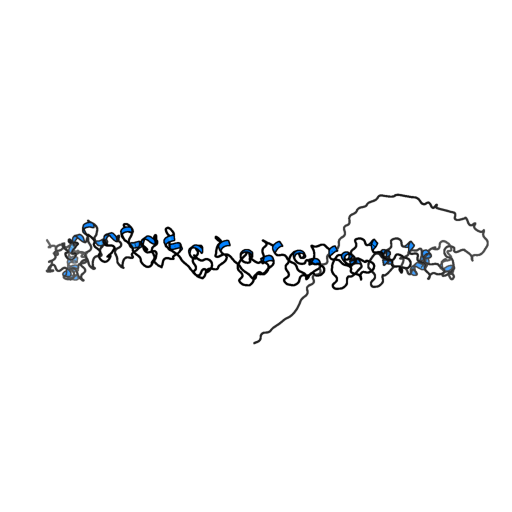32 GLY A N 1
ATOM 2454 C CA . GLY A 1 332 ? -13.575 20.890 35.730 1.00 52.19 332 GLY A CA 1
ATOM 2455 C C . GLY A 1 332 ? -14.511 21.302 34.585 1.00 52.19 332 GLY A C 1
ATOM 2456 O O . GLY A 1 332 ? -14.365 22.383 34.023 1.00 52.19 332 GLY A O 1
ATOM 2457 N N . GLY A 1 333 ? -15.478 20.438 34.255 1.00 57.81 333 GLY A N 1
ATOM 2458 C CA . GLY A 1 333 ? -16.476 20.619 33.194 1.00 57.81 333 GLY A CA 1
ATOM 2459 C C . GLY A 1 333 ? -16.464 19.584 32.056 1.00 57.81 333 GLY A C 1
ATOM 2460 O O . GLY A 1 333 ? -17.330 19.669 31.190 1.00 57.81 333 GLY A O 1
ATOM 2461 N N . GLN A 1 334 ? -15.532 18.625 32.023 1.00 65.38 334 GLN A N 1
ATOM 2462 C CA . GLN A 1 334 ? -15.513 17.534 31.031 1.00 65.38 334 GLN A CA 1
ATOM 2463 C C . GLN A 1 334 ? -16.410 16.366 31.470 1.00 65.38 334 GLN A C 1
ATOM 2465 O O . GLN A 1 334 ? -16.501 16.064 32.661 1.00 65.38 334 GLN A O 1
ATOM 2470 N N . ASP A 1 335 ? -17.051 15.691 30.511 1.00 70.56 335 ASP A N 1
ATOM 2471 C CA . ASP A 1 335 ? -17.873 14.514 30.803 1.00 70.56 335 ASP A CA 1
ATOM 2472 C C . ASP A 1 335 ? -16.977 13.336 31.217 1.00 70.56 335 ASP A C 1
ATOM 2474 O O . ASP A 1 335 ? -16.140 12.866 30.443 1.00 70.56 335 ASP A O 1
ATOM 2478 N N . CYS A 1 336 ? -17.136 12.866 32.456 1.00 73.81 336 CYS A N 1
ATOM 2479 C CA . CYS A 1 336 ? -16.334 11.784 33.024 1.00 73.81 336 CYS A CA 1
ATOM 2480 C C . CYS A 1 336 ? -16.445 10.493 32.202 1.00 73.81 336 CYS A C 1
ATOM 2482 O O . CYS A 1 336 ? -15.496 9.707 32.188 1.00 73.81 336 CYS A O 1
ATOM 2484 N N . VAL A 1 337 ? -17.572 10.290 31.502 1.00 72.81 337 VAL A N 1
ATOM 2485 C CA . VAL A 1 337 ? -17.803 9.109 30.651 1.00 72.81 337 VAL A CA 1
ATOM 2486 C C . VAL A 1 337 ? -16.913 9.080 29.420 1.00 72.81 337 VAL A C 1
ATOM 2488 O O . VAL A 1 337 ? -16.780 8.031 28.795 1.00 72.81 337 VAL A O 1
ATOM 2491 N N . ASN A 1 338 ? -16.288 10.211 29.081 1.00 70.75 338 ASN A N 1
ATOM 2492 C CA . ASN A 1 338 ? -15.258 10.218 28.065 1.00 70.75 338 ASN A CA 1
ATOM 2493 C C . ASN A 1 338 ? -14.142 9.296 28.553 1.00 70.75 338 ASN A C 1
ATOM 2495 O O . ASN A 1 338 ? -13.934 8.249 27.961 1.00 70.75 338 ASN A O 1
ATOM 2499 N N . CYS A 1 339 ? -13.507 9.586 29.684 1.00 69.69 339 CYS A N 1
ATOM 2500 C CA . CYS A 1 339 ? -12.334 8.832 30.127 1.00 69.69 339 CYS A CA 1
ATOM 2501 C C . CYS A 1 339 ? -12.655 7.530 30.884 1.00 69.69 339 CYS A C 1
ATOM 2503 O O . CYS A 1 339 ? -11.829 6.615 30.907 1.00 69.69 339 CYS A O 1
ATOM 2505 N N . HIS A 1 340 ? -13.821 7.430 31.526 1.00 74.69 340 HIS A N 1
ATOM 2506 C CA . HIS A 1 340 ? -14.173 6.311 32.401 1.00 74.69 340 HIS A CA 1
ATOM 2507 C C . HIS A 1 340 ? -15.426 5.577 31.927 1.00 74.69 340 HIS A C 1
ATOM 2509 O O . HIS A 1 340 ? -16.478 6.171 31.720 1.00 74.69 340 HIS A O 1
ATOM 2515 N N . ALA A 1 341 ? -15.340 4.248 31.853 1.00 75.12 341 ALA A N 1
ATOM 2516 C CA . ALA A 1 341 ? -16.515 3.410 31.665 1.00 75.12 341 ALA A CA 1
ATOM 2517 C C . ALA A 1 341 ? -17.206 3.162 33.011 1.00 75.12 341 ALA A C 1
ATOM 2519 O O . ALA A 1 341 ? -16.581 2.691 33.967 1.00 75.12 341 ALA A O 1
ATOM 2520 N N . ALA A 1 342 ? -18.505 3.445 33.076 1.00 75.19 342 ALA A N 1
ATOM 2521 C CA . ALA A 1 342 ? -19.307 3.119 34.242 1.00 75.19 342 ALA A CA 1
ATOM 2522 C C . ALA A 1 342 ? -19.436 1.586 34.396 1.00 75.19 342 ALA A C 1
ATOM 2524 O O . ALA A 1 342 ? -19.593 0.876 33.397 1.00 75.19 342 ALA A O 1
ATOM 2525 N N . PRO A 1 343 ? -19.371 1.040 35.624 1.00 75.62 343 PRO A N 1
ATOM 2526 C CA . PRO A 1 343 ? -19.574 -0.386 35.850 1.00 75.62 343 PRO A CA 1
ATOM 2527 C C . PRO A 1 343 ? -21.025 -0.813 35.541 1.00 75.62 343 PRO A C 1
ATOM 2529 O O . PRO A 1 343 ? -21.923 0.027 35.458 1.00 75.62 343 PRO A O 1
ATOM 2532 N N . PRO A 1 344 ? -21.298 -2.124 35.393 1.00 72.50 344 PRO A N 1
ATOM 2533 C CA . PRO A 1 344 ? -22.654 -2.617 35.158 1.00 72.50 344 PRO A CA 1
ATOM 2534 C C . PRO A 1 344 ? -23.640 -2.128 36.233 1.00 72.50 344 PRO A C 1
ATOM 2536 O O . PRO A 1 344 ? -23.325 -2.172 37.422 1.00 72.50 344 PRO A O 1
ATOM 2539 N N . ASN A 1 345 ? -24.839 -1.709 35.814 1.00 67.94 345 ASN A N 1
ATOM 2540 C CA . ASN A 1 345 ? -25.908 -1.152 36.663 1.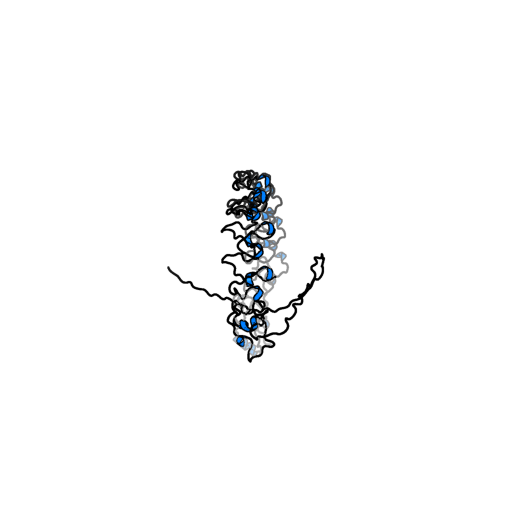00 67.94 345 ASN A CA 1
ATOM 2541 C C . ASN A 1 345 ? -25.620 0.232 37.289 1.00 67.94 345 ASN A C 1
ATOM 2543 O O . ASN A 1 345 ? -26.220 0.575 38.307 1.00 67.94 345 ASN A O 1
ATOM 2547 N N . HIS A 1 346 ? -24.723 1.038 36.709 1.00 76.56 346 HIS A N 1
ATOM 2548 C CA . HIS A 1 346 ? -24.556 2.444 37.103 1.00 76.56 346 HIS A CA 1
ATOM 2549 C C . HIS A 1 346 ? -25.643 3.355 36.519 1.00 76.56 346 HIS A C 1
ATOM 2551 O O . HIS A 1 346 ? -26.035 3.210 35.362 1.00 76.56 346 HIS A O 1
ATOM 2557 N N . TYR A 1 347 ? -26.094 4.324 37.316 1.00 72.00 347 TYR A N 1
ATOM 2558 C CA . TYR A 1 347 ? -27.102 5.305 36.917 1.00 72.00 347 TYR A CA 1
ATOM 2559 C C . TYR A 1 347 ? -26.494 6.448 36.084 1.00 72.00 347 TYR A C 1
ATOM 2561 O O . TYR A 1 347 ? -25.424 6.961 36.410 1.00 72.00 347 TYR A O 1
ATOM 2569 N N . GLY A 1 348 ? -27.189 6.861 35.018 1.00 67.00 348 GLY A N 1
ATOM 2570 C CA . GLY A 1 348 ? -26.778 7.951 34.130 1.00 67.00 348 GLY A CA 1
ATOM 2571 C C . GLY A 1 348 ? -27.177 9.320 34.682 1.00 67.00 348 GLY A C 1
ATOM 2572 O O . GLY A 1 348 ? -28.316 9.749 34.536 1.00 67.00 348 GLY A O 1
ATOM 2573 N N . SER A 1 349 ? -26.232 10.008 35.311 1.00 66.62 349 SER A N 1
ATOM 2574 C CA . SER A 1 349 ? -26.361 11.362 35.868 1.00 66.62 349 SER A CA 1
ATOM 2575 C C . SER A 1 349 ? -24.997 12.051 35.768 1.00 66.62 349 SER A C 1
ATOM 2577 O O . SER A 1 349 ? -24.001 11.337 35.598 1.00 66.62 349 SER A O 1
ATOM 2579 N N . PRO A 1 350 ? -24.875 13.389 35.907 1.00 72.62 350 PRO A N 1
ATOM 2580 C CA . PRO A 1 350 ? -23.566 13.990 36.130 1.00 72.62 350 PRO A CA 1
ATOM 2581 C C . PRO A 1 350 ? -22.872 13.264 37.288 1.00 72.62 350 PRO A C 1
ATOM 2583 O O . PRO A 1 350 ? -23.381 13.238 38.410 1.00 72.62 350 PRO A O 1
ATOM 2586 N N . CYS A 1 351 ? -21.730 12.633 37.007 1.00 74.81 351 CYS A N 1
ATOM 2587 C CA . CYS A 1 351 ? -21.066 11.713 37.937 1.00 74.81 351 CYS A CA 1
ATOM 2588 C C . CYS A 1 351 ? -20.757 12.387 39.286 1.00 74.81 351 CYS A C 1
ATOM 2590 O O . CYS A 1 351 ? -20.829 11.757 40.340 1.00 74.81 351 CYS A O 1
ATOM 2592 N N . THR A 1 352 ? -20.499 13.696 39.260 1.00 73.81 352 THR A N 1
ATOM 2593 C CA . THR A 1 352 ? -20.213 14.551 40.420 1.00 73.81 352 THR A CA 1
ATOM 2594 C C . THR A 1 352 ? -21.377 14.704 41.402 1.00 73.81 352 THR A C 1
ATOM 2596 O O . THR A 1 352 ? -21.150 15.102 42.540 1.00 73.81 352 THR A O 1
ATOM 2599 N N . ALA A 1 353 ? -22.610 14.355 41.014 1.00 70.56 353 ALA A N 1
ATOM 2600 C CA . ALA A 1 353 ? -23.756 14.330 41.925 1.00 70.56 353 ALA A CA 1
ATOM 2601 C C . ALA A 1 353 ? -23.678 13.184 42.952 1.00 70.56 353 ALA A C 1
ATOM 2603 O O . ALA A 1 353 ? -24.324 13.245 43.993 1.00 70.56 353 ALA A O 1
ATOM 2604 N N . CYS A 1 354 ? -22.915 12.132 42.645 1.00 74.00 354 CYS A N 1
ATOM 2605 C CA . CYS A 1 354 ? -22.775 10.938 43.485 1.00 74.00 354 CYS A CA 1
ATOM 2606 C C . CYS A 1 354 ? -21.318 10.717 43.929 1.00 74.00 354 CYS A C 1
ATOM 2608 O O . CYS A 1 354 ? -21.059 10.247 45.039 1.00 74.00 354 CYS A O 1
ATOM 2610 N N . HIS A 1 355 ? -20.361 11.076 43.073 1.00 77.12 355 HIS A N 1
ATOM 2611 C CA . HIS A 1 355 ? -18.927 10.965 43.321 1.00 77.12 355 HIS A CA 1
ATOM 2612 C C . HIS A 1 355 ? -18.354 12.323 43.721 1.00 77.12 355 HIS A C 1
ATOM 2614 O O . HIS A 1 355 ? -17.826 13.070 42.899 1.00 77.12 355 HIS A O 1
ATOM 2620 N N . THR A 1 356 ? -18.472 12.644 45.007 1.00 73.19 356 THR A N 1
ATOM 2621 C CA . THR A 1 356 ? -17.983 13.911 45.571 1.00 73.19 356 THR A CA 1
ATOM 2622 C C . THR A 1 356 ? -16.464 13.942 45.756 1.00 73.19 356 THR A C 1
ATOM 2624 O O . THR A 1 356 ? -15.891 15.015 45.917 1.00 73.19 356 THR A O 1
ATOM 2627 N N . ASP A 1 357 ? -15.811 12.777 45.750 1.00 74.25 357 ASP A N 1
ATOM 2628 C CA . ASP A 1 357 ? -14.357 12.633 45.808 1.00 74.25 357 ASP A CA 1
ATOM 2629 C C . ASP A 1 357 ? -13.820 12.178 44.443 1.00 74.25 357 ASP A C 1
ATOM 2631 O O . ASP A 1 357 ? -13.914 11.008 44.067 1.00 74.25 357 ASP A O 1
ATOM 2635 N N . THR A 1 358 ? -13.232 13.115 43.699 1.00 68.12 358 THR A N 1
ATOM 2636 C CA . THR A 1 358 ? -12.622 12.853 42.387 1.00 68.12 358 THR A CA 1
ATOM 2637 C C . THR A 1 358 ? -11.271 12.144 42.483 1.00 68.12 358 THR A C 1
ATOM 2639 O O . THR A 1 358 ? -10.763 11.677 41.468 1.00 68.12 358 THR A O 1
ATOM 2642 N N . THR A 1 359 ? -10.680 12.040 43.678 1.00 66.31 359 THR A N 1
ATOM 2643 C CA . THR A 1 359 ? -9.426 11.305 43.917 1.00 66.31 359 THR A CA 1
ATOM 2644 C C . THR A 1 359 ? -9.675 9.846 44.291 1.00 66.31 359 THR A C 1
ATOM 2646 O O . THR A 1 359 ? -8.847 8.981 44.006 1.00 66.31 359 THR A O 1
ATOM 2649 N N . ASN A 1 360 ? -10.840 9.547 44.872 1.00 68.75 360 ASN A N 1
ATOM 2650 C CA . ASN A 1 360 ? -11.273 8.195 45.196 1.00 68.75 360 ASN A CA 1
ATOM 2651 C C . ASN A 1 360 ? -12.727 7.952 44.772 1.00 68.75 360 ASN A C 1
ATOM 2653 O O . ASN A 1 360 ? -13.649 7.893 45.586 1.00 68.75 360 ASN A O 1
ATOM 2657 N N . PHE A 1 361 ? -12.902 7.697 43.475 1.00 71.25 361 PHE A N 1
ATOM 2658 C CA . PHE A 1 361 ? -14.201 7.432 42.849 1.00 71.25 361 PHE A CA 1
ATOM 2659 C C . PHE A 1 361 ? -14.937 6.191 43.392 1.00 71.25 361 PHE A C 1
ATOM 2661 O O . PHE A 1 361 ? -16.095 5.967 43.049 1.00 71.25 361 PHE A O 1
ATOM 2668 N N . ARG A 1 362 ? -14.303 5.368 44.244 1.00 69.06 362 ARG A N 1
ATOM 2669 C CA . ARG A 1 362 ? -14.982 4.243 44.911 1.00 69.06 362 ARG A CA 1
ATOM 2670 C C . ARG A 1 362 ? -15.915 4.703 46.025 1.00 69.06 362 ARG A C 1
ATOM 2672 O O . ARG A 1 362 ? -16.796 3.935 46.404 1.00 69.06 362 ARG A O 1
ATOM 2679 N N . ASN A 1 363 ? -15.716 5.905 46.561 1.00 71.31 363 ASN A N 1
ATOM 2680 C CA . ASN A 1 363 ? -16.555 6.425 47.624 1.00 71.31 363 ASN A CA 1
ATOM 2681 C C . ASN A 1 363 ? -17.724 7.208 47.017 1.00 71.31 363 ASN A C 1
ATOM 2683 O O . ASN A 1 363 ? -17.529 8.235 46.369 1.00 71.31 363 ASN A O 1
ATOM 2687 N N . VAL A 1 364 ? -18.938 6.697 47.212 1.00 70.62 364 VAL A N 1
ATOM 2688 C CA . VAL A 1 364 ? -20.174 7.326 46.739 1.00 70.62 364 VAL A CA 1
ATOM 2689 C C . VAL A 1 364 ? -20.894 7.913 47.940 1.00 70.62 364 VAL A C 1
ATOM 2691 O O . VAL A 1 364 ? -21.172 7.203 48.906 1.00 70.62 364 VAL A O 1
ATOM 2694 N N . SER A 1 365 ? -21.209 9.202 47.872 1.00 72.25 365 SER A N 1
ATOM 2695 C CA . SER A 1 365 ? -22.053 9.883 48.848 1.00 72.25 365 SER A CA 1
ATOM 2696 C C . SER A 1 365 ? -23.246 10.458 48.102 1.00 72.25 365 SER A C 1
ATOM 2698 O O . SER A 1 365 ? -23.092 11.386 47.314 1.00 72.25 365 SER A O 1
ATOM 2700 N N . PHE A 1 366 ? -24.428 9.891 48.334 1.00 71.19 366 PHE A N 1
ATOM 2701 C CA . PHE A 1 366 ? -25.664 10.309 47.679 1.00 71.19 366 PHE A CA 1
ATOM 2702 C C . PHE A 1 366 ? -26.626 10.915 48.700 1.00 71.19 366 PHE A C 1
ATOM 2704 O O . PHE A 1 366 ? -27.045 10.245 49.646 1.00 71.19 366 PHE A O 1
ATOM 2711 N N . ASP A 1 367 ? -26.977 12.184 48.499 1.00 70.75 367 ASP A N 1
ATOM 2712 C CA . ASP A 1 367 ? -27.997 12.869 49.286 1.00 70.75 367 ASP A CA 1
ATOM 2713 C C . ASP A 1 367 ? -29.356 12.775 48.573 1.00 70.75 367 ASP A C 1
ATOM 2715 O O . ASP A 1 367 ? -29.535 13.241 47.448 1.00 70.75 367 ASP A O 1
ATOM 2719 N N . HIS A 1 368 ? -30.335 12.177 49.254 1.00 73.00 368 HIS A N 1
ATOM 2720 C CA . HIS A 1 368 ? -31.689 12.001 48.733 1.00 73.00 368 HIS A CA 1
ATOM 2721 C C . HIS A 1 368 ? -32.467 13.327 48.640 1.00 73.00 368 HIS A C 1
ATOM 2723 O O . HIS A 1 368 ? -33.525 13.358 48.009 1.00 73.00 368 HIS A O 1
ATOM 2729 N N . SER A 1 369 ? -31.955 14.429 49.207 1.00 68.56 369 SER A N 1
ATOM 2730 C CA . SER A 1 369 ? -32.549 15.768 49.085 1.00 68.56 369 SER A CA 1
ATOM 2731 C C . SER A 1 369 ? -32.641 16.248 47.628 1.00 68.56 369 SER A C 1
ATOM 2733 O O . SER A 1 369 ? -33.589 16.946 47.269 1.00 68.56 369 SER A O 1
ATOM 2735 N N . PHE A 1 370 ? -31.726 15.795 46.762 1.00 61.97 370 PHE A N 1
ATOM 2736 C CA . PHE A 1 370 ? -31.719 16.106 45.328 1.00 61.97 370 PHE A CA 1
ATOM 2737 C C . PHE A 1 370 ? -32.749 15.305 44.516 1.00 61.97 370 PHE A C 1
ATOM 2739 O O . PHE A 1 370 ? -33.081 15.692 43.398 1.00 61.97 370 PHE A O 1
ATOM 2746 N N . ALA A 1 371 ? -33.273 14.205 45.065 1.00 62.88 371 ALA A N 1
ATOM 2747 C CA . ALA A 1 371 ? -34.230 13.323 44.392 1.00 62.88 371 ALA A CA 1
ATOM 2748 C C . ALA A 1 371 ? -35.702 13.726 44.611 1.00 62.88 371 ALA A C 1
ATOM 2750 O O . ALA A 1 371 ? -36.606 13.032 44.140 1.00 62.88 371 ALA A O 1
ATOM 2751 N N . GLY A 1 372 ? -35.962 14.828 45.326 1.00 55.72 372 GLY A N 1
ATOM 2752 C CA . GLY A 1 372 ? -37.306 15.287 45.678 1.00 55.72 372 GLY A CA 1
ATOM 2753 C C . GLY A 1 372 ? -38.212 15.467 44.456 1.00 55.72 372 GLY A C 1
ATOM 2754 O O . GLY A 1 372 ? -38.091 16.448 43.727 1.00 55.72 372 GLY A O 1
ATOM 2755 N N . GLY A 1 373 ? -39.133 14.521 44.24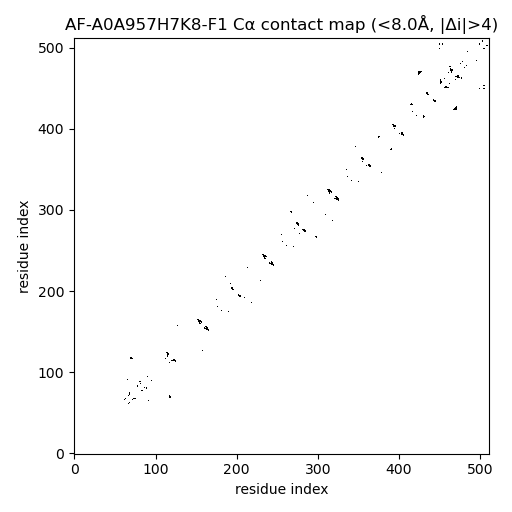7 1.00 60.53 373 GLY A N 1
ATOM 2756 C CA . GLY A 1 373 ? -40.119 14.535 43.158 1.00 60.53 373 GLY A CA 1
ATOM 2757 C C . GLY A 1 373 ? -39.870 13.541 42.016 1.00 60.53 373 GLY A C 1
ATOM 2758 O O . GLY A 1 373 ? -40.676 13.503 41.090 1.00 60.53 373 GLY A O 1
ATOM 2759 N N . GLN A 1 374 ? -38.799 12.741 42.064 1.00 66.62 374 GLN A N 1
ATOM 2760 C CA . GLN A 1 374 ? -38.544 11.665 41.096 1.00 66.62 374 GLN A CA 1
ATOM 2761 C C . GLN A 1 374 ? -39.171 10.337 41.544 1.00 66.62 374 GLN A C 1
ATOM 2763 O O . GLN A 1 374 ? -39.321 10.076 42.739 1.00 66.62 374 GLN A O 1
ATOM 2768 N N . ASP A 1 375 ? -39.524 9.486 40.579 1.00 72.38 375 ASP A N 1
ATOM 2769 C CA . ASP A 1 375 ? -40.011 8.134 40.856 1.00 72.38 375 ASP A CA 1
ATOM 2770 C C . ASP A 1 375 ? -38.879 7.282 41.452 1.00 72.38 375 ASP A C 1
ATOM 2772 O O . ASP A 1 375 ? -37.862 7.017 40.809 1.00 72.38 375 ASP A O 1
ATOM 2776 N N . CYS A 1 376 ? -39.056 6.846 42.702 1.00 76.62 376 CYS A N 1
ATOM 2777 C CA . CYS A 1 376 ? -38.069 6.046 43.423 1.00 76.62 376 CYS A CA 1
ATOM 2778 C C . CYS A 1 376 ? -37.765 4.712 42.723 1.00 76.62 376 CYS A C 1
ATOM 2780 O O . CYS A 1 376 ? -36.668 4.175 42.897 1.00 76.62 376 CYS A O 1
ATOM 2782 N N . SER A 1 377 ? -38.705 4.191 41.923 1.00 74.94 377 SER A N 1
ATOM 2783 C CA . SER A 1 377 ? -38.564 2.917 41.211 1.00 74.94 377 SER A CA 1
ATOM 2784 C C . SER A 1 377 ? -37.486 2.939 40.122 1.00 74.94 377 SER A C 1
ATOM 2786 O O . SER A 1 377 ? -36.979 1.890 39.728 1.00 74.94 377 SER A O 1
ATOM 2788 N N . VAL A 1 378 ? -37.070 4.136 39.694 1.00 72.31 378 VAL A N 1
ATOM 2789 C CA . VAL A 1 378 ? -35.970 4.335 38.740 1.00 72.31 378 VAL A CA 1
ATOM 2790 C C . VAL A 1 378 ? -34.634 3.863 39.320 1.00 72.31 378 VAL A C 1
ATOM 2792 O O . VAL A 1 378 ? -33.786 3.359 38.586 1.00 72.31 378 VAL A O 1
ATOM 2795 N N . CYS A 1 379 ? -34.453 3.994 40.637 1.00 71.69 379 CYS A N 1
ATOM 2796 C CA . CYS A 1 379 ? -33.209 3.638 41.324 1.00 71.69 379 CYS A CA 1
ATOM 2797 C C . CYS A 1 379 ? -33.359 2.414 42.239 1.00 71.69 379 CYS A C 1
ATOM 2799 O O . CYS A 1 379 ? -32.383 1.703 42.483 1.00 71.69 379 CYS A O 1
ATOM 2801 N N . HIS A 1 380 ? -34.562 2.156 42.756 1.00 76.56 380 HIS A N 1
ATOM 2802 C CA . HIS A 1 380 ? -34.823 1.092 43.721 1.00 76.56 380 HIS A CA 1
ATOM 2803 C C . HIS A 1 380 ? -35.861 0.103 43.198 1.00 76.56 380 HIS A C 1
ATOM 2805 O O . HIS A 1 380 ? -36.994 0.465 42.899 1.00 76.56 380 HIS A O 1
ATOM 2811 N N . ALA A 1 381 ? -35.500 -1.179 43.164 1.00 77.94 381 ALA A N 1
ATOM 2812 C CA . ALA A 1 381 ? -36.455 -2.238 42.871 1.00 77.94 381 ALA A CA 1
ATOM 2813 C C . ALA A 1 381 ? -37.262 -2.592 44.136 1.00 77.94 381 ALA A C 1
ATOM 2815 O O . ALA A 1 381 ? -36.658 -2.877 45.178 1.00 77.94 381 ALA A O 1
ATOM 2816 N N . PRO A 1 382 ? -38.605 -2.614 44.075 1.00 81.38 382 PRO A N 1
ATOM 2817 C CA . PRO A 1 382 ? -39.413 -3.042 45.204 1.00 81.38 382 PRO A CA 1
ATOM 2818 C C . PRO A 1 382 ? -39.267 -4.560 45.450 1.00 81.38 382 PRO A C 1
ATOM 2820 O O . PRO A 1 382 ? -39.025 -5.324 44.511 1.00 81.38 382 PRO A O 1
ATOM 2823 N N . PRO A 1 383 ? -39.437 -5.035 46.698 1.00 80.38 383 PRO A N 1
ATOM 2824 C CA . PRO A 1 383 ? -39.468 -6.465 47.005 1.00 80.38 383 PRO A CA 1
ATOM 2825 C C . PRO A 1 383 ? -40.599 -7.219 46.283 1.00 80.38 383 PRO A C 1
ATOM 2827 O O . PRO A 1 383 ? -41.579 -6.635 45.825 1.00 80.38 383 PRO A O 1
ATOM 2830 N N . ALA A 1 384 ? -40.513 -8.552 46.241 1.00 75.25 384 ALA A N 1
ATOM 2831 C CA . ALA A 1 384 ? -41.614 -9.378 45.743 1.00 75.25 384 ALA A CA 1
ATOM 2832 C C . ALA A 1 384 ? -42.902 -9.145 46.564 1.00 75.25 384 ALA A C 1
ATOM 2834 O O . ALA A 1 384 ? -42.848 -9.045 47.790 1.00 75.25 384 ALA A O 1
ATOM 2835 N N . ASN A 1 385 ? -44.054 -9.100 45.884 1.00 70.00 385 ASN A N 1
ATOM 2836 C CA . ASN A 1 385 ? -45.386 -8.827 46.455 1.00 70.00 385 ASN A CA 1
ATOM 2837 C C . ASN A 1 385 ? -45.574 -7.417 47.051 1.00 70.00 385 ASN A C 1
ATOM 2839 O O . ASN A 1 385 ? -46.479 -7.206 47.858 1.00 70.00 385 ASN A O 1
ATOM 2843 N N . HIS A 1 386 ? -44.735 -6.450 46.675 1.00 79.94 386 HIS A N 1
ATOM 2844 C CA . HIS A 1 386 ? -44.909 -5.058 47.081 1.00 79.94 386 HIS A CA 1
ATOM 2845 C C . HIS A 1 386 ? -46.053 -4.385 46.302 1.00 79.94 386 HIS A C 1
ATOM 2847 O O . HIS A 1 386 ? -46.237 -4.642 45.112 1.00 79.94 386 HIS A O 1
ATOM 2853 N N . PHE A 1 387 ? -46.828 -3.530 46.971 1.00 75.69 387 PHE A N 1
ATOM 2854 C CA . PHE A 1 387 ? -47.991 -2.870 46.374 1.00 75.69 387 PHE A CA 1
ATOM 2855 C C . PHE A 1 387 ? -47.574 -1.760 45.393 1.00 75.69 387 PHE A C 1
ATOM 2857 O O . PHE A 1 387 ? -46.682 -0.970 45.693 1.00 75.69 387 PHE A O 1
ATOM 2864 N N . GLY A 1 388 ? -48.232 -1.684 44.232 1.00 74.44 388 GLY A N 1
ATOM 2865 C CA . GLY A 1 388 ? -47.897 -0.776 43.123 1.00 74.44 388 GLY A CA 1
ATOM 2866 C C . GLY A 1 388 ? -48.379 0.670 43.293 1.00 74.44 388 GLY A C 1
ATOM 2867 O O . GLY A 1 388 ? -48.935 1.236 42.356 1.00 74.44 388 GLY A O 1
ATOM 2868 N N . ALA A 1 389 ? -48.210 1.255 44.480 1.00 73.31 389 ALA A N 1
ATOM 2869 C CA . ALA A 1 389 ? -48.482 2.670 44.743 1.00 73.31 389 ALA A CA 1
ATOM 2870 C C . ALA A 1 389 ? -47.193 3.511 44.679 1.00 73.31 389 ALA A C 1
ATOM 2872 O O . ALA A 1 389 ? -46.099 2.954 44.802 1.00 73.31 389 ALA A O 1
ATOM 2873 N N . PRO A 1 390 ? -47.291 4.850 44.542 1.00 76.94 390 PRO A N 1
ATOM 2874 C CA . PRO A 1 390 ? -46.132 5.723 44.686 1.00 76.94 390 PRO A CA 1
ATOM 2875 C C . PRO A 1 390 ? -45.424 5.471 46.023 1.00 76.94 390 PRO A C 1
ATOM 2877 O O . PRO A 1 390 ? -46.040 5.549 47.086 1.00 76.94 390 PRO A O 1
ATOM 2880 N N . CYS A 1 391 ? -44.120 5.188 45.981 1.00 79.12 391 CYS A N 1
ATOM 2881 C CA . CYS A 1 391 ? -43.345 4.772 47.153 1.00 79.12 391 CYS A CA 1
ATOM 2882 C C . CYS A 1 391 ? -43.466 5.751 48.335 1.00 79.12 391 CYS A C 1
ATOM 2884 O O . CYS A 1 391 ? -43.634 5.326 49.478 1.00 79.12 391 CYS A O 1
ATOM 2886 N N . ALA A 1 392 ? -43.456 7.058 48.051 1.00 76.62 392 ALA A N 1
ATOM 2887 C CA . ALA A 1 392 ? -43.548 8.125 49.050 1.00 76.62 392 ALA A CA 1
ATOM 2888 C C . ALA A 1 392 ? -44.894 8.173 49.801 1.00 76.62 392 ALA A C 1
ATOM 2890 O O . ALA A 1 392 ? -44.984 8.797 50.854 1.00 76.62 392 ALA A O 1
ATOM 2891 N N . SER A 1 393 ? -45.942 7.512 49.294 1.00 74.50 393 SER A N 1
ATOM 2892 C CA . SER A 1 393 ? -47.233 7.419 49.986 1.00 74.50 393 SER A CA 1
ATOM 2893 C C . SER A 1 393 ? -47.186 6.505 51.212 1.00 74.50 393 SER A C 1
ATOM 2895 O O . SER A 1 393 ? -48.016 6.654 52.103 1.00 74.50 393 SER A O 1
ATOM 2897 N N . CYS A 1 394 ? -46.224 5.581 51.266 1.00 78.00 394 CYS A N 1
ATOM 2898 C CA . CYS A 1 394 ? -46.073 4.619 52.360 1.00 78.00 394 CYS A CA 1
ATOM 2899 C C . CYS A 1 394 ? -44.712 4.732 53.060 1.00 78.00 394 CYS A C 1
ATOM 2901 O O . CYS A 1 394 ? -44.595 4.405 54.240 1.00 78.00 394 CYS A O 1
ATOM 2903 N N . HIS A 1 395 ? -43.681 5.188 52.350 1.00 80.50 395 HIS A N 1
ATOM 2904 C CA . HIS A 1 395 ? -42.328 5.349 52.868 1.00 80.50 395 HIS A CA 1
ATOM 2905 C C . HIS A 1 395 ? -42.016 6.829 53.079 1.00 80.50 395 HIS A C 1
ATOM 2907 O O . HIS A 1 395 ? -41.651 7.541 52.147 1.00 80.50 395 HIS A O 1
ATOM 2913 N N . SER A 1 396 ? -42.157 7.283 54.325 1.00 74.00 396 SER A N 1
ATOM 2914 C CA . SER A 1 396 ? -41.855 8.660 54.733 1.00 74.00 396 SER A CA 1
ATOM 2915 C C . SER A 1 396 ? -40.375 8.897 55.062 1.00 74.00 396 SER A C 1
ATOM 2917 O O . SER A 1 396 ? -39.951 10.047 55.143 1.00 74.00 396 SER A O 1
ATOM 2919 N N . ASP A 1 397 ? -39.593 7.827 55.233 1.00 74.50 397 ASP A N 1
ATOM 2920 C CA . ASP A 1 397 ? -38.151 7.858 55.485 1.00 74.50 397 ASP A CA 1
ATOM 2921 C C . ASP A 1 397 ? -37.411 7.069 54.392 1.00 74.50 397 ASP A C 1
ATOM 2923 O O . ASP A 1 397 ? -37.456 5.837 54.347 1.00 74.50 397 ASP A O 1
ATOM 2927 N N . THR A 1 398 ? -36.713 7.786 53.508 1.00 69.88 398 THR A N 1
ATOM 2928 C CA . THR A 1 398 ? -35.914 7.210 52.412 1.00 69.88 398 THR A CA 1
ATOM 2929 C C . THR A 1 398 ? -34.611 6.561 52.888 1.00 69.88 398 THR A C 1
ATOM 2931 O O . THR A 1 398 ? -34.001 5.796 52.140 1.00 69.88 398 THR A O 1
ATOM 2934 N N . GLY A 1 399 ? -34.189 6.813 54.132 1.00 68.69 399 GLY A N 1
ATOM 2935 C CA . GLY A 1 399 ? -33.055 6.150 54.773 1.00 68.69 399 GLY A CA 1
ATOM 2936 C C . GLY A 1 399 ? -33.421 4.804 55.403 1.00 68.69 399 GLY A C 1
ATOM 2937 O O . GLY A 1 399 ? -32.547 3.956 55.593 1.00 68.69 399 GLY A O 1
ATOM 2938 N N . ASN A 1 400 ? -34.707 4.570 55.692 1.00 71.88 400 ASN A N 1
ATOM 2939 C CA . ASN A 1 400 ? -35.183 3.343 56.325 1.00 71.88 400 A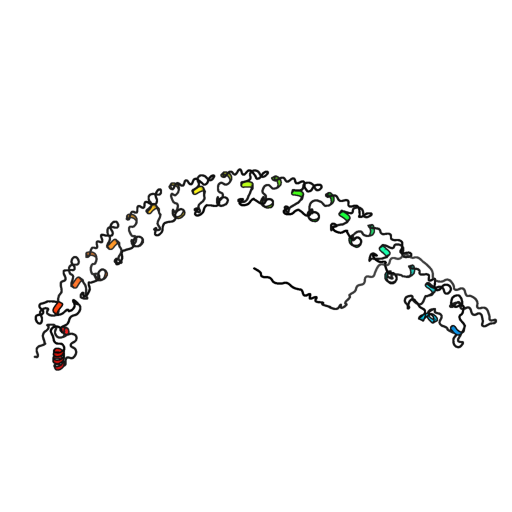SN A CA 1
ATOM 2940 C C . ASN A 1 400 ? -36.492 2.817 55.717 1.00 71.88 400 ASN A C 1
ATOM 2942 O O . ASN A 1 400 ? -37.567 2.854 56.318 1.00 71.88 400 ASN A O 1
ATOM 2946 N N . TRP A 1 401 ? -36.358 2.182 54.553 1.00 74.25 401 TRP A N 1
ATOM 2947 C CA . TRP A 1 401 ? -37.441 1.526 53.812 1.00 74.25 401 TRP A CA 1
ATOM 2948 C C . TRP A 1 401 ? -38.177 0.411 54.572 1.00 74.25 401 TRP A C 1
ATOM 2950 O O . TRP A 1 401 ? -39.226 -0.045 54.125 1.00 74.25 401 TRP A O 1
ATOM 2960 N N . ARG A 1 402 ? -37.662 -0.057 55.718 1.00 73.25 402 ARG A N 1
ATOM 2961 C CA . ARG A 1 402 ? -38.350 -1.085 56.519 1.00 73.25 402 ARG A CA 1
ATOM 2962 C C . ARG A 1 402 ? -39.560 -0.530 57.259 1.00 73.25 402 ARG A C 1
ATOM 2964 O O . ARG A 1 402 ? -40.442 -1.309 57.609 1.00 73.25 402 ARG A O 1
ATOM 2971 N N . ASN A 1 403 ? -39.599 0.776 57.507 1.00 74.88 403 ASN A N 1
ATOM 2972 C CA . ASN A 1 403 ? -40.691 1.406 58.228 1.00 74.88 403 ASN A CA 1
ATOM 2973 C C . ASN A 1 403 ? -41.665 2.047 57.234 1.00 74.88 403 ASN A C 1
ATOM 2975 O O . ASN A 1 403 ? -41.503 3.200 56.842 1.00 74.88 403 ASN A O 1
ATOM 2979 N N . ALA A 1 404 ? -42.658 1.274 56.797 1.00 73.88 404 ALA A N 1
ATOM 2980 C CA . ALA A 1 404 ? -43.783 1.806 56.041 1.00 73.88 404 ALA A CA 1
ATOM 2981 C C . ALA A 1 404 ? -44.867 2.268 57.022 1.00 73.88 404 ALA A C 1
ATOM 2983 O O . ALA A 1 404 ? -45.299 1.497 57.880 1.00 73.88 404 ALA A O 1
ATOM 2984 N N . SER A 1 405 ? -45.307 3.516 56.899 1.00 74.62 405 SER A N 1
ATOM 2985 C CA . SER A 1 405 ? -46.399 4.076 57.690 1.00 74.62 405 SER A CA 1
ATOM 2986 C C . SER A 1 405 ? -47.404 4.713 56.749 1.00 74.62 405 SER A C 1
ATOM 2988 O O . SER A 1 405 ? -47.042 5.535 55.912 1.00 74.62 405 SER A O 1
ATOM 2990 N N . PHE A 1 406 ? -48.668 4.332 56.896 1.00 74.75 406 PHE A N 1
ATOM 2991 C CA . PHE A 1 406 ? -49.757 4.857 56.091 1.00 74.75 406 PHE A CA 1
ATOM 2992 C C . PHE A 1 406 ? -50.927 5.255 56.995 1.00 74.75 406 PHE A C 1
ATOM 2994 O O . PHE A 1 406 ? -51.414 4.452 57.799 1.00 74.75 406 PHE A O 1
ATOM 3001 N N . ASP A 1 407 ? -51.381 6.500 56.861 1.00 75.38 407 ASP A N 1
ATOM 3002 C CA . ASP A 1 407 ? -52.528 7.011 57.604 1.00 75.38 407 ASP A CA 1
ATOM 3003 C C . ASP A 1 407 ? -53.839 6.644 56.891 1.00 75.38 407 ASP A C 1
ATOM 3005 O O . ASP A 1 407 ? -54.189 7.186 55.842 1.00 75.38 407 ASP A O 1
ATOM 3009 N N . HIS A 1 408 ? -54.595 5.728 57.500 1.00 76.62 408 HIS A N 1
ATOM 3010 C CA . HIS A 1 408 ? -55.873 5.243 56.977 1.00 76.62 408 HIS A CA 1
ATOM 3011 C C . HIS A 1 408 ? -56.978 6.310 56.978 1.00 76.62 408 HIS A C 1
ATOM 3013 O O . HIS A 1 408 ? -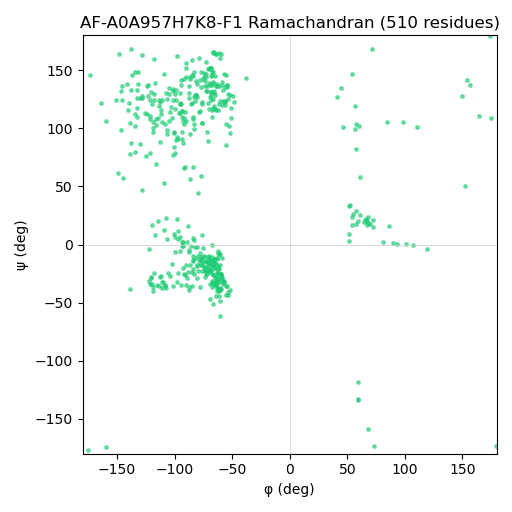57.983 6.135 56.283 1.00 76.62 408 HIS A O 1
ATOM 3019 N N . SER A 1 409 ? -56.799 7.432 57.688 1.00 73.50 409 SER A N 1
ATOM 3020 C CA . SER A 1 409 ? -57.716 8.576 57.619 1.00 73.50 409 SER A CA 1
ATOM 3021 C C . SER A 1 409 ? -57.757 9.208 56.220 1.00 73.50 409 SER A C 1
ATOM 3023 O O . SER A 1 409 ? -58.779 9.771 55.822 1.00 73.50 409 SER A O 1
ATOM 3025 N N . LEU A 1 410 ? -56.690 9.031 55.433 1.00 73.06 410 LEU A N 1
ATOM 3026 C CA . LEU A 1 410 ? -56.529 9.607 54.097 1.00 73.06 410 LEU A CA 1
ATOM 3027 C C . LEU A 1 410 ? -57.298 8.846 53.000 1.00 73.06 410 LEU A C 1
ATOM 3029 O O . LEU A 1 410 ? -57.464 9.369 51.900 1.00 73.06 410 LEU A O 1
ATOM 3033 N N . ILE A 1 411 ? -57.794 7.632 53.280 1.00 72.06 411 ILE A N 1
ATOM 3034 C CA . ILE A 1 411 ? -58.505 6.775 52.305 1.00 72.06 411 ILE A CA 1
ATOM 3035 C C . ILE A 1 411 ? -59.950 7.262 52.058 1.00 72.06 411 ILE A C 1
ATOM 3037 O O . ILE A 1 411 ? -60.542 6.982 51.013 1.00 72.06 411 ILE A O 1
ATOM 3041 N N . GLY A 1 412 ? -60.546 8.012 52.993 1.00 72.75 412 GLY A N 1
ATOM 3042 C CA . GLY A 1 412 ? -61.911 8.530 52.852 1.00 72.75 412 GLY A CA 1
ATOM 3043 C C . GLY A 1 412 ? -62.958 7.419 52.666 1.00 72.75 412 GLY A C 1
ATOM 3044 O O . GLY A 1 412 ? -63.153 6.593 53.565 1.00 72.75 412 GLY A O 1
ATOM 3045 N N . THR A 1 413 ? -63.645 7.425 51.515 1.00 69.12 413 THR A N 1
ATOM 3046 C CA . THR A 1 413 ? -64.681 6.453 51.104 1.00 69.12 413 THR A CA 1
ATOM 3047 C C . THR A 1 413 ? -64.175 5.374 50.140 1.00 69.12 413 THR A C 1
ATOM 3049 O O . THR A 1 413 ? -64.992 4.612 49.625 1.00 69.12 413 THR A O 1
ATOM 3052 N N . GLN A 1 414 ? -62.869 5.309 49.853 1.00 72.62 414 GLN A N 1
ATOM 3053 C CA . GLN A 1 414 ? -62.352 4.305 48.921 1.00 72.62 414 GLN A CA 1
ATOM 3054 C C . GLN A 1 414 ? -62.491 2.880 49.467 1.00 72.62 414 GLN A C 1
ATOM 3056 O O . GLN A 1 414 ? -62.428 2.644 50.678 1.00 72.62 414 GLN A O 1
ATOM 3061 N N . ASP A 1 415 ? -62.683 1.935 48.546 1.00 75.56 415 ASP A N 1
ATOM 3062 C CA . ASP A 1 415 ? -62.791 0.521 48.874 1.00 75.56 415 ASP A CA 1
ATOM 3063 C C . ASP A 1 415 ? -61.439 -0.007 49.368 1.00 75.56 415 ASP A C 1
ATOM 3065 O O . ASP A 1 415 ? -60.416 0.091 48.691 1.00 75.56 415 ASP A O 1
ATOM 3069 N N . CYS A 1 416 ? -61.446 -0.587 50.567 1.00 78.69 416 CYS A N 1
ATOM 3070 C CA . CYS A 1 416 ? -60.272 -1.185 51.187 1.00 78.69 416 CYS A CA 1
ATOM 3071 C C . CYS A 1 416 ? -59.691 -2.323 50.331 1.00 78.69 416 CYS A C 1
ATOM 3073 O O . CYS A 1 416 ? -58.490 -2.585 50.413 1.00 78.69 416 CYS A O 1
ATOM 3075 N N . SER A 1 417 ? -60.521 -2.966 49.498 1.00 78.06 417 SER A N 1
ATOM 3076 C CA . SER A 1 417 ? -60.112 -4.040 48.586 1.00 78.06 417 SER A CA 1
ATOM 3077 C C . SER A 1 417 ? -59.083 -3.593 47.536 1.00 78.06 417 SER A C 1
ATOM 3079 O O . SER A 1 417 ? -58.317 -4.415 47.038 1.00 78.06 417 SER A O 1
ATOM 3081 N N . ALA A 1 418 ? -58.994 -2.286 47.253 1.00 74.81 418 ALA A N 1
ATOM 3082 C CA . ALA A 1 418 ? -58.002 -1.730 46.335 1.00 74.81 418 ALA A CA 1
ATOM 3083 C C . ALA A 1 418 ? -56.561 -1.883 46.853 1.00 74.81 418 ALA A C 1
ATOM 3085 O O . ALA A 1 418 ? -55.627 -1.941 46.056 1.00 74.81 418 ALA A O 1
ATOM 3086 N N . CYS A 1 419 ? -56.387 -1.968 48.176 1.00 75.19 419 CYS A N 1
ATOM 3087 C CA . CYS A 1 419 ? -55.081 -2.063 48.832 1.00 75.19 419 CYS A CA 1
ATOM 3088 C C . CYS A 1 419 ? -54.891 -3.369 49.622 1.00 75.19 419 CYS A C 1
ATOM 3090 O O . CYS A 1 419 ? -53.756 -3.793 49.840 1.00 75.19 419 CYS A O 1
ATOM 3092 N N . HIS A 1 420 ? -55.974 -4.016 50.063 1.00 78.12 420 HIS A N 1
ATOM 3093 C CA . HIS A 1 420 ? -55.930 -5.208 50.909 1.00 78.12 420 HIS A CA 1
ATOM 3094 C C . HIS A 1 420 ? -56.690 -6.381 50.292 1.00 78.12 420 HIS A C 1
ATOM 3096 O O . HIS A 1 420 ? -57.826 -6.238 49.851 1.00 78.12 420 HIS A O 1
ATOM 3102 N N . ALA A 1 421 ? -56.094 -7.572 50.351 1.00 80.00 421 ALA A N 1
ATOM 3103 C CA . ALA A 1 421 ? -56.786 -8.810 50.016 1.00 80.00 421 ALA A CA 1
ATOM 3104 C C . ALA A 1 421 ? -57.503 -9.372 51.261 1.00 80.00 421 ALA A C 1
ATOM 3106 O O . ALA A 1 421 ? -56.863 -9.498 52.313 1.00 80.00 421 ALA A O 1
ATOM 3107 N N . PRO A 1 422 ? -58.799 -9.730 51.178 1.00 79.12 422 PRO A N 1
ATOM 3108 C CA . PRO A 1 422 ? -59.489 -10.378 52.284 1.00 79.12 422 PRO A CA 1
ATOM 3109 C C . PRO A 1 422 ? -58.939 -11.799 52.519 1.00 79.12 422 PRO A C 1
ATOM 3111 O O . PRO A 1 422 ? -58.485 -12.454 51.575 1.00 79.12 422 PRO A O 1
ATOM 3114 N N . PRO A 1 423 ? -58.995 -12.318 53.760 1.00 77.25 423 PRO A N 1
ATOM 3115 C CA . PRO A 1 423 ? -58.670 -13.713 54.039 1.00 77.25 423 PRO A CA 1
ATOM 3116 C C . PRO A 1 423 ? -59.591 -14.697 53.286 1.00 77.25 423 PRO A C 1
ATOM 3118 O O . PRO A 1 423 ? -60.701 -14.330 52.894 1.00 77.25 423 PRO A O 1
ATOM 3121 N N . PRO A 1 424 ? -59.187 -15.971 53.127 1.00 75.44 424 PRO A N 1
ATOM 3122 C CA . PRO A 1 424 ? -60.058 -17.010 52.577 1.00 75.44 424 PRO A CA 1
ATOM 3123 C C . PRO A 1 424 ? -61.384 -17.134 53.348 1.00 75.44 424 PRO A C 1
ATOM 3125 O O . PRO A 1 424 ? -61.406 -16.979 54.569 1.00 75.44 424 PRO A O 1
ATOM 3128 N N . ASN A 1 425 ? -62.473 -17.455 52.637 1.00 72.81 425 ASN A N 1
ATOM 3129 C CA . ASN A 1 425 ? -63.832 -17.649 53.174 1.00 72.81 425 ASN A CA 1
ATOM 3130 C C . ASN A 1 425 ? -64.470 -16.425 53.865 1.00 72.81 425 ASN A C 1
ATOM 3132 O O . ASN A 1 425 ? -65.348 -16.566 54.721 1.00 72.81 425 ASN A O 1
ATOM 3136 N N . HIS A 1 426 ? -64.032 -15.221 53.499 1.00 78.62 426 HIS A N 1
ATOM 3137 C CA . HIS A 1 426 ? -64.619 -13.976 53.982 1.00 78.62 426 HIS A CA 1
ATOM 3138 C C . HIS A 1 426 ? -65.951 -13.661 53.278 1.00 78.62 426 HIS A C 1
ATOM 3140 O O . HIS A 1 426 ? -66.140 -14.000 52.108 1.00 78.62 426 HIS A O 1
ATOM 3146 N N . PHE A 1 427 ? -66.876 -13.005 53.984 1.00 75.81 427 PHE A N 1
ATOM 3147 C CA . PHE A 1 427 ? -68.146 -12.562 53.404 1.00 75.81 427 PHE A CA 1
ATOM 3148 C C . PHE A 1 427 ? -67.900 -11.525 52.297 1.00 75.81 427 PHE A C 1
ATOM 3150 O O . PHE A 1 427 ? -67.091 -10.611 52.460 1.00 75.81 427 PHE A O 1
ATOM 3157 N N . SER A 1 428 ? -68.600 -11.657 51.168 1.00 72.94 428 SER A N 1
ATOM 3158 C CA . SER A 1 428 ? -68.503 -10.711 50.055 1.00 72.94 428 SER A CA 1
ATOM 3159 C C . SER A 1 428 ? -69.324 -9.454 50.348 1.00 72.94 428 SER A C 1
ATOM 3161 O O . SER A 1 428 ? -70.550 -9.514 50.405 1.00 72.94 428 SER A O 1
ATOM 3163 N N . GLY A 1 429 ? -68.666 -8.308 50.505 1.00 75.50 429 GLY A N 1
ATOM 3164 C CA . GLY A 1 429 ? -69.325 -7.024 50.734 1.00 75.50 429 GLY A CA 1
ATOM 3165 C C . GLY A 1 429 ? -68.327 -5.909 51.031 1.00 75.50 429 GLY A C 1
ATOM 3166 O O . GLY A 1 429 ? -67.120 -6.136 51.077 1.00 75.50 429 GLY A O 1
ATOM 3167 N N . THR A 1 430 ? -68.829 -4.692 51.244 1.00 79.44 430 THR A N 1
ATOM 3168 C CA . THR A 1 430 ? -67.980 -3.550 51.601 1.00 79.44 430 THR A CA 1
ATOM 3169 C C . THR A 1 430 ? -67.360 -3.773 52.978 1.00 79.44 430 THR A C 1
ATOM 3171 O O . THR A 1 430 ? -68.080 -3.850 53.974 1.00 79.44 430 THR A O 1
ATOM 3174 N N . CYS A 1 431 ? -66.027 -3.816 53.062 1.00 80.19 431 CYS A N 1
ATOM 3175 C CA . CYS A 1 431 ? -65.300 -4.144 54.294 1.00 80.19 431 CYS A CA 1
ATOM 3176 C C . CYS A 1 431 ? -65.737 -3.291 55.499 1.00 80.19 431 CYS A C 1
ATOM 3178 O O . CYS A 1 431 ? -65.899 -3.810 56.600 1.00 80.19 431 CYS A O 1
ATOM 3180 N N . ARG A 1 432 ? -65.993 -1.991 55.280 1.00 77.75 432 ARG A N 1
ATOM 3181 C CA . ARG A 1 432 ? -66.397 -1.029 56.324 1.00 77.75 432 ARG A CA 1
ATOM 3182 C C . ARG A 1 432 ? -67.779 -1.306 56.933 1.00 77.75 432 ARG A C 1
ATOM 3184 O O . ARG A 1 432 ? -68.063 -0.815 58.019 1.00 77.75 432 ARG A O 1
ATOM 3191 N N . THR A 1 433 ? -68.625 -2.092 56.268 1.00 76.69 433 THR A N 1
ATOM 3192 C CA . THR A 1 433 ? -69.934 -2.489 56.808 1.00 76.69 433 THR A CA 1
ATOM 3193 C C . THR A 1 433 ? -69.785 -3.392 58.029 1.00 76.69 433 THR A C 1
ATOM 3195 O O . THR A 1 433 ? -70.602 -3.320 58.940 1.00 76.69 433 THR A O 1
ATOM 3198 N N . CYS A 1 434 ? -68.736 -4.216 58.059 1.00 77.88 434 CYS A N 1
ATOM 3199 C CA . CYS A 1 434 ? -68.484 -5.148 59.155 1.00 77.88 434 CYS A CA 1
ATOM 3200 C C . CYS A 1 434 ? -67.287 -4.723 60.011 1.00 77.88 434 CYS A C 1
ATOM 3202 O O . CYS A 1 434 ? -67.309 -4.890 61.225 1.00 77.88 434 CYS A O 1
ATOM 3204 N N . HIS A 1 435 ? -66.254 -4.137 59.404 1.00 79.50 435 HIS A N 1
ATOM 3205 C CA . HIS A 1 435 ? -65.055 -3.665 60.091 1.00 79.50 435 HIS A CA 1
ATOM 3206 C C . HIS A 1 435 ? -65.141 -2.163 60.364 1.00 79.50 435 HIS A C 1
ATOM 3208 O O . HIS A 1 435 ? -64.758 -1.334 59.536 1.00 79.50 435 HIS A O 1
ATOM 3214 N N . THR A 1 436 ? -65.643 -1.811 61.548 1.00 75.00 436 THR A N 1
ATOM 3215 C CA . THR A 1 436 ? -65.810 -0.411 61.973 1.00 75.00 436 THR A CA 1
ATOM 3216 C C . THR A 1 436 ? -64.517 0.226 62.485 1.00 75.00 436 THR A C 1
ATOM 3218 O O . THR A 1 436 ? -64.427 1.448 62.555 1.00 75.00 436 THR A O 1
ATOM 3221 N N . ASP A 1 437 ? -63.522 -0.589 62.844 1.00 76.19 437 ASP A N 1
ATOM 3222 C CA . ASP A 1 437 ? -62.199 -0.155 63.293 1.00 76.19 437 ASP A CA 1
ATOM 3223 C C . ASP A 1 437 ? -61.124 -0.631 62.304 1.00 76.19 437 ASP A C 1
ATOM 3225 O O . ASP A 1 437 ? -60.794 -1.815 62.234 1.00 76.19 437 ASP A O 1
ATOM 3229 N N . THR A 1 438 ? -60.557 0.306 61.541 1.00 70.50 438 THR A N 1
ATOM 3230 C CA . THR A 1 438 ? -59.491 0.035 60.561 1.00 70.50 438 THR A CA 1
ATOM 3231 C C . THR A 1 438 ? -58.119 -0.171 61.204 1.00 70.50 438 THR A C 1
ATOM 3233 O O . THR A 1 438 ? -57.186 -0.593 60.523 1.00 70.50 438 THR A O 1
ATOM 3236 N N . THR A 1 439 ? -57.973 0.125 62.500 1.00 69.00 439 THR A N 1
ATOM 3237 C CA . THR A 1 439 ? -56.749 -0.133 63.273 1.00 69.00 439 THR A CA 1
ATOM 3238 C C . THR A 1 439 ? -56.750 -1.528 63.895 1.00 69.00 439 THR A C 1
ATOM 3240 O O . THR A 1 439 ? -55.684 -2.102 64.121 1.00 69.00 439 THR A O 1
ATOM 3243 N N . ASN A 1 440 ? -57.933 -2.119 64.101 1.00 71.06 440 ASN A N 1
ATOM 3244 C CA . ASN A 1 440 ? -58.089 -3.467 64.631 1.00 71.06 440 ASN A CA 1
ATOM 3245 C C . ASN A 1 440 ? -59.171 -4.267 63.890 1.00 71.06 440 ASN A C 1
ATOM 3247 O O . ASN A 1 440 ? -60.314 -4.404 64.328 1.00 71.06 440 ASN A O 1
ATOM 3251 N N . TRP A 1 441 ? -58.743 -4.915 62.809 1.00 72.50 441 TRP A N 1
ATOM 3252 C CA . TRP A 1 441 ? -59.577 -5.757 61.946 1.00 72.50 441 TRP A CA 1
ATOM 3253 C C . TRP A 1 441 ? -60.200 -6.983 62.632 1.00 72.50 441 TRP A C 1
ATOM 3255 O O . TRP A 1 441 ? -61.035 -7.657 62.034 1.00 72.50 441 TRP A O 1
ATOM 3265 N N . ARG A 1 442 ? -59.831 -7.296 63.882 1.00 70.00 442 ARG A N 1
ATOM 3266 C CA . ARG A 1 442 ? -60.431 -8.413 64.631 1.00 70.00 442 ARG A CA 1
ATOM 3267 C C . ARG A 1 442 ? -61.808 -8.082 65.199 1.00 70.00 442 ARG A C 1
ATOM 3269 O O . ARG A 1 442 ? -62.518 -9.003 65.588 1.00 70.00 442 ARG A O 1
ATOM 3276 N N . ASN A 1 443 ? -62.179 -6.805 65.261 1.00 67.12 443 ASN A N 1
ATOM 3277 C CA . ASN A 1 443 ? -63.475 -6.381 65.770 1.00 67.12 443 ASN A CA 1
ATOM 3278 C C . ASN A 1 443 ? -64.439 -6.159 64.598 1.00 67.12 443 ASN A C 1
ATOM 3280 O O . ASN A 1 443 ? -64.467 -5.082 64.004 1.00 67.12 443 ASN A O 1
ATOM 3284 N N . ALA A 1 444 ? -65.174 -7.209 64.231 1.00 70.75 444 ALA A N 1
ATOM 3285 C CA . ALA A 1 444 ? -66.233 -7.123 63.235 1.00 70.75 444 ALA A CA 1
ATOM 3286 C C . ALA A 1 444 ? -67.599 -7.157 63.925 1.00 70.75 444 ALA A C 1
ATOM 3288 O O . ALA A 1 444 ? -67.866 -8.049 64.732 1.00 70.75 444 ALA A O 1
ATOM 3289 N N . THR A 1 445 ? -68.469 -6.207 63.599 1.00 67.38 445 THR A N 1
ATOM 3290 C CA . THR A 1 445 ? -69.879 -6.239 63.992 1.00 67.38 445 THR A CA 1
ATOM 3291 C C . THR A 1 445 ? -70.704 -6.705 62.799 1.00 67.38 445 THR A C 1
ATOM 3293 O O . THR A 1 445 ? -70.512 -6.261 61.670 1.00 67.38 445 THR A O 1
ATOM 3296 N N . PHE A 1 446 ? -71.602 -7.659 63.030 1.00 71.00 446 PHE A N 1
ATOM 3297 C CA . PHE A 1 446 ? -72.421 -8.252 61.979 1.00 71.00 446 PHE A CA 1
ATOM 3298 C C . PHE A 1 446 ? -73.886 -8.289 62.417 1.00 71.00 446 PHE A C 1
ATOM 3300 O O . PHE A 1 446 ? -74.187 -8.603 63.568 1.00 71.00 446 PHE A O 1
ATOM 3307 N N . SER A 1 447 ? -74.791 -7.965 61.494 1.00 68.75 447 SER A N 1
ATOM 3308 C CA . SER A 1 447 ? -76.240 -8.051 61.683 1.00 68.75 447 SER A CA 1
ATOM 3309 C C . SER A 1 447 ? -76.785 -9.150 60.769 1.00 68.75 447 SER A C 1
ATOM 3311 O O . SER A 1 447 ? -76.549 -9.109 59.564 1.00 68.75 447 SER A O 1
ATOM 3313 N N . HIS A 1 448 ? -77.466 -10.147 61.344 1.00 76.81 448 HIS A N 1
ATOM 3314 C CA . HIS A 1 448 ? -78.019 -11.292 60.613 1.00 76.81 448 HIS A CA 1
ATOM 3315 C C . HIS A 1 448 ? -79.511 -11.074 60.336 1.00 76.81 448 HIS A C 1
ATOM 3317 O O . HIS A 1 448 ? -80.251 -10.705 61.246 1.00 76.81 448 HIS A O 1
ATOM 3323 N N . SER A 1 449 ? -79.956 -11.313 59.098 1.00 76.88 449 SER A N 1
ATOM 3324 C CA . SER A 1 449 ? -81.368 -11.151 58.711 1.00 76.88 449 SER A CA 1
ATOM 3325 C C . SER A 1 449 ? -82.255 -12.313 59.177 1.00 76.88 449 SER A C 1
ATOM 3327 O O . SER A 1 449 ? -83.383 -12.080 59.587 1.00 76.88 449 SER A O 1
ATOM 3329 N N . PHE A 1 450 ? -81.738 -13.546 59.152 1.00 83.38 450 PHE A N 1
ATOM 3330 C CA . PHE A 1 450 ? -82.413 -14.737 59.691 1.00 83.38 450 PHE A CA 1
ATOM 3331 C C . PHE A 1 450 ? -82.113 -14.918 61.198 1.00 83.38 450 PHE A C 1
ATOM 3333 O O . PHE A 1 450 ? -80.981 -14.634 61.610 1.00 83.38 450 PHE A O 1
ATOM 3340 N N . PRO A 1 451 ? -83.052 -15.395 62.037 1.00 83.38 451 PRO A N 1
ATOM 3341 C CA . PRO A 1 451 ? -82.833 -15.548 63.477 1.00 83.38 451 PRO A CA 1
ATOM 3342 C C . PRO A 1 451 ? -81.703 -16.530 63.827 1.00 83.38 451 PRO A C 1
ATOM 3344 O O . PRO A 1 451 ? -81.750 -17.718 63.517 1.00 83.38 451 PRO A O 1
ATOM 3347 N N . LEU A 1 452 ? -80.689 -16.043 64.546 1.00 83.44 452 LEU A N 1
ATOM 3348 C CA . LEU A 1 452 ? -79.492 -16.819 64.909 1.00 83.44 452 LEU A CA 1
ATOM 3349 C C . LEU A 1 452 ? -79.747 -17.961 65.912 1.00 83.44 452 LEU A C 1
ATOM 3351 O O . LEU A 1 452 ? -78.899 -18.835 66.093 1.00 83.44 452 LEU A O 1
ATOM 3355 N N . ASN A 1 453 ? -80.894 -17.954 66.587 1.00 80.69 453 ASN A N 1
ATOM 3356 C CA . ASN A 1 453 ? -81.293 -18.953 67.577 1.00 80.69 453 ASN A CA 1
ATOM 3357 C C . ASN A 1 453 ? -82.433 -19.872 67.099 1.00 80.69 453 ASN A C 1
ATOM 3359 O O . ASN A 1 453 ? -82.987 -20.600 67.925 1.00 80.69 453 ASN A O 1
ATOM 3363 N N . HIS A 1 454 ? -82.767 -19.867 65.803 1.00 84.25 454 HIS A N 1
ATOM 3364 C CA . HIS A 1 454 ? -83.748 -20.789 65.223 1.00 84.25 454 HIS A CA 1
ATOM 3365 C C . HIS A 1 454 ? -83.381 -22.257 65.524 1.00 84.25 454 HIS A C 1
ATOM 3367 O O . HIS A 1 454 ? -82.207 -22.635 65.460 1.00 84.25 454 HIS A O 1
ATOM 3373 N N . GLY A 1 455 ? -84.375 -23.065 65.915 1.00 76.31 455 GLY A N 1
ATOM 3374 C CA . GLY A 1 455 ? -84.214 -24.505 66.162 1.00 76.31 455 GLY A CA 1
ATOM 3375 C C . GLY A 1 455 ? -83.165 -24.885 67.220 1.00 76.31 455 GLY A C 1
ATOM 3376 O O . GLY A 1 455 ? -82.712 -26.025 67.249 1.00 76.31 455 GLY A O 1
ATOM 3377 N N . GLY A 1 456 ? -82.733 -23.948 68.077 1.00 78.06 456 GLY A N 1
ATOM 3378 C CA . GLY A 1 456 ? -81.682 -24.188 69.075 1.00 78.06 456 GLY A CA 1
ATOM 3379 C C . GLY A 1 456 ? -80.243 -23.990 68.575 1.00 78.06 456 GLY A C 1
ATOM 3380 O O . GLY A 1 456 ? -79.303 -24.402 69.256 1.00 78.06 456 GLY A O 1
ATOM 3381 N N . ALA A 1 457 ? -80.035 -23.321 67.434 1.00 77.75 457 ALA A N 1
ATOM 3382 C CA . ALA A 1 457 ? -78.707 -23.057 66.860 1.00 77.75 457 ALA A CA 1
ATOM 3383 C C . ALA A 1 457 ? -77.778 -22.163 67.724 1.00 77.75 457 ALA A C 1
ATOM 3385 O O . ALA A 1 457 ? -76.571 -22.105 67.474 1.00 77.75 457 ALA A O 1
ATOM 3386 N N . ASN A 1 458 ? -78.311 -21.500 68.763 1.00 77.81 458 ASN A N 1
ATOM 3387 C CA . ASN A 1 458 ? -77.568 -20.761 69.800 1.00 77.81 458 ASN A CA 1
ATOM 3388 C C . ASN A 1 458 ? -76.537 -19.737 69.281 1.00 77.81 458 ASN A C 1
ATOM 3390 O O . ASN A 1 458 ? -75.498 -19.527 69.910 1.00 77.81 458 ASN A O 1
ATOM 3394 N N . SER A 1 459 ? -76.802 -19.093 68.142 1.00 79.19 459 SER A N 1
ATOM 3395 C CA . SER A 1 459 ? -75.915 -18.089 67.535 1.00 79.19 459 SER A CA 1
ATOM 3396 C C . SER A 1 459 ? -74.510 -18.592 67.192 1.00 79.19 459 SER A C 1
ATOM 3398 O O . SER A 1 459 ? -73.588 -17.794 67.021 1.00 79.19 459 SER A O 1
ATOM 3400 N N . ASN A 1 460 ? -74.329 -19.908 67.064 1.00 82.56 460 ASN A N 1
ATOM 3401 C CA . ASN A 1 460 ? -73.088 -20.475 66.564 1.00 82.56 460 ASN A CA 1
ATOM 3402 C C . ASN A 1 460 ? -73.110 -20.484 65.029 1.00 82.56 460 ASN A C 1
ATOM 3404 O O . ASN A 1 460 ? -73.795 -21.296 64.412 1.00 82.56 460 ASN A O 1
ATOM 3408 N N . CYS A 1 461 ? -72.322 -19.601 64.411 1.00 81.12 461 CYS A N 1
ATOM 3409 C CA . CYS A 1 461 ? -72.264 -19.439 62.956 1.00 81.12 461 CYS A CA 1
ATOM 3410 C C . CYS A 1 461 ? -71.962 -20.758 62.226 1.00 81.12 461 CYS A C 1
ATOM 3412 O O . CYS A 1 461 ? -72.502 -21.006 61.151 1.00 81.12 461 CYS A O 1
ATOM 3414 N N . SER A 1 462 ? -71.127 -21.618 62.822 1.00 83.75 462 SER A N 1
ATOM 3415 C CA . SER A 1 462 ? -70.700 -22.887 62.214 1.00 83.75 462 SER A CA 1
ATOM 3416 C C . SER A 1 462 ? -71.818 -23.927 62.077 1.00 83.75 462 SER A C 1
ATOM 3418 O O . SER A 1 462 ? -71.676 -24.876 61.310 1.00 83.75 462 SER A O 1
ATOM 3420 N N . THR A 1 463 ? -72.943 -23.732 62.772 1.00 84.12 463 THR A N 1
ATOM 3421 C CA . THR A 1 463 ? -74.134 -24.583 62.654 1.00 84.12 463 THR A CA 1
ATOM 3422 C C . THR A 1 463 ? -74.735 -24.503 61.247 1.00 84.12 463 THR A C 1
ATOM 3424 O O . THR A 1 463 ? -75.042 -25.531 60.642 1.00 84.12 463 THR A O 1
ATOM 3427 N N . CYS A 1 464 ? -74.843 -23.288 60.700 1.00 83.31 464 CYS A N 1
ATOM 3428 C CA . CYS A 1 464 ? -75.415 -23.039 59.373 1.00 83.31 464 CYS A CA 1
ATOM 3429 C C . CYS A 1 464 ? -74.329 -22.904 58.293 1.00 83.31 464 CYS A C 1
ATOM 3431 O O . CYS A 1 464 ? -74.532 -23.289 57.141 1.00 83.31 464 CYS A O 1
ATOM 3433 N N . HIS A 1 465 ? -73.161 -22.377 58.666 1.00 85.12 465 HIS A N 1
ATOM 3434 C CA . HIS A 1 465 ? -72.019 -22.168 57.781 1.00 85.12 465 HIS A CA 1
ATOM 3435 C C . HIS A 1 465 ? -70.984 -23.278 57.962 1.00 85.12 465 HIS A C 1
ATOM 3437 O O . HIS A 1 465 ? -70.141 -23.248 58.859 1.00 85.12 465 HIS A O 1
ATOM 3443 N N . THR A 1 466 ? -71.041 -24.279 57.090 1.00 83.12 466 THR A N 1
ATOM 3444 C CA . THR A 1 466 ? -70.129 -25.429 57.149 1.00 83.12 466 THR A CA 1
ATOM 3445 C C . THR A 1 466 ? -68.749 -25.117 56.570 1.00 83.12 466 THR A C 1
ATOM 3447 O O . THR A 1 466 ? -68.570 -24.177 55.797 1.00 83.12 466 THR A O 1
ATOM 3450 N N . ASN A 1 467 ? -67.748 -25.927 56.933 1.00 80.69 467 ASN A N 1
ATOM 3451 C CA . ASN A 1 467 ? -66.392 -25.884 56.363 1.00 80.69 467 ASN A CA 1
ATOM 3452 C C . ASN A 1 467 ? -65.672 -24.529 56.499 1.00 80.69 467 ASN A C 1
ATOM 3454 O O . ASN A 1 467 ? -64.827 -24.187 55.672 1.00 80.69 467 ASN A O 1
ATOM 3458 N N . ASN A 1 468 ? -66.000 -23.752 57.539 1.00 76.75 468 ASN A N 1
ATOM 3459 C CA . ASN A 1 468 ? -65.539 -22.370 57.712 1.00 76.75 468 ASN A CA 1
ATOM 3460 C C . ASN A 1 468 ? -65.855 -21.473 56.503 1.00 76.75 468 ASN A C 1
ATOM 3462 O O . ASN A 1 468 ? -65.126 -20.511 56.276 1.00 76.75 468 ASN A O 1
ATOM 3466 N N . ASN A 1 469 ? -66.891 -21.792 55.718 1.00 82.00 469 ASN A N 1
ATOM 3467 C CA . ASN A 1 469 ? -67.337 -20.984 54.594 1.00 82.00 469 ASN A CA 1
ATOM 3468 C C . ASN A 1 469 ? -68.558 -20.142 54.978 1.00 82.00 469 ASN A C 1
ATOM 3470 O O . ASN A 1 469 ? -69.695 -20.600 54.900 1.00 82.00 469 ASN A O 1
ATOM 3474 N N . TYR A 1 470 ? -68.311 -18.892 55.363 1.00 79.56 470 TYR A N 1
ATOM 3475 C CA . TYR A 1 470 ? -69.353 -17.967 55.814 1.00 79.56 470 TYR A CA 1
ATOM 3476 C C . TYR A 1 470 ? -70.048 -17.213 54.670 1.00 79.56 470 TYR A C 1
ATOM 3478 O O . TYR A 1 470 ? -70.974 -16.447 54.922 1.00 79.56 470 TYR A O 1
ATOM 3486 N N . SER A 1 471 ? -69.640 -17.428 53.413 1.00 77.25 471 SER A N 1
ATOM 3487 C CA . SER A 1 471 ? -70.347 -16.895 52.239 1.00 77.25 471 SER A CA 1
ATOM 3488 C C . SER A 1 471 ? -71.464 -17.818 51.736 1.00 77.25 471 SER A C 1
ATOM 3490 O O . SER A 1 471 ? -72.236 -17.430 50.864 1.00 77.25 471 SER A O 1
ATOM 3492 N N . SER A 1 472 ? -71.585 -19.023 52.301 1.00 80.75 472 SER A N 1
ATOM 3493 C CA . SER A 1 472 ? -72.620 -20.007 51.967 1.00 80.75 472 SER A CA 1
ATOM 3494 C C . SER A 1 472 ? -73.237 -20.598 53.228 1.00 80.75 472 SER A C 1
ATOM 3496 O O . SER A 1 472 ? -72.526 -20.775 54.213 1.00 80.75 472 SER A O 1
ATOM 3498 N N . TYR A 1 473 ? -74.511 -20.973 53.199 1.00 85.19 473 TYR A N 1
ATOM 3499 C CA . TYR A 1 473 ? -75.188 -21.643 54.312 1.00 85.19 473 TYR A CA 1
ATOM 3500 C C . TYR A 1 473 ? -75.885 -22.924 53.839 1.00 85.19 473 TYR A C 1
ATOM 3502 O O . TYR A 1 473 ? -76.093 -23.117 52.642 1.00 85.19 473 TYR A O 1
ATOM 3510 N N . THR A 1 474 ? -76.239 -23.808 54.772 1.00 85.56 474 THR A N 1
ATOM 3511 C CA . THR A 1 474 ? -77.086 -24.978 54.503 1.00 85.56 474 THR A CA 1
ATOM 3512 C C . THR A 1 474 ? -78.052 -25.233 55.656 1.00 85.56 474 THR A C 1
ATOM 3514 O O . THR A 1 474 ? -77.673 -25.152 56.823 1.00 85.56 474 THR A O 1
ATOM 3517 N N . CYS A 1 475 ? -79.297 -25.566 55.321 1.00 86.19 475 CYS A N 1
ATOM 3518 C CA . CYS A 1 475 ? -80.334 -25.963 56.277 1.00 86.19 475 CYS A CA 1
ATOM 3519 C C . CYS A 1 475 ? -80.341 -27.487 56.509 1.00 86.19 475 CYS A C 1
ATOM 3521 O O . CYS A 1 475 ? -80.852 -27.977 57.516 1.00 86.19 475 CYS A O 1
ATOM 3523 N N . PHE A 1 476 ? -79.721 -28.247 55.600 1.00 85.56 476 PHE A N 1
ATOM 3524 C CA . PHE A 1 476 ? -79.814 -29.709 55.543 1.00 85.56 476 PHE A CA 1
ATOM 3525 C C . PHE A 1 476 ? -78.996 -30.446 56.614 1.00 85.56 476 PHE A C 1
ATOM 3527 O O . PHE A 1 476 ? -79.040 -31.669 56.701 1.00 85.56 476 PHE A O 1
ATOM 3534 N N . ASN A 1 477 ? -78.246 -29.718 57.445 1.00 82.25 477 ASN A N 1
ATOM 3535 C CA . ASN A 1 477 ? -77.577 -30.304 58.610 1.00 82.25 477 ASN A CA 1
ATOM 3536 C C . ASN A 1 477 ? -78.564 -30.670 59.726 1.00 82.25 477 ASN A C 1
ATOM 3538 O O . ASN A 1 477 ? -78.260 -31.530 60.551 1.00 82.25 477 ASN A O 1
ATOM 3542 N N . CYS A 1 478 ? -79.711 -29.993 59.768 1.00 85.12 478 CYS A N 1
ATOM 3543 C CA . CYS A 1 478 ? -80.747 -30.203 60.775 1.00 85.12 478 CYS A CA 1
ATOM 3544 C C . CYS A 1 478 ? -82.060 -30.667 60.142 1.00 85.12 478 CYS A C 1
ATOM 3546 O O . CYS A 1 478 ? -82.727 -31.520 60.718 1.00 85.12 478 CYS A O 1
ATOM 3548 N N . HIS A 1 479 ? -82.400 -30.163 58.953 1.00 85.88 479 HIS A N 1
ATOM 3549 C CA . HIS A 1 479 ? -83.616 -30.555 58.249 1.00 85.88 479 HIS A CA 1
ATOM 3550 C C . HIS A 1 479 ? -83.351 -31.659 57.228 1.00 85.88 479 HIS A C 1
ATOM 3552 O O . HIS A 1 479 ? -82.445 -31.554 56.397 1.00 85.88 479 HIS A O 1
ATOM 3558 N N . ASN A 1 480 ? -84.162 -32.715 57.261 1.00 88.94 480 ASN A N 1
ATOM 3559 C CA . ASN A 1 480 ? -84.047 -33.804 56.305 1.00 88.94 480 ASN A CA 1
ATOM 3560 C C . ASN A 1 480 ? -84.510 -33.337 54.918 1.00 88.94 480 ASN A C 1
ATOM 3562 O O . ASN A 1 480 ? -85.643 -32.904 54.737 1.00 88.94 480 ASN A O 1
ATOM 3566 N N . GLN A 1 481 ? -83.622 -33.431 53.927 1.00 87.12 481 GLN A N 1
ATOM 3567 C CA . GLN A 1 481 ? -83.923 -32.981 52.570 1.00 87.12 481 GLN A CA 1
ATOM 3568 C C . GLN A 1 481 ? -85.067 -33.771 51.919 1.00 87.12 481 GLN A C 1
ATOM 3570 O O . GLN A 1 481 ? -85.853 -33.182 51.189 1.00 87.12 481 GLN A O 1
ATOM 3575 N N . GLY A 1 482 ? -85.152 -35.083 52.156 1.00 87.62 482 GLY A N 1
ATOM 3576 C CA . GLY A 1 482 ? -86.185 -35.933 51.561 1.00 87.62 482 GLY A CA 1
ATOM 3577 C C . GLY A 1 482 ? -87.568 -35.636 52.129 1.00 87.62 482 GLY A C 1
ATOM 3578 O O . GLY A 1 482 ? -88.496 -35.429 51.360 1.00 87.62 482 GLY A O 1
ATOM 3579 N N . GLU A 1 483 ? -87.660 -35.539 53.456 1.00 86.56 483 GLU A N 1
ATOM 3580 C CA . GLU A 1 483 ? -88.899 -35.207 54.173 1.00 86.56 483 GLU A CA 1
ATOM 3581 C C . GLU A 1 483 ? -89.419 -33.829 53.761 1.00 86.56 483 GLU A C 1
ATOM 3583 O O . GLU A 1 483 ? -90.558 -33.702 53.337 1.00 86.56 483 GLU A O 1
ATOM 3588 N N . MET A 1 484 ? -88.555 -32.807 53.743 1.00 86.81 484 MET A N 1
ATOM 3589 C CA . MET A 1 484 ? -88.971 -31.476 53.296 1.00 86.81 484 MET A CA 1
ATOM 3590 C C . MET A 1 484 ? -89.450 -31.459 51.842 1.00 86.81 484 MET A C 1
ATOM 3592 O O . MET A 1 484 ? -90.398 -30.746 51.542 1.00 86.81 484 MET A O 1
ATOM 3596 N N . ILE A 1 485 ? -88.801 -32.192 50.931 1.00 87.19 485 ILE A N 1
ATOM 3597 C CA . ILE A 1 485 ? -89.239 -32.248 49.527 1.00 87.19 485 ILE A CA 1
ATOM 3598 C C . ILE A 1 485 ? -90.637 -32.859 49.419 1.00 87.19 485 ILE A C 1
ATOM 3600 O O . ILE A 1 485 ? -91.420 -32.391 48.600 1.00 87.19 485 ILE A O 1
ATOM 3604 N N . GLU A 1 486 ? -90.928 -33.892 50.208 1.00 87.94 486 GLU A N 1
ATOM 3605 C CA . GLU A 1 486 ? -92.231 -34.560 50.221 1.00 87.94 486 GLU A CA 1
ATOM 3606 C C . GLU A 1 486 ? -93.321 -33.619 50.752 1.00 87.94 486 GLU A C 1
ATOM 3608 O O . GLU A 1 486 ? -94.282 -33.356 50.035 1.00 87.94 486 GLU A O 1
ATOM 3613 N N . GLU A 1 487 ? -93.096 -32.993 51.911 1.00 86.19 487 GLU A N 1
ATOM 3614 C CA . GLU A 1 487 ? -94.047 -32.049 52.524 1.00 86.19 487 GLU A CA 1
ATOM 3615 C C . GLU A 1 487 ? -94.312 -30.821 51.631 1.00 86.19 487 GLU A C 1
ATOM 3617 O O . GLU A 1 487 ? -95.453 -30.436 51.392 1.00 86.19 487 GLU A O 1
ATOM 3622 N N . HIS A 1 488 ? -93.269 -30.223 51.042 1.00 88.31 488 HIS A N 1
ATOM 3623 C CA . HIS A 1 488 ? -93.458 -29.087 50.131 1.00 88.31 488 HIS A CA 1
ATOM 3624 C C . HIS A 1 488 ? -94.160 -29.498 48.827 1.00 88.31 488 HIS A C 1
ATOM 3626 O O . HIS A 1 488 ? -94.883 -28.691 48.242 1.00 88.31 488 HIS A O 1
ATOM 3632 N N . ALA A 1 489 ? -93.956 -30.732 48.350 1.00 87.94 489 ALA A N 1
ATOM 3633 C CA . ALA A 1 489 ? -94.616 -31.227 47.147 1.00 87.94 489 ALA A CA 1
ATOM 3634 C C . ALA A 1 489 ? -96.121 -31.445 47.357 1.00 87.94 489 ALA A C 1
ATOM 3636 O O . ALA A 1 489 ? -96.885 -31.191 46.420 1.00 87.94 489 ALA A O 1
ATOM 3637 N N . ASP A 1 490 ? -96.539 -31.849 48.559 1.00 85.31 490 ASP A N 1
ATOM 3638 C CA . ASP A 1 490 ? -97.953 -31.983 48.930 1.00 85.31 490 ASP A CA 1
ATOM 3639 C C . ASP A 1 490 ? -98.672 -30.618 48.939 1.00 85.31 490 ASP A C 1
ATOM 3641 O O . ASP A 1 490 ? -99.810 -30.524 48.474 1.00 85.31 490 ASP A O 1
ATOM 3645 N N . GLU A 1 491 ? -97.960 -29.538 49.284 1.00 83.62 491 GLU A N 1
ATOM 3646 C CA . GLU A 1 491 ? -98.421 -28.140 49.167 1.00 83.62 491 GLU A CA 1
ATOM 3647 C C . GLU A 1 491 ? -98.232 -27.527 47.759 1.00 83.62 491 GLU A C 1
ATOM 3649 O O . GLU A 1 491 ? -98.502 -26.348 47.508 1.00 83.62 491 GLU A O 1
ATOM 3654 N N . GLY A 1 492 ? -97.756 -28.314 46.787 1.00 86.81 492 GLY A N 1
ATOM 3655 C CA . GLY A 1 492 ? -97.530 -27.868 45.408 1.00 86.81 492 GLY A CA 1
ATOM 3656 C C . GLY A 1 492 ? -96.324 -26.936 45.217 1.00 86.81 492 GLY A C 1
ATOM 3657 O O . GLY A 1 492 ? -96.188 -26.310 44.159 1.00 86.81 492 GLY A O 1
ATOM 3658 N N . ILE A 1 493 ? -95.427 -26.847 46.199 1.00 85.81 493 ILE A N 1
ATOM 3659 C CA . ILE A 1 493 ? -94.208 -26.035 46.170 1.00 85.81 493 ILE A CA 1
ATOM 3660 C C . ILE A 1 493 ? -93.047 -26.883 45.635 1.00 85.81 493 ILE A C 1
ATOM 3662 O O . ILE A 1 493 ? -92.523 -27.766 46.305 1.00 85.81 493 ILE A O 1
ATOM 3666 N N . THR A 1 494 ? -92.597 -26.595 44.411 1.00 82.38 494 THR A N 1
ATOM 3667 C CA . THR A 1 494 ? -91.525 -27.375 43.759 1.00 82.38 494 THR A CA 1
ATOM 3668 C C . THR A 1 494 ? -90.149 -26.704 43.771 1.00 82.38 494 THR A C 1
ATOM 3670 O O . THR A 1 494 ? -89.149 -27.372 43.514 1.00 82.38 494 THR A O 1
ATOM 3673 N N . ASP A 1 495 ? -90.071 -25.392 44.022 1.00 85.25 495 ASP A N 1
ATOM 3674 C CA . ASP A 1 495 ? -88.801 -24.654 44.110 1.00 85.25 495 ASP A CA 1
ATOM 3675 C C . ASP A 1 495 ? -88.485 -24.294 45.563 1.00 85.25 495 ASP A C 1
ATOM 3677 O O . ASP A 1 495 ? -88.934 -23.279 46.087 1.00 85.25 495 ASP A O 1
ATOM 3681 N N . ILE A 1 496 ? -87.684 -25.148 46.199 1.00 82.50 496 ILE A N 1
ATOM 3682 C CA . ILE A 1 496 ? -87.234 -24.996 47.590 1.00 82.50 496 ILE A CA 1
ATOM 3683 C C . ILE A 1 496 ? -85.751 -24.601 47.680 1.00 82.50 496 ILE A C 1
ATOM 3685 O O . ILE A 1 496 ? -85.075 -24.863 48.674 1.00 82.50 496 ILE A O 1
ATOM 3689 N N . SER A 1 497 ? -85.199 -24.007 46.618 1.00 81.38 497 SER A N 1
ATOM 3690 C CA . SER A 1 497 ? -83.762 -23.714 46.530 1.00 81.38 497 SER A CA 1
ATOM 3691 C C . SER A 1 497 ? -83.292 -22.573 47.447 1.00 81.38 497 SER A C 1
ATOM 3693 O O . SER A 1 497 ? -82.114 -22.526 47.804 1.00 81.38 497 SER A O 1
ATOM 3695 N N . ASN A 1 498 ? -84.193 -21.675 47.861 1.00 85.00 498 ASN A N 1
ATOM 3696 C CA . ASN A 1 498 ? -83.903 -20.543 48.746 1.00 85.00 498 ASN A CA 1
ATOM 3697 C C . ASN A 1 498 ? -84.807 -20.550 49.986 1.00 85.00 498 ASN A C 1
ATOM 3699 O O . ASN A 1 498 ? -85.738 -19.751 50.097 1.00 85.00 498 ASN A O 1
ATOM 3703 N N . CYS A 1 499 ? -84.500 -21.432 50.936 1.00 84.19 499 CYS A N 1
ATOM 3704 C CA . CYS A 1 499 ? -85.317 -21.650 52.132 1.00 84.19 499 CYS A CA 1
ATOM 3705 C C . CYS A 1 499 ? -85.590 -20.351 52.910 1.00 84.19 499 CYS A C 1
ATOM 3707 O O . CYS A 1 499 ? -86.723 -20.089 53.292 1.00 84.19 499 CYS A O 1
ATOM 3709 N N . VAL A 1 500 ? -84.576 -19.495 53.090 1.00 85.44 500 VAL A N 1
ATOM 3710 C CA . VAL A 1 500 ? -84.691 -18.227 53.845 1.00 85.44 500 VAL A CA 1
ATOM 3711 C C . VAL A 1 500 ? -85.555 -17.189 53.118 1.00 85.44 500 VAL A C 1
ATOM 3713 O O . VAL A 1 500 ? -86.087 -16.278 53.746 1.00 85.44 500 VAL A O 1
ATOM 3716 N N . GLY A 1 501 ? -85.714 -17.310 51.797 1.00 84.81 501 GLY A N 1
ATOM 3717 C CA . GLY A 1 501 ? -86.618 -16.453 51.031 1.00 84.81 501 GLY A CA 1
ATOM 3718 C C . GLY A 1 501 ? -88.090 -16.696 51.368 1.00 84.81 501 GLY A C 1
ATOM 3719 O O . GLY A 1 501 ? -88.861 -15.741 51.411 1.00 84.81 501 GLY A O 1
ATOM 3720 N N . CYS A 1 502 ? -88.457 -17.952 51.629 1.00 84.25 502 CYS A N 1
ATOM 3721 C CA . CYS A 1 502 ? -89.822 -18.361 51.971 1.00 84.25 502 CYS A CA 1
ATOM 3722 C C . CYS A 1 502 ? -90.053 -18.422 53.490 1.00 84.25 502 CYS A C 1
ATOM 3724 O O . CYS A 1 502 ? -91.118 -18.032 53.953 1.00 84.25 502 CYS A O 1
ATOM 3726 N N . HIS A 1 503 ? -89.032 -18.810 54.261 1.00 85.25 503 HIS A N 1
ATOM 3727 C CA . HIS A 1 503 ? -89.049 -18.902 55.725 1.00 85.25 503 HIS A CA 1
ATOM 3728 C C . HIS A 1 503 ? -88.054 -17.909 56.352 1.00 85.25 503 HIS A C 1
ATOM 3730 O O . HIS A 1 503 ? -87.024 -18.313 56.899 1.00 85.25 503 HIS A O 1
ATOM 3736 N N . PRO A 1 504 ? -88.302 -16.590 56.284 1.00 83.50 504 PRO A N 1
ATOM 3737 C CA . PRO A 1 504 ? -87.346 -15.574 56.739 1.00 83.50 504 PRO A CA 1
ATOM 3738 C C . PRO A 1 504 ? -87.128 -15.563 58.261 1.00 83.50 504 PRO A C 1
ATOM 3740 O O . PRO A 1 504 ? -86.070 -15.146 58.733 1.00 83.50 504 PRO A O 1
ATOM 3743 N N . ASN A 1 505 ? -88.110 -16.033 59.030 1.00 83.62 505 ASN A N 1
ATOM 3744 C CA . ASN A 1 505 ? -88.067 -16.246 60.481 1.00 83.62 505 ASN A CA 1
ATOM 3745 C C . ASN A 1 505 ? -87.699 -17.691 60.869 1.00 83.62 505 ASN A C 1
ATOM 3747 O O . ASN A 1 505 ? -87.489 -17.963 62.050 1.00 83.62 505 ASN A O 1
ATOM 3751 N N . GLY A 1 506 ? -87.581 -18.600 59.896 1.00 81.75 506 GLY A N 1
ATOM 3752 C CA . GLY A 1 506 ? -87.338 -20.020 60.144 1.00 81.75 506 GLY A CA 1
ATOM 3753 C C . GLY A 1 506 ? -88.546 -20.760 60.715 1.00 81.75 506 GLY A C 1
ATOM 3754 O O . GLY A 1 506 ? -88.369 -21.789 61.349 1.00 81.75 506 GLY A O 1
ATOM 3755 N N . GLU A 1 507 ? -89.757 -20.247 60.543 1.00 80.56 507 GLU A N 1
ATOM 3756 C CA . GLU A 1 507 ? -90.980 -20.944 60.948 1.00 80.56 507 GLU A CA 1
ATOM 3757 C C . GLU A 1 507 ? -91.722 -21.401 59.690 1.00 80.56 507 GLU A C 1
ATOM 3759 O O . GLU A 1 507 ? -91.639 -20.751 58.640 1.00 80.56 507 GLU A O 1
ATOM 3764 N N . GLU A 1 508 ? -92.400 -22.545 59.773 1.00 76.56 508 GLU A N 1
ATOM 3765 C CA . GLU A 1 508 ? -93.410 -22.893 58.777 1.00 76.56 508 GLU A CA 1
ATOM 3766 C C . GLU A 1 508 ? -94.534 -21.846 58.850 1.00 76.56 508 GLU A C 1
ATOM 3768 O O . GLU A 1 508 ? -94.875 -21.400 59.949 1.00 76.56 508 GLU A O 1
ATOM 3773 N N . PRO A 1 509 ? -95.047 -21.347 57.715 1.00 67.00 509 PRO A N 1
ATOM 3774 C CA . PRO A 1 509 ? -96.246 -20.528 57.731 1.00 67.00 509 PRO A CA 1
ATOM 3775 C C . PRO A 1 509 ? -97.381 -21.373 58.315 1.00 67.00 509 PRO A C 1
ATOM 3777 O O . PRO A 1 509 ? -97.635 -22.454 57.798 1.00 67.00 509 PRO A O 1
ATOM 3780 N N . ASP A 1 510 ? -98.024 -20.909 59.388 1.00 61.44 510 ASP A N 1
ATOM 3781 C CA . ASP A 1 510 ? -99.182 -21.603 59.956 1.00 61.44 510 ASP A CA 1
ATOM 3782 C C . ASP A 1 510 ? -100.287 -21.749 58.886 1.00 61.44 510 ASP A C 1
ATOM 3784 O O . ASP A 1 510 ? -100.628 -20.773 58.206 1.00 61.44 510 ASP A O 1
ATOM 3788 N N . ASP A 1 511 ? -100.852 -22.952 58.759 1.00 56.94 511 ASP A N 1
ATOM 3789 C CA . ASP A 1 511 ? -102.023 -23.232 57.922 1.00 56.94 511 ASP A CA 1
ATOM 3790 C C . ASP A 1 511 ? -103.288 -22.609 58.544 1.00 56.94 511 ASP A C 1
ATOM 3792 O O . ASP A 1 511 ? -103.986 -23.250 59.337 1.00 56.94 511 ASP A O 1
ATOM 3796 N N . ASP A 1 512 ? -103.587 -21.355 58.194 1.00 41.62 512 ASP A N 1
ATOM 3797 C CA . ASP A 1 512 ? -104.892 -20.707 58.434 1.00 41.62 512 ASP A CA 1
ATOM 3798 C C . ASP A 1 512 ? -105.804 -20.737 57.191 1.00 41.62 512 ASP A C 1
ATOM 3800 O O . ASP A 1 512 ? -105.397 -20.223 56.117 1.00 41.62 512 ASP A O 1
#

pLDDT: mean 70.16, std 14.92, range [27.3, 88.94]

Secondary structure (DSSP, 8-state):
-------------------------------------------------PPPPPP---TT----SSS-SSGGGTT--HHHHSGGG--S----STHHHHSSS-TTTTTT-S-GGGT-BTTBTTS----GGG-TT--GGGT-PPPTT--SS-GGGTBS-TTTS--B---GGGGTTS-GGGT-PPPTT---S-GGGT---SS-TT-----GGGT-SS-HHHH-PPPTT---S-GGGTB--SS-TT-B---GGGGTTS-GGGT-PPPTT---S-GGGT-S-TTTS------GGGGTTS-GGGT-PPPTT---S-GGGTBS-TTTS--B---GGGGTTS-HHHH-PPPTT---S-GGGT---SS-TT-----GGGGTTS-GGGT-PPPTT---S-GGGT-S-TT-TT-----GGGGTT--GGGT-PPPTT--SS-HHHHB--SS-TT-B----SS-TTGGG-TT-HHHHSGGG-TT---STTTS-HHHHHHHHHHTT----S-HHHH-TTS-PPP--

Foldseek 3Di:
DDDDDDDDDDDDDDDDDDDDDDDDDDDDDDDDDDDDDDDDDDDDDDPDDDDDDDDDDDPPDDDPPLDHCDAQNVPDDPCVQQPPVNPPDTDRFPCVPCVVVPPVVCPPDRPLVQFADSNRRVRGDDDPVPCPPDQPVVPDDDDPPDQPDRLCQQQVDPPPSPHGDHDCVVVVPPQPCSPDDDDPPDQPDRLCQFQVDPPDSPDGDHDPVSPDQAPPVSPDDDDPPDQPDRLVQFQVDPVDSVDGDHDVVVQPPHQPVSHDDDDPPDADDDPCQQQVDPPPSPDGDHDVVVCVPPQCCSGDPDDPPDAPDRLVQQCVPPPPSPDGDHDCVVCVPPQPVNVDDDPPPDDDDRLCQFQVDPPDSVHGDHDCVVVPPPQPCVNDPDDPPDDPDRLCQQPVDPVDSVHGDHDPVVCPPDQPVNPDDDDPLDADDRLCQFQVDPPDSVRGDDDDQEDCCPPNNVNDQCQQAPPSRNNHGDPCSPDPPVVVCVVCVVVVRNDCPPVCVQCVHNDDDDDD

Solvent-accessible surface area (backbone atoms only — not comparable to full-atom values): 35912 Å² total; per-residue (Å²): 138,92,78,90,84,86,91,82,88,88,84,88,82,88,82,88,81,88,82,82,88,78,90,83,86,82,90,83,91,84,85,89,82,92,81,85,82,89,82,90,80,84,82,86,83,75,87,74,85,75,79,79,80,77,92,78,92,73,97,86,74,77,84,44,86,88,63,59,67,43,57,79,42,48,83,67,52,72,63,79,71,26,54,97,76,46,88,70,89,68,86,88,50,68,53,78,76,40,60,89,68,46,90,60,78,71,76,76,64,78,64,54,72,73,34,30,42,68,74,43,55,90,65,58,51,83,66,79,86,76,58,77,91,62,63,66,70,82,82,47,83,80,64,90,92,57,81,92,66,71,63,69,73,36,31,78,36,86,88,74,67,75,51,73,60,77,69,73,78,82,46,78,90,61,68,65,68,81,82,46,83,78,63,91,92,58,84,91,69,72,59,69,71,34,35,75,38,89,91,44,78,85,48,74,59,74,60,72,83,77,74,63,86,83,63,62,69,83,80,45,84,77,64,90,93,59,85,93,65,72,61,66,68,37,32,78,34,88,90,46,66,82,47,68,62,70,66,68,77,83,51,68,92,55,71,61,69,82,81,42,84,74,63,92,90,65,82,75,79,68,59,68,74,40,32,73,37,83,86,74,69,75,55,70,67,64,64,72,78,82,51,70,91,56,68,58,70,78,78,43,83,76,62,92,91,60,77,99,61,71,61,70,73,39,28,79,39,83,88,73,66,75,52,71,65,72,66,70,82,78,46,83,86,61,68,63,68,75,87,41,83,77,62,91,92,64,81,94,61,72,62,63,70,33,32,76,38,82,90,47,70,86,49,72,58,74,67,69,80,80,50,75,89,60,73,63,66,82,83,43,84,77,63,90,92,58,77,97,60,69,63,70,70,32,34,83,40,91,90,44,77,85,55,66,58,70,71,74,79,76,55,74,87,62,68,64,68,82,83,43,85,79,66,88,52,56,66,88,70,67,63,63,77,33,34,79,37,90,91,46,75,86,52,62,54,85,86,74,87,51,59,54,54,51,99,72,46,71,62,45,64,62,72,38,18,54,94,73,28,64,70,49,75,52,67,65,84,81,42,59,65,68,60,51,52,52,58,33,46,76,74,69,50,84,84,73,87,56,56,58,79,80,26,48,72,70,52,81,82,79,94,124

Radius of gyration: 71.38 Å; Cα contacts (8 Å, |Δi|>4): 267; chains: 1; bounding box: 141×65×194 Å

Mean predicted aligned error: 23.81 Å